Protein 4X57 (pdb70)

Organism: Arabidopsis thaliana (NCBI:txid3702)

Radius of gyration: 29.54 Å; Cα contacts (8 Å, |Δi|>4): 1012; chains: 4; bounding box: 74×45×90 Å

Foldseek 3Di:
DVAVVVLVVLVVVCVVPNDPQKDKAAPPPPRQKMKMWGAADPLALLHRFIWIKIWGHDPPPPQAGIAIFTPWDDLAFQADPGRHGDFPCNPPVPDNVDGVRNVSVSVNVCRNPPDLVRGPHVVSSCCCVPPVVVNSVVVVVSSVVTGD/DQWAKAWEWEAEPVRDIDDRDMGIQQAFVLNVLQVCLVVPDPDDPDHAPDSVFKWKAAPRDTGDGGHGNNVVDDPCRCVPPHYGYMYIDGHDD/DVQVVVLVVLVVVCVVPNDPQKDKAAPPPPRQKMKMWGAQDPLALLHRFIWIKIWGHDPPPPVAAIAMFIPWDDLAFQADPGRHGDFVCNPPVPDNPDGVRNVSVRVNVCRNPPDLVRGPHPVSSCCCVPPVVVNSVVVVVSRVVTGHD/DFAKAWEWEAEPVRDIDDRDIDTQQAFVLNVQQVCLVVPDPDDPDHAPDSVFKWKAAPRDTGDGGHGNNNVDDPVRCPPRHYGYIYIDGHPD

Sequence (482 aa):
TMASKRILKELKDLQKDPPTSCSAGPVAEDMFHWQATIMGPAESPYSGGVFLVTIHFPPDYPFKPPKVAFRTKVFHPNINSNGSICLDILKEQWSPALTISKVLLSICSLLTDPNPDDPLVPEIAHMYKTDRAKYEATARNWTQKYAMPEEESIDIKFRLYDGSDIGPFRYSAASTVDFLKQRVVSDWPKGKTVVPKGINEVKLISSGKILENNKTVGQCKTPFGDIAGGVIVMHVVVQPSTMASKRILKELKDLQKDPPTSCSAGPVAEDMFHWQATIMGPAESPYSGGVFLVTIHFPPDYPFKPPKVAFRTKVFHPNINSNGSICLDILKEQWSPALTISKVLLSICSLLTDPNPDDPLVPEIAHMYKTDRAKYEATARNWTQKYAMGEEESIDIKFRLYDGSDIGPFRYSAASTVDFLKQRVVSDWPKGKTVVPKGINEVKLISSGKILENNKTVGQCKTPFGDIAGGVIVMHVVVQPS

Nearest PDB structures (foldseek):
  4x57-assembly1_A  TM=1.007E+00  e=9.366E-30  Arabidopsis thaliana
  8ams-assembly1_A  TM=9.980E-01  e=2.968E-24  Homo sapiens
  2ayv-assembly1_A  TM=9.942E-01  e=7.937E-24  Toxoplasma gondii
  8uqd-assembly1_B  TM=9.882E-01  e=1.765E-23  Homo sapiens
  6sqr-assembly1_E  TM=9.823E-01  e=5.837E-24  Homo sapiens

Structure (mmCIF, N/CA/C/O backbone):
data_4X57
#
_entry.id   4X57
#
_cell.length_a   135.716
_cell.length_b   135.716
_cell.length_c   202.134
_cell.angle_alpha   90.00
_cell.angle_beta   90.00
_cell.angle_gamma   120.00
#
_symmetry.space_group_name_H-M   'P 63 2 2'
#
loop_
_entity.id
_entity.type
_entity.pdbx_description
1 polymer 'Ubiquitin-conjugating enzyme E2 8'
2 polymer 'Membrane-anchored ubiquitin-fold protein 3'
3 non-polymer 'SULFATE ION'
#
loop_
_atom_site.group_PDB
_atom_site.id
_atom_site.type_symbol
_atom_site.label_atom_id
_atom_site.label_alt_id
_atom_site.label_comp_id
_atom_site.label_asym_id
_atom_site.label_entity_id
_atom_site.label_seq_id
_atom_site.pdbx_PDB_ins_code
_atom_site.Cartn_x
_atom_site.Cartn_y
_atom_site.Cartn_z
_atom_site.occupancy
_atom_site.B_iso_or_equiv
_atom_site.auth_seq_id
_atom_site.auth_comp_id
_atom_site.auth_asym_id
_atom_site.auth_atom_id
_atom_site.pdbx_PDB_model_num
ATOM 1 N N . THR A 1 31 ? 62.788 45.178 28.071 1.00 83.14 0 THR A N 1
ATOM 2 C CA . THR A 1 31 ? 61.802 44.049 28.024 1.00 85.87 0 THR A CA 1
ATOM 3 C C . THR A 1 31 ? 62.355 42.690 28.546 1.00 79.71 0 THR A C 1
ATOM 4 O O . THR A 1 31 ? 62.020 41.633 28.017 1.00 70.15 0 THR A O 1
ATOM 8 N N . MET A 1 32 ? 63.154 42.714 29.610 1.00 72.53 1 MET A N 1
ATOM 9 C CA . MET A 1 32 ? 63.282 41.540 30.466 1.00 74.96 1 MET A CA 1
ATOM 10 C C . MET A 1 32 ? 61.927 41.321 31.161 1.00 63.09 1 MET A C 1
ATOM 11 O O . MET A 1 32 ? 61.464 40.196 31.313 1.00 59.66 1 MET A O 1
ATOM 16 N N . ALA A 1 33 ? 61.281 42.408 31.552 1.00 55.96 2 ALA A N 1
ATOM 17 C CA . ALA A 1 33 ? 60.007 42.315 32.218 1.00 54.05 2 ALA A CA 1
ATOM 18 C C . ALA A 1 33 ? 59.011 41.607 31.329 1.00 58.86 2 ALA A C 1
ATOM 19 O O . ALA A 1 33 ? 58.519 40.549 31.680 1.00 70.35 2 ALA A O 1
ATOM 21 N N . SER A 1 34 ? 58.762 42.148 30.143 1.00 65.43 3 SER A N 1
ATOM 22 C CA . SER A 1 34 ? 57.860 41.503 29.183 1.00 64.41 3 SER A CA 1
ATOM 23 C C . SER A 1 34 ? 58.146 40.023 29.002 1.00 56.27 3 SER A C 1
ATOM 24 O O . SER A 1 34 ? 57.245 39.208 29.060 1.00 54.28 3 SER A O 1
ATOM 27 N N . LYS A 1 35 ? 59.400 39.684 28.755 1.00 52.28 4 LYS A N 1
ATOM 28 C CA . LYS A 1 35 ? 59.748 38.314 28.455 1.00 58.39 4 LYS A CA 1
ATOM 29 C C . LYS A 1 35 ? 59.373 37.400 29.612 1.00 60.76 4 LYS A C 1
ATOM 30 O O . LYS A 1 35 ? 58.765 36.339 29.411 1.00 65.34 4 LYS A O 1
ATOM 36 N N . ARG A 1 36 ? 59.746 37.825 30.816 1.00 53.57 5 ARG A N 1
ATOM 37 C CA . ARG A 1 36 ? 59.487 37.070 32.043 1.00 53.38 5 ARG A CA 1
ATOM 38 C C . ARG A 1 36 ? 57.996 36.963 32.380 1.00 50.00 5 ARG A C 1
ATOM 39 O O . ARG A 1 36 ? 57.507 35.895 32.790 1.00 45.68 5 ARG A O 1
ATOM 47 N N . ILE A 1 37 ? 57.276 38.063 32.209 1.00 43.78 6 ILE A N 1
ATOM 48 C CA . ILE A 1 37 ? 55.829 38.034 32.341 1.00 43.65 6 ILE A CA 1
ATOM 49 C C . ILE A 1 37 ? 55.235 37.045 31.346 1.00 47.18 6 ILE A C 1
ATOM 50 O O . ILE A 1 37 ? 54.303 36.322 31.658 1.00 56.39 6 ILE A O 1
ATOM 55 N N . LEU A 1 38 ? 55.764 37.041 30.138 1.00 48.12 7 LEU A N 1
ATOM 56 C CA . LEU A 1 38 ? 55.229 36.219 29.101 1.00 51.68 7 LEU A CA 1
ATOM 57 C C . LEU A 1 38 ? 55.470 34.795 29.489 1.00 46.78 7 LEU A C 1
ATOM 58 O O . LEU A 1 38 ? 54.603 33.953 29.306 1.00 52.59 7 LEU A O 1
ATOM 63 N N . LYS A 1 39 ? 56.673 34.516 29.975 1.00 41.65 8 LYS A N 1
ATOM 64 C CA . LYS A 1 39 ? 57.011 33.174 30.457 1.00 47.55 8 LYS A CA 1
ATOM 65 C C . LYS A 1 39 ? 56.042 32.757 31.567 1.00 51.49 8 LYS A C 1
ATOM 66 O O . LYS A 1 39 ? 55.640 31.613 31.632 1.00 50.39 8 LYS A O 1
ATOM 72 N N . GLU A 1 40 ? 55.723 33.672 32.485 1.00 49.13 9 GLU A N 1
ATOM 73 C CA . GLU A 1 40 ? 54.898 33.304 33.609 1.00 48.83 9 GLU A CA 1
ATOM 74 C C . GLU A 1 40 ? 53.506 32.972 33.104 1.00 51.94 9 GLU A C 1
ATOM 75 O O . GLU A 1 40 ? 52.926 31.959 33.509 1.00 56.81 9 GLU A O 1
ATOM 81 N N . LEU A 1 41 ? 53.022 33.744 32.135 1.00 55.07 10 LEU A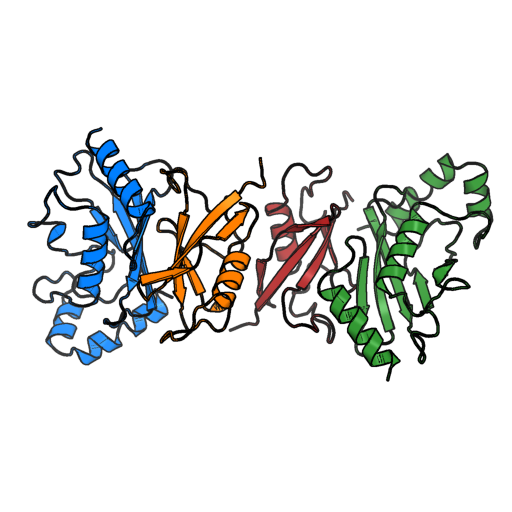 N 1
ATOM 82 C CA . LEU A 1 41 ? 51.736 33.440 31.469 1.00 54.79 10 LEU A CA 1
ATOM 83 C C . LEU A 1 41 ? 51.750 32.057 30.823 1.00 56.74 10 LEU A C 1
ATOM 84 O O . LEU A 1 41 ? 50.808 31.294 30.955 1.00 56.22 10 LEU A O 1
ATOM 89 N N . LYS A 1 42 ? 52.817 31.764 30.091 1.00 55.29 11 LYS A N 1
ATOM 90 C CA . LYS A 1 42 ? 52.901 30.536 29.352 1.00 55.60 11 LYS A CA 1
ATOM 91 C C . LYS A 1 42 ? 52.809 29.374 30.339 1.00 57.92 11 LYS A C 1
ATOM 92 O O . LYS A 1 42 ? 51.955 28.501 30.210 1.00 59.09 11 LYS A O 1
ATOM 98 N N . ASP A 1 43 ? 53.644 29.398 31.370 1.00 62.90 12 ASP A N 1
ATOM 99 C CA . ASP A 1 43 ? 53.615 28.347 32.392 1.00 62.94 12 ASP A CA 1
ATOM 100 C C . ASP A 1 43 ? 52.255 28.254 33.085 1.00 59.03 12 ASP A C 1
ATOM 101 O O . ASP A 1 43 ? 51.711 27.172 33.305 1.00 54.19 12 ASP A O 1
ATOM 106 N N . LEU A 1 44 ? 51.684 29.401 33.397 1.00 51.33 13 LEU A N 1
ATOM 107 C CA . LEU A 1 44 ? 50.412 29.403 34.060 1.00 54.57 13 LEU A CA 1
ATOM 108 C C . LEU A 1 44 ? 49.338 28.732 33.184 1.00 58.15 13 LEU A C 1
ATOM 109 O O . LEU A 1 44 ? 48.615 27.843 33.636 1.00 58.26 13 LEU A O 1
ATOM 114 N N . GLN A 1 45 ? 49.279 29.134 31.921 1.00 62.30 14 GLN A N 1
ATOM 115 C CA . GLN A 1 45 ? 48.305 28.608 30.974 1.00 57.51 14 GLN A CA 1
ATOM 116 C C . GLN A 1 45 ? 48.460 27.117 30.705 1.00 56.51 14 GLN A C 1
ATOM 117 O O . GLN A 1 45 ? 47.469 26.425 30.484 1.00 60.75 14 GLN A O 1
ATOM 123 N N . LYS A 1 46 ? 49.692 26.623 30.745 1.00 53.83 15 LYS A N 1
ATOM 124 C CA . LYS A 1 46 ? 49.936 25.180 30.644 1.00 56.36 15 LYS A CA 1
ATOM 125 C C . LYS A 1 46 ? 49.359 24.450 31.840 1.00 61.41 15 LYS A C 1
ATOM 126 O O . LYS A 1 46 ? 48.700 23.440 31.683 1.00 74.74 15 LYS A O 1
ATOM 132 N N . ASP A 1 47 ? 49.638 24.951 33.039 1.00 67.13 16 ASP A N 1
ATOM 133 C CA . ASP A 1 47 ? 49.190 24.308 34.259 1.00 64.87 16 ASP A CA 1
ATOM 134 C C . ASP A 1 47 ? 48.900 25.327 35.353 1.00 60.73 16 ASP A C 1
ATOM 135 O O . ASP A 1 47 ? 49.749 25.587 36.217 1.00 57.86 16 ASP A O 1
ATOM 140 N N . PRO A 1 48 ? 47.689 25.889 35.340 1.00 54.85 17 PRO A N 1
ATOM 141 C CA . PRO A 1 48 ? 47.350 26.928 36.302 1.00 52.45 17 PRO A CA 1
ATOM 142 C C . PRO A 1 48 ? 47.182 26.349 37.687 1.00 50.98 17 PRO A C 1
ATOM 143 O O . PRO A 1 48 ? 46.832 25.190 37.824 1.00 55.24 17 PRO A O 1
ATOM 147 N N . PRO A 1 49 ? 47.452 27.147 38.709 1.00 50.42 18 PRO A N 1
ATOM 148 C CA . PRO A 1 49 ? 47.133 26.695 40.040 1.00 54.67 18 PRO A CA 1
ATOM 149 C C . PRO A 1 49 ? 45.656 26.377 40.094 1.00 54.31 18 PRO A C 1
ATOM 150 O O . PRO A 1 49 ? 44.887 27.036 39.395 1.00 47.26 18 PRO A O 1
ATOM 154 N N . THR A 1 50 ? 45.251 25.374 40.879 1.00 50.99 19 THR A N 1
ATOM 155 C CA . THR A 1 50 ? 43.867 24.964 40.789 1.00 49.71 19 THR A CA 1
ATOM 156 C C . THR A 1 50 ? 42.962 26.074 41.341 1.00 51.85 19 THR A C 1
ATOM 157 O O . THR A 1 50 ? 41.885 26.308 40.816 1.00 52.52 19 THR A O 1
ATOM 161 N N . SER A 1 51 ? 43.442 26.824 42.324 1.00 53.87 20 SER A N 1
ATOM 162 C CA . SER A 1 51 ? 42.615 27.854 42.981 1.00 54.99 20 SER A CA 1
ATOM 163 C C . SER A 1 51 ? 42.573 29.244 42.346 1.00 53.05 20 SER A C 1
ATOM 164 O O . SER A 1 51 ? 41.899 30.134 42.890 1.00 46.13 20 SER A O 1
ATOM 167 N N . CYS A 1 52 ? 43.271 29.454 41.225 1.00 51.63 21 CYS A N 1
ATOM 168 C CA . CYS A 1 52 ? 43.254 30.774 40.596 1.00 51.80 21 CYS A CA 1
ATOM 169 C C . CYS A 1 52 ? 43.431 30.777 39.103 1.00 52.55 21 CYS A C 1
ATOM 170 O O . CYS A 1 52 ? 44.053 29.882 38.520 1.00 48.19 21 CYS A O 1
ATOM 173 N N . SER A 1 53 ? 42.940 31.870 38.519 1.00 53.13 22 SER A N 1
ATOM 174 C CA . SER A 1 53 ? 42.930 32.095 37.086 1.00 52.16 22 SER A CA 1
ATOM 175 C C . SER A 1 53 ? 43.373 33.532 36.831 1.00 49.56 22 SER A C 1
ATOM 176 O O . SER A 1 53 ? 42.936 34.452 37.503 1.00 52.57 22 SER A O 1
ATOM 179 N N . ALA A 1 54 ? 44.246 33.742 35.865 1.00 55.18 23 ALA A N 1
ATOM 180 C CA . ALA A 1 54 ? 44.670 35.099 35.552 1.00 55.79 23 ALA A CA 1
ATOM 181 C C . ALA A 1 54 ? 45.177 35.194 34.130 1.00 55.63 23 ALA A C 1
ATOM 182 O O . ALA A 1 54 ? 45.837 34.287 33.603 1.00 48.00 23 ALA A O 1
ATOM 184 N N . GLY A 1 55 ? 44.875 36.324 33.514 1.00 54.06 24 GLY A N 1
ATOM 185 C CA . GLY A 1 55 ? 45.568 36.716 32.309 1.00 45.66 24 GLY A CA 1
ATOM 186 C C . GLY A 1 55 ? 45.513 38.212 32.140 1.00 42.63 24 GLY A C 1
ATOM 187 O O . GLY A 1 55 ? 44.850 38.932 32.915 1.00 41.82 24 GLY A O 1
ATOM 188 N N . PRO A 1 56 ? 46.204 38.690 31.117 1.00 42.99 25 PRO A N 1
ATOM 189 C CA . PRO A 1 56 ? 46.122 40.076 30.692 1.00 48.01 25 PRO A CA 1
ATOM 190 C C . PRO A 1 56 ? 44.711 40.442 30.282 1.00 51.37 25 PRO A C 1
ATOM 191 O O . PRO A 1 56 ? 44.014 39.621 29.660 1.00 59.18 25 PRO A O 1
ATOM 195 N N . VAL A 1 57 ? 44.300 41.656 30.637 1.00 54.01 26 VAL A N 1
ATOM 196 C CA . VAL A 1 57 ? 42.936 42.105 30.403 1.00 64.02 26 VAL A CA 1
ATOM 197 C C . VAL A 1 57 ? 42.681 42.287 28.932 1.00 70.01 26 VAL A C 1
ATOM 198 O O . VAL A 1 57 ? 41.654 41.837 28.430 1.00 73.05 26 VAL A O 1
ATOM 202 N N . ALA A 1 58 ? 43.574 43.027 28.278 1.00 66.65 27 ALA A N 1
ATOM 203 C CA . ALA A 1 58 ? 43.459 43.312 26.844 1.00 61.08 27 ALA A CA 1
ATOM 204 C C . ALA A 1 58 ? 44.825 43.146 26.158 1.00 65.24 27 ALA A C 1
ATOM 205 O O . ALA A 1 58 ? 45.332 41.998 26.061 1.00 53.37 27 ALA A O 1
ATOM 207 N N . GLU A 1 59 ? 45.445 44.258 25.732 1.00 62.92 28 GLU A N 1
ATOM 208 C CA . GLU A 1 59 ? 46.767 44.170 25.087 1.00 82.39 28 GLU A CA 1
ATOM 209 C C . GLU A 1 59 ? 47.949 44.688 25.904 1.00 78.33 28 GLU A C 1
ATOM 210 O O . GLU A 1 59 ? 49.099 44.409 25.566 1.00 82.39 28 GLU A O 1
ATOM 216 N N . ASP A 1 60 ? 47.677 45.448 26.958 1.00 79.06 29 ASP A N 1
ATOM 217 C CA . ASP A 1 60 ? 48.706 45.802 27.937 1.00 72.68 29 ASP A CA 1
ATOM 218 C C . ASP A 1 60 ? 48.949 44.566 28.767 1.00 67.54 29 ASP A C 1
ATOM 219 O O . ASP A 1 60 ? 48.058 44.099 29.464 1.00 78.65 29 ASP A O 1
ATOM 224 N N . MET A 1 61 ? 50.138 44.009 28.644 1.00 58.41 30 MET A N 1
ATOM 225 C CA . MET A 1 61 ? 50.442 42.749 29.281 1.00 64.38 30 MET A CA 1
ATOM 226 C C . MET A 1 61 ? 51.053 42.937 30.690 1.00 65.61 30 MET A C 1
ATOM 227 O O . MET A 1 61 ? 51.317 41.976 31.429 1.00 51.71 30 MET A O 1
ATOM 232 N N . PHE A 1 62 ? 51.266 44.189 31.060 1.00 61.76 31 PHE A N 1
ATOM 233 C CA . PHE A 1 62 ? 51.530 44.524 32.440 1.00 54.48 31 PHE A CA 1
ATOM 234 C C . PHE A 1 62 ? 50.242 44.620 33.256 1.00 53.45 31 PHE A C 1
ATOM 235 O O . PHE A 1 62 ? 50.319 44.761 34.464 1.00 49.80 31 PHE A O 1
ATOM 243 N N . HIS A 1 63 ? 49.072 44.577 32.609 1.00 53.44 32 HIS A N 1
ATOM 244 C CA . HIS A 1 63 ? 47.799 44.706 33.329 1.00 60.62 32 HIS A CA 1
ATOM 245 C C . HIS A 1 63 ? 46.947 43.437 33.189 1.00 58.87 32 HIS A C 1
ATOM 246 O O . HIS A 1 63 ? 46.342 43.211 32.161 1.00 59.02 32 HIS A O 1
ATOM 253 N N . TRP A 1 64 ? 46.918 42.617 34.242 1.00 51.82 33 TRP A N 1
ATOM 254 C CA . TRP A 1 64 ? 46.190 41.357 34.240 1.00 47.04 33 TRP A CA 1
ATOM 255 C C . TRP A 1 64 ? 45.017 41.538 35.127 1.00 47.11 33 TRP A C 1
ATOM 256 O O . TRP A 1 64 ? 44.966 42.510 35.870 1.00 43.07 33 TRP A O 1
ATOM 267 N N . GLN A 1 65 ? 44.080 40.599 35.046 1.00 48.52 34 GLN A N 1
ATOM 268 C CA . GLN A 1 65 ? 43.070 40.457 36.065 1.00 52.31 34 GLN A CA 1
ATOM 269 C C . GLN A 1 65 ? 43.067 38.994 36.396 1.00 48.86 34 GLN A C 1
ATOM 270 O O . GLN A 1 65 ? 43.637 38.192 35.650 1.00 47.25 34 GLN A O 1
ATOM 276 N N . ALA A 1 66 ? 42.492 38.660 37.548 1.00 49.42 35 ALA A N 1
ATOM 277 C CA . ALA A 1 66 ? 42.545 37.303 38.058 1.00 52.56 35 ALA A CA 1
ATOM 278 C C . ALA A 1 66 ? 41.388 37.070 38.993 1.00 51.51 35 ALA A C 1
ATOM 279 O O . ALA A 1 66 ? 40.762 38.021 39.448 1.00 55.83 35 ALA A O 1
ATOM 281 N N . THR A 1 67 ? 41.120 35.800 39.273 1.00 48.92 36 THR A N 1
ATOM 282 C CA . THR A 1 67 ? 40.097 35.410 40.227 1.00 54.60 36 THR A CA 1
ATOM 283 C C . THR A 1 67 ? 40.703 34.452 41.216 1.00 52.42 36 THR A C 1
ATOM 284 O O . THR A 1 67 ? 41.418 33.509 40.823 1.00 55.59 36 THR A O 1
ATOM 288 N N . ILE A 1 68 ? 40.358 34.644 42.483 1.00 45.75 37 ILE A N 1
ATOM 289 C CA . ILE A 1 68 ? 40.767 33.721 43.522 1.00 49.73 37 ILE A CA 1
ATOM 290 C C . ILE A 1 68 ? 39.517 32.984 43.949 1.00 49.83 37 ILE A C 1
ATOM 291 O O . ILE A 1 68 ? 38.490 33.615 44.238 1.00 48.05 37 ILE A O 1
ATOM 296 N N . MET A 1 69 ? 39.616 31.664 43.991 1.00 42.78 38 MET A N 1
ATOM 297 C CA . MET A 1 69 ? 38.541 30.852 44.494 1.00 52.25 38 MET A CA 1
ATOM 298 C C . MET A 1 69 ? 38.782 30.611 45.976 1.00 54.24 38 MET A C 1
ATOM 299 O O . MET A 1 69 ? 39.689 29.864 46.376 1.00 55.59 38 MET A O 1
ATOM 304 N N . GLY A 1 70 ? 37.945 31.240 46.786 1.00 55.13 39 GLY A N 1
ATOM 305 C CA . GLY A 1 70 ? 37.948 31.020 48.226 1.00 54.22 39 GLY A CA 1
ATOM 306 C C . GLY A 1 70 ? 38.046 29.559 48.597 1.00 49.56 39 GLY A C 1
ATOM 307 O O . GLY A 1 70 ? 37.210 28.768 48.216 1.00 52.66 39 GLY A O 1
ATOM 308 N N . PRO A 1 71 ? 39.082 29.196 49.343 1.00 55.99 40 PRO A N 1
ATOM 309 C CA . PRO A 1 71 ? 39.382 27.815 49.673 1.00 54.76 40 PRO A CA 1
ATOM 310 C C . PRO A 1 71 ? 38.363 27.184 50.603 1.00 55.94 40 PRO A C 1
ATOM 311 O O . PRO A 1 71 ? 37.785 27.856 51.499 1.00 43.23 40 PRO A O 1
ATOM 315 N N . ALA A 1 72 ? 38.248 25.870 50.448 1.00 50.58 41 ALA A N 1
ATOM 316 C CA . ALA A 1 72 ? 37.372 25.057 51.272 1.00 58.55 41 ALA A CA 1
ATOM 317 C C . ALA A 1 72 ? 37.679 25.230 52.740 1.00 59.84 41 ALA A C 1
ATOM 318 O O . ALA A 1 72 ? 36.783 25.185 53.562 1.00 63.53 41 ALA A O 1
ATOM 320 N N . GLU A 1 73 ? 38.945 25.446 53.070 1.00 56.25 42 GLU A N 1
ATOM 321 C CA . GLU A 1 73 ? 39.324 25.446 54.458 1.00 55.08 42 GLU A CA 1
ATOM 322 C C . GLU A 1 73 ? 39.381 26.861 55.002 1.00 49.54 42 GLU A C 1
ATOM 323 O O . GLU A 1 73 ? 40.159 27.177 55.908 1.00 54.18 42 GLU A O 1
ATOM 329 N N . SER A 1 74 ? 38.476 27.686 54.480 1.00 48.55 43 SER A N 1
ATOM 330 C CA . SER A 1 74 ? 38.227 29.035 54.966 1.00 47.39 43 SER A CA 1
ATOM 331 C C . SER A 1 74 ? 36.730 29.352 54.904 1.00 51.20 43 SER A C 1
ATOM 332 O O . SER A 1 74 ? 35.975 28.760 54.118 1.00 51.10 43 SER A O 1
ATOM 335 N N . PRO A 1 75 ? 36.304 30.361 55.661 1.00 50.47 44 PRO A N 1
ATOM 336 C CA . PRO A 1 75 ? 34.923 30.850 55.538 1.00 51.76 44 PRO A CA 1
ATOM 337 C C . PRO A 1 75 ? 34.579 31.403 54.175 1.00 54.08 44 PRO A C 1
ATOM 338 O O . PRO A 1 75 ? 33.420 31.724 53.929 1.00 63.47 44 PRO A O 1
ATOM 342 N N . TYR A 1 76 ? 35.575 31.565 53.308 1.00 58.73 45 TYR A N 1
ATOM 343 C CA . TYR A 1 76 ? 35.329 32.146 52.000 1.00 58.63 45 TYR A CA 1
ATOM 344 C C . TYR A 1 76 ? 35.079 31.027 51.007 1.00 60.81 45 TYR A C 1
ATOM 345 O O . TYR A 1 76 ? 35.033 31.269 49.803 1.00 55.15 45 TYR A O 1
ATOM 354 N N . SER A 1 77 ? 34.891 29.810 51.520 1.00 58.36 46 SER A N 1
ATOM 355 C CA . SER A 1 77 ? 34.534 28.688 50.675 1.00 64.01 46 SER A CA 1
ATOM 356 C C . SER A 1 77 ? 33.430 29.044 49.707 1.00 66.63 46 SER A C 1
ATOM 357 O O . SER A 1 77 ? 32.475 29.746 50.071 1.00 66.97 46 SER A O 1
ATOM 360 N N . GLY A 1 78 ? 33.600 28.597 48.465 1.00 67.03 47 GLY A N 1
ATOM 361 C CA . GLY A 1 78 ? 32.622 28.831 47.413 1.00 73.22 47 GLY A CA 1
ATOM 362 C C . GLY A 1 78 ? 32.721 30.174 46.707 1.00 74.81 47 GLY A C 1
ATOM 363 O O . GLY A 1 78 ? 32.217 30.320 45.600 1.00 79.84 47 GLY A O 1
ATOM 364 N N . GLY A 1 79 ? 33.354 31.160 47.335 1.00 69.80 48 GLY A N 1
ATOM 365 C CA . GLY A 1 79 ? 33.412 32.497 46.767 1.00 63.70 48 GLY A CA 1
ATOM 366 C C . GLY A 1 79 ? 34.360 32.575 45.585 1.00 64.66 48 GLY A C 1
ATOM 367 O O . GLY A 1 79 ? 35.302 31.773 45.462 1.00 58.35 48 GLY A O 1
ATOM 368 N N . VAL A 1 80 ? 34.095 33.540 44.704 1.00 60.87 49 VAL A N 1
ATOM 369 C CA . VAL A 1 80 ? 35.017 33.886 43.636 1.00 52.63 49 VAL A CA 1
ATOM 370 C C . VAL A 1 80 ? 35.338 35.339 43.777 1.00 51.22 49 VAL A C 1
ATOM 371 O O . VAL A 1 80 ? 34.430 36.160 43.745 1.00 58.12 49 VAL A O 1
ATOM 375 N N . PHE A 1 81 ? 36.624 35.656 43.922 1.00 51.81 50 PHE A N 1
ATOM 376 C CA . PHE A 1 81 ? 37.044 37.012 44.234 1.00 52.49 50 PHE A CA 1
ATOM 377 C C . PHE A 1 81 ? 37.875 37.581 43.102 1.00 52.95 50 PHE A C 1
ATOM 378 O O . PHE A 1 81 ? 38.749 36.918 42.552 1.00 50.89 50 PHE A O 1
ATOM 386 N N . LEU A 1 82 ? 37.581 38.810 42.737 1.00 54.80 51 LEU A N 1
ATOM 387 C CA . LEU A 1 82 ? 38.243 39.407 41.615 1.00 60.89 51 LEU A CA 1
ATOM 388 C C . LEU A 1 82 ? 39.416 40.249 42.051 1.00 61.06 51 LEU A C 1
ATOM 389 O O . LEU A 1 82 ? 39.302 41.085 42.938 1.00 68.48 51 LEU A O 1
ATOM 394 N N . VAL A 1 83 ? 40.528 40.078 41.364 1.00 54.83 52 VAL A N 1
ATOM 395 C CA . VAL A 1 83 ? 41.745 40.765 41.711 1.00 51.85 52 VAL A CA 1
ATOM 396 C C . VAL A 1 83 ? 42.249 41.429 40.434 1.00 52.21 52 VAL A C 1
ATOM 397 O O . VAL A 1 83 ? 42.053 40.894 39.344 1.00 57.73 52 VAL A O 1
ATOM 401 N N . THR A 1 84 ? 42.856 42.605 40.575 1.00 50.80 53 THR A N 1
ATOM 402 C CA . THR A 1 84 ? 43.635 43.215 39.510 1.00 53.37 53 THR A CA 1
ATOM 403 C C . THR A 1 84 ? 45.094 43.223 39.864 1.00 52.87 53 THR A C 1
ATOM 404 O O . THR A 1 84 ? 45.455 43.302 41.037 1.00 55.34 53 THR A O 1
ATOM 408 N N . ILE A 1 85 ? 45.911 43.284 38.823 1.00 47.41 54 ILE A N 1
ATOM 409 C CA . ILE A 1 85 ? 47.320 43.054 38.907 1.00 44.99 54 ILE A CA 1
ATOM 410 C C . ILE A 1 85 ? 48.013 44.048 37.984 1.00 45.28 54 ILE A C 1
ATOM 411 O O . ILE A 1 85 ? 47.660 44.170 36.842 1.00 43.21 54 ILE A O 1
ATOM 416 N N . HIS A 1 86 ? 48.993 44.776 38.491 1.00 56.84 55 HIS A N 1
ATOM 417 C CA . HIS A 1 86 ? 49.779 45.674 37.663 1.00 56.95 55 HIS A CA 1
ATOM 418 C C . HIS A 1 86 ? 51.245 45.323 37.853 1.00 54.50 55 HIS A C 1
ATOM 419 O O . HIS A 1 86 ? 51.760 45.428 38.940 1.00 52.76 55 HIS A O 1
ATOM 426 N N . PHE A 1 87 ? 51.896 44.849 36.803 1.00 50.84 56 PHE A N 1
ATOM 427 C CA . PHE A 1 87 ? 53.297 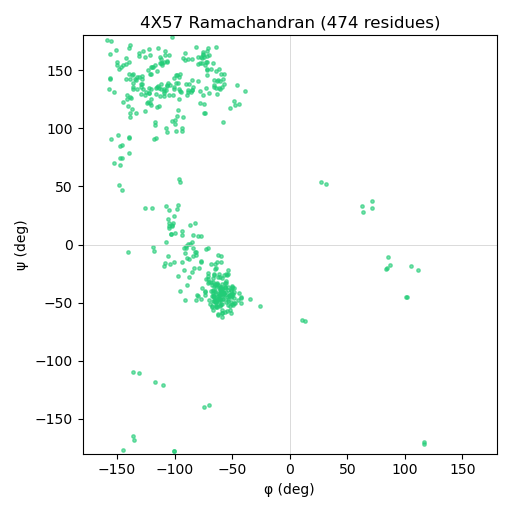44.501 36.884 1.00 51.43 56 PHE A CA 1
ATOM 428 C C . PHE A 1 87 ? 54.104 45.761 36.655 1.00 54.44 56 PHE A C 1
ATOM 429 O O . PHE A 1 87 ? 53.842 46.523 35.726 1.00 60.62 56 PHE A O 1
ATOM 437 N N . PRO A 1 88 ? 55.096 45.997 37.504 1.0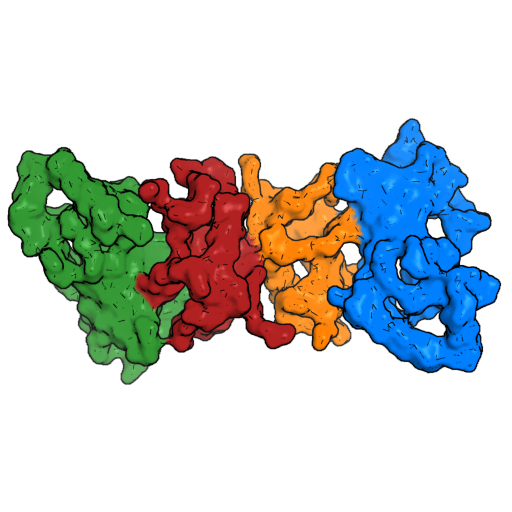0 55.44 57 PRO A N 1
ATOM 438 C CA . PRO A 1 88 ? 55.913 47.184 37.336 1.00 51.60 57 PRO A CA 1
ATOM 439 C C . PRO A 1 88 ? 56.895 47.004 36.165 1.00 54.52 57 PRO A C 1
ATOM 440 O O . PRO A 1 88 ? 57.166 45.881 35.757 1.00 52.97 57 PRO A O 1
ATOM 444 N N . PRO A 1 89 ? 57.499 48.098 35.694 1.00 53.64 58 PRO A N 1
ATOM 445 C CA . PRO A 1 89 ? 58.385 48.022 34.551 1.00 51.53 58 PRO A CA 1
ATOM 446 C C . PRO A 1 89 ? 59.643 47.243 34.774 1.00 51.65 58 PRO A C 1
ATOM 447 O O . PRO A 1 89 ? 60.171 46.727 33.804 1.00 63.09 58 PRO A O 1
ATOM 451 N N . ASP A 1 90 ? 60.129 47.149 36.014 1.00 57.75 59 ASP A N 1
ATOM 452 C CA . ASP A 1 90 ? 61.365 46.372 36.306 1.00 55.28 59 ASP A CA 1
ATOM 453 C C . ASP A 1 90 ? 61.112 45.020 36.986 1.00 52.46 59 ASP A C 1
ATOM 454 O O . ASP A 1 90 ? 61.988 44.486 37.692 1.00 48.78 59 ASP A O 1
ATOM 459 N N . TYR A 1 91 ? 59.951 44.427 36.697 1.00 43.26 60 TYR A N 1
ATOM 460 C CA . TYR A 1 91 ? 59.711 43.056 37.077 1.00 47.42 60 TYR A CA 1
ATOM 461 C C . TYR A 1 91 ? 60.806 42.190 36.457 1.00 50.59 60 TYR A C 1
ATOM 462 O O . TYR A 1 91 ? 61.196 42.444 35.312 1.00 63.87 60 TYR A O 1
ATOM 471 N N . PRO A 1 92 ? 61.355 41.213 37.184 1.00 45.17 61 PRO A N 1
ATOM 472 C CA . PRO A 1 92 ? 60.858 40.726 38.448 1.00 46.34 61 PRO A CA 1
ATOM 473 C C . PRO A 1 92 ? 61.590 41.249 39.689 1.00 45.71 61 PRO A C 1
ATOM 474 O O . PRO A 1 92 ? 61.631 40.546 40.693 1.00 45.19 61 PRO A O 1
ATOM 478 N N . PHE A 1 93 ? 62.231 42.403 39.619 1.00 47.81 62 PHE A N 1
ATOM 479 C CA . PHE A 1 93 ? 63.043 42.848 40.748 1.00 45.61 62 PHE A CA 1
ATOM 480 C C . PHE A 1 93 ? 62.192 43.534 41.803 1.00 45.24 62 PHE A C 1
ATOM 481 O O . PHE A 1 93 ? 62.584 43.606 42.972 1.00 40.95 62 PHE A O 1
ATOM 489 N N . LYS A 1 94 ? 61.020 43.989 41.368 1.00 45.77 63 LYS A N 1
ATOM 490 C CA . LYS A 1 94 ? 59.983 44.541 42.242 1.00 50.59 63 LYS A CA 1
ATOM 491 C C . LYS A 1 94 ? 58.676 43.772 42.079 1.00 48.99 63 LYS A C 1
ATOM 492 O O . LYS A 1 94 ? 58.349 43.321 40.996 1.00 56.17 63 LYS A O 1
ATOM 498 N N . PRO A 1 95 ? 57.886 43.703 43.137 1.00 50.06 64 PRO A N 1
ATOM 499 C CA . PRO A 1 95 ? 56.661 42.944 43.107 1.00 56.10 64 PRO A CA 1
ATOM 500 C C . PRO A 1 95 ? 55.567 43.593 42.271 1.00 51.91 64 PRO A C 1
ATOM 501 O O . PRO A 1 95 ? 55.620 44.791 41.988 1.00 54.64 64 PRO A O 1
ATOM 505 N N . PRO A 1 96 ? 54.558 42.800 41.900 1.00 46.53 65 PRO A N 1
ATOM 506 C CA . PRO A 1 96 ? 53.396 43.353 41.275 1.00 45.11 65 PRO A CA 1
ATOM 507 C C . PRO A 1 96 ? 52.539 44.031 42.304 1.00 41.95 65 PRO A C 1
ATOM 508 O O . PRO A 1 96 ? 52.699 43.779 43.474 1.00 42.84 65 PRO A O 1
ATOM 512 N N . LYS A 1 97 ? 51.664 44.909 41.841 1.00 45.25 66 LYS A N 1
ATOM 513 C CA . LYS A 1 97 ? 50.655 45.587 42.642 1.00 47.81 66 LYS A CA 1
ATOM 514 C C . LYS A 1 97 ? 49.357 44.770 42.511 1.00 54.01 66 LYS A C 1
ATOM 515 O O . LYS A 1 97 ? 48.971 44.377 41.406 1.00 54.13 66 LYS A O 1
ATOM 521 N N . VAL A 1 98 ? 48.708 44.487 43.636 1.00 50.53 67 VAL A N 1
ATOM 522 C CA . VAL A 1 98 ? 47.567 43.591 43.647 1.00 50.32 67 VAL A CA 1
ATOM 523 C C . VAL A 1 98 ? 46.475 44.119 44.560 1.00 54.37 67 VAL A C 1
ATOM 524 O O . VAL A 1 98 ? 46.642 44.192 45.755 1.00 66.16 67 VAL A O 1
ATOM 528 N N . ALA A 1 99 ? 45.351 44.495 43.963 1.00 60.99 68 ALA A N 1
ATOM 529 C CA . ALA A 1 99 ? 44.157 44.888 44.686 1.00 50.88 68 ALA A CA 1
ATOM 530 C C . ALA A 1 99 ? 43.000 43.908 44.429 1.00 55.41 68 ALA A C 1
ATOM 531 O O . ALA A 1 99 ? 42.775 43.490 43.288 1.00 56.84 68 ALA A O 1
ATOM 533 N N . PHE A 1 100 ? 42.293 43.532 45.491 1.00 51.96 69 PHE A N 1
ATOM 534 C CA . PHE A 1 100 ? 40.975 42.926 45.370 1.00 56.01 69 PHE A CA 1
ATOM 535 C C . PHE A 1 100 ? 39.993 43.925 44.790 1.00 57.33 69 PHE A C 1
ATOM 536 O O . PHE A 1 100 ? 40.021 45.074 45.180 1.00 60.35 69 PHE A O 1
ATOM 544 N N . ARG A 1 101 ? 39.145 43.478 43.859 1.00 65.65 70 ARG A N 1
ATOM 545 C CA . ARG A 1 101 ? 37.976 44.234 43.394 1.00 59.68 70 ARG A CA 1
ATOM 546 C C . ARG A 1 101 ? 36.677 43.813 44.100 1.00 55.26 70 ARG A C 1
ATOM 547 O O . ARG A 1 101 ? 35.777 44.622 44.245 1.00 62.43 70 ARG A O 1
ATOM 555 N N . THR A 1 102 ? 36.595 42.570 44.568 1.00 55.36 71 THR A N 1
ATOM 556 C CA . THR A 1 102 ? 35.398 42.044 45.260 1.00 51.97 71 THR A CA 1
ATOM 557 C C . THR A 1 102 ? 35.463 42.282 46.770 1.00 53.71 71 THR A C 1
ATOM 558 O O . THR A 1 102 ? 36.492 42.074 47.383 1.00 55.32 71 THR A O 1
ATOM 562 N N . LYS A 1 103 ? 34.357 42.680 47.374 1.00 59.48 72 LYS A N 1
ATOM 563 C CA . LYS A 1 103 ? 34.338 42.949 48.797 1.00 56.75 72 LYS A CA 1
ATOM 564 C C . LYS A 1 103 ? 34.573 41.680 49.592 1.00 57.93 72 LYS A C 1
ATOM 565 O O . LYS A 1 103 ? 33.943 40.627 49.324 1.00 57.69 72 LYS A O 1
ATOM 571 N N . VAL A 1 104 ? 35.438 41.812 50.607 1.00 56.62 73 VAL A N 1
ATOM 572 C CA . VAL A 1 104 ? 35.742 40.725 51.553 1.00 53.67 73 VAL A CA 1
ATOM 573 C C . VAL A 1 104 ? 35.814 41.193 52.988 1.00 51.84 73 VAL A C 1
ATOM 574 O O . VAL A 1 104 ? 36.348 42.256 53.281 1.00 54.26 73 VAL A O 1
ATOM 578 N N . PHE A 1 105 ? 35.395 40.327 53.901 1.00 54.17 74 PHE A N 1
ATOM 579 C CA . PHE A 1 105 ? 35.573 40.601 55.300 1.00 53.56 74 PHE A CA 1
ATOM 580 C C . PHE A 1 105 ? 36.879 39.947 55.752 1.00 58.88 74 PHE A C 1
ATOM 581 O O . PHE A 1 105 ? 36.936 38.733 55.972 1.00 48.19 74 PHE A O 1
ATOM 589 N N . HIS A 1 106 ? 37.941 40.750 55.858 1.00 59.92 75 HIS A N 1
ATOM 590 C CA . HIS A 1 106 ? 39.260 40.193 56.136 1.00 55.49 75 HIS A CA 1
ATOM 591 C C . HIS A 1 106 ? 40.170 41.225 56.763 1.00 51.70 75 HIS A C 1
ATOM 592 O O . HIS A 1 106 ? 40.269 42.325 56.242 1.00 52.15 75 HIS A O 1
ATOM 599 N N . PRO A 1 107 ? 40.880 40.848 57.841 1.00 47.78 76 PRO A N 1
ATOM 600 C CA . PRO A 1 107 ? 41.793 41.701 58.594 1.00 46.25 76 PRO A CA 1
ATOM 601 C C . PRO A 1 107 ? 42.796 42.402 57.731 1.00 51.91 76 PRO A C 1
ATOM 602 O O . PRO A 1 107 ? 43.100 43.569 57.984 1.00 56.09 76 PRO A O 1
ATOM 606 N N . ASN A 1 108 ? 43.304 41.688 56.727 1.00 48.30 77 ASN A N 1
ATOM 607 C CA . ASN A 1 108 ? 44.361 42.195 55.864 1.00 48.67 77 ASN A CA 1
ATOM 608 C C . ASN A 1 108 ? 43.910 42.691 54.468 1.00 48.24 77 ASN A C 1
ATOM 609 O O . ASN A 1 108 ? 44.708 42.882 53.560 1.00 48.74 77 ASN A O 1
ATOM 614 N N . ILE A 1 109 ? 42.631 42.922 54.286 1.00 49.45 78 ILE A N 1
ATOM 615 C CA . ILE A 1 109 ? 42.165 43.506 53.037 1.00 50.30 78 ILE A CA 1
ATOM 616 C C . ILE A 1 109 ? 41.106 44.557 53.353 1.00 52.27 78 ILE A C 1
ATOM 617 O O . ILE A 1 109 ? 40.132 44.275 54.049 1.00 65.94 78 ILE A O 1
ATOM 622 N N . ASN A 1 110 ? 41.293 45.766 52.858 1.00 56.34 79 ASN A N 1
ATOM 623 C CA . ASN A 1 110 ? 40.455 46.894 53.271 1.00 52.57 79 ASN A CA 1
ATOM 624 C C . ASN A 1 110 ? 39.332 47.267 52.279 1.00 54.85 79 ASN A C 1
ATOM 625 O O . ASN A 1 110 ? 39.144 46.596 51.282 1.00 51.64 79 ASN A O 1
ATOM 630 N N . SER A 1 111 ? 38.564 48.310 52.574 1.00 66.68 80 SER A N 1
ATOM 631 C CA . SER A 1 111 ? 37.410 48.666 51.741 1.00 67.32 80 SER A CA 1
ATOM 632 C C . SER A 1 111 ? 37.796 48.878 50.294 1.00 59.63 80 SER A C 1
ATOM 633 O O . SER A 1 111 ? 36.950 48.762 49.432 1.00 72.02 80 SER A O 1
ATOM 636 N N . ASN A 1 112 ? 39.045 49.238 50.028 1.00 56.15 81 ASN A N 1
ATOM 637 C CA . ASN A 1 112 ? 39.515 49.472 48.648 1.00 61.48 81 ASN A CA 1
ATOM 638 C C . ASN A 1 112 ? 40.321 48.347 48.031 1.00 61.34 81 ASN A C 1
ATOM 639 O O . ASN A 1 112 ? 41.041 48.553 47.036 1.00 65.58 81 ASN A O 1
ATOM 644 N N . GLY A 1 113 ? 40.199 47.164 48.621 1.00 53.85 82 GLY A N 1
ATOM 645 C CA . GLY A 1 113 ? 40.855 45.985 48.110 1.00 57.15 82 GLY A CA 1
ATOM 646 C C . GLY A 1 113 ? 42.369 46.032 48.123 1.00 52.77 82 GLY A C 1
ATOM 647 O O . GLY A 1 113 ? 43.000 45.367 47.327 1.00 55.80 82 GLY A O 1
ATOM 648 N N . SER A 1 114 ? 42.948 46.779 49.048 1.00 52.68 83 SER A N 1
ATOM 649 C CA . SER A 1 114 ? 44.374 46.730 49.282 1.00 52.03 83 SER A CA 1
ATOM 650 C C . SER A 1 114 ? 44.644 45.512 50.112 1.00 54.62 83 SER A C 1
ATOM 651 O O . SER A 1 114 ? 43.889 45.239 51.035 1.00 55.86 83 SER A O 1
ATOM 654 N N . ILE A 1 115 ? 45.739 44.817 49.816 1.00 52.21 84 ILE A N 1
ATOM 655 C CA . ILE A 1 115 ? 46.065 43.579 50.483 1.00 53.97 84 ILE A CA 1
ATOM 656 C C . ILE A 1 115 ? 47.328 43.817 51.271 1.00 55.19 84 ILE A C 1
ATOM 657 O O . ILE A 1 115 ? 48.256 44.413 50.756 1.00 61.66 84 ILE A O 1
ATOM 662 N N . CYS A 1 116 ? 47.376 43.334 52.510 1.00 60.00 85 CYS A N 1
ATOM 663 C CA . CYS A 1 116 ? 48.614 43.304 53.270 1.00 57.23 85 CYS A CA 1
ATOM 664 C C . CYS A 1 116 ? 49.157 41.910 53.183 1.00 57.04 85 CYS A C 1
ATOM 665 O O . CYS A 1 116 ? 48.694 40.991 53.868 1.00 60.83 85 CYS A O 1
ATOM 668 N N . LEU A 1 117 ? 50.172 41.759 52.347 1.00 58.01 86 LEU A N 1
ATOM 669 C CA . LEU A 1 117 ? 50.722 40.448 52.052 1.00 57.11 86 LEU A CA 1
ATOM 670 C C . LEU A 1 117 ? 52.244 40.480 52.044 1.00 48.94 86 LEU A C 1
ATOM 671 O O . LEU A 1 117 ? 52.852 41.179 51.237 1.00 47.73 86 LEU A O 1
ATOM 676 N N . ASP A 1 118 ? 52.836 39.729 52.973 1.00 51.21 87 ASP A N 1
ATOM 677 C CA . ASP A 1 118 ? 54.283 39.573 53.125 1.00 49.86 87 ASP A CA 1
ATOM 678 C C . ASP A 1 118 ? 55.091 39.580 51.843 1.00 49.66 87 ASP A C 1
ATOM 679 O O . ASP A 1 118 ? 56.146 40.208 51.774 1.00 44.29 87 ASP A O 1
ATOM 684 N N . ILE A 1 119 ? 54.651 38.818 50.849 1.00 50.96 88 ILE A N 1
ATOM 685 C CA . ILE A 1 119 ? 55.517 38.546 49.725 1.00 55.42 88 ILE A CA 1
ATOM 686 C C . ILE A 1 119 ? 55.356 39.583 48.636 1.00 56.64 88 ILE A C 1
ATOM 687 O O . ILE A 1 119 ? 56.068 39.531 47.631 1.00 54.15 88 ILE A O 1
ATOM 692 N N . LEU A 1 120 ? 54.456 40.539 48.863 1.00 53.55 89 LEU A N 1
ATOM 693 C CA . LEU A 1 120 ? 54.446 41.791 48.095 1.00 55.19 89 LEU A CA 1
ATOM 694 C C . LEU A 1 120 ? 55.281 42.879 48.731 1.00 50.22 89 LEU A C 1
ATOM 695 O O . LEU A 1 120 ? 55.427 43.951 48.164 1.00 60.45 89 LEU A O 1
ATOM 700 N N . LYS A 1 121 ? 55.771 42.619 49.934 1.00 56.35 90 LYS A N 1
ATOM 701 C CA . LYS A 1 121 ? 56.605 43.559 50.676 1.00 55.15 90 LYS A CA 1
ATOM 702 C C . LYS A 1 121 ? 57.969 42.930 50.871 1.00 51.39 90 LYS A C 1
ATOM 703 O O . LYS A 1 121 ? 58.622 42.568 49.915 1.00 47.68 90 LYS A O 1
ATOM 709 N N . GLU A 1 122 ? 58.371 42.720 52.116 1.00 53.25 91 GLU A N 1
ATOM 710 C CA . GLU A 1 122 ? 59.769 42.401 52.392 1.00 49.33 91 GLU A CA 1
ATOM 711 C C . GLU A 1 122 ? 60.205 41.038 51.892 1.00 41.95 91 GLU A C 1
ATOM 712 O O . GLU A 1 122 ? 61.364 40.763 51.865 1.00 44.33 91 GLU A O 1
ATOM 718 N N . GLN A 1 123 ? 59.278 40.156 51.576 1.00 45.66 92 GLN A N 1
ATOM 719 C CA . GLN A 1 123 ? 59.633 38.798 51.137 1.00 46.13 92 GLN A CA 1
ATOM 720 C C . GLN A 1 123 ? 59.509 38.584 49.625 1.00 44.04 92 GLN A C 1
ATOM 721 O O . GLN A 1 123 ? 59.606 37.456 49.151 1.00 40.10 92 GLN A O 1
ATOM 727 N N . TRP A 1 124 ? 59.284 39.653 48.871 1.00 45.73 93 TRP A N 1
ATOM 728 C CA . TRP A 1 124 ? 59.348 39.557 47.446 1.00 43.77 93 TRP A CA 1
ATOM 729 C C . TRP A 1 124 ? 60.712 39.056 47.087 1.00 42.97 93 TRP A C 1
ATOM 730 O O . TRP A 1 124 ? 61.683 39.411 47.691 1.00 47.03 93 TRP A O 1
ATOM 741 N N . SER A 1 125 ? 60.773 38.229 46.081 1.00 49.66 94 SER A N 1
ATOM 742 C CA . SER A 1 125 ? 62.013 37.709 45.583 1.00 50.92 94 SER A CA 1
ATOM 743 C C . SER A 1 125 ? 61.775 37.611 44.082 1.00 53.43 94 SER A C 1
ATOM 744 O O . SER A 1 125 ? 60.632 37.528 43.636 1.00 56.35 94 SER A O 1
ATOM 747 N N . PRO A 1 126 ? 62.832 37.672 43.284 1.00 53.59 95 PRO A N 1
ATOM 748 C CA . PRO A 1 126 ? 62.570 37.562 41.850 1.00 58.30 95 PRO A CA 1
ATOM 749 C C . PRO A 1 126 ? 62.470 36.100 41.406 1.00 54.43 95 PRO A C 1
ATOM 750 O O . PRO A 1 126 ? 62.193 35.818 40.262 1.00 45.68 95 PRO A O 1
ATOM 754 N N . ALA A 1 127 ? 62.697 35.187 42.332 1.00 51.61 96 ALA A N 1
ATOM 755 C CA . ALA A 1 127 ? 62.339 33.795 42.143 1.00 55.46 96 ALA A CA 1
ATOM 756 C C . ALA A 1 127 ? 60.824 33.599 42.060 1.00 55.25 96 ALA A C 1
ATOM 757 O O . ALA A 1 127 ? 60.368 32.588 41.532 1.00 62.66 96 ALA A O 1
ATOM 759 N N . LEU A 1 128 ? 60.054 34.504 42.658 1.00 53.65 97 LEU A N 1
ATOM 760 C CA . LEU A 1 128 ? 58.605 34.315 42.749 1.00 53.80 97 LEU A CA 1
ATOM 761 C C . LEU A 1 128 ? 57.884 34.641 41.452 1.00 50.23 97 LEU A C 1
ATOM 762 O O . LEU A 1 128 ? 58.349 35.438 40.657 1.00 51.66 97 LEU A O 1
ATOM 767 N N . THR A 1 129 ? 56.708 34.055 41.286 1.00 49.04 98 THR A N 1
ATOM 768 C CA . THR A 1 129 ? 55.874 34.272 40.102 1.00 47.19 98 THR A CA 1
ATOM 769 C C . THR A 1 129 ? 54.461 34.687 40.474 1.00 47.15 98 THR A C 1
ATOM 770 O O . THR A 1 129 ? 54.049 34.601 41.633 1.00 47.30 98 THR A O 1
ATOM 774 N N . ILE A 1 130 ? 53.716 35.171 39.495 1.00 45.44 99 ILE A N 1
ATOM 775 C CA . ILE A 1 130 ? 52.405 35.712 39.806 1.00 44.37 99 ILE A CA 1
ATOM 776 C C . ILE A 1 130 ? 51.531 34.558 40.344 1.00 46.03 99 ILE A C 1
ATOM 777 O O . ILE A 1 130 ? 50.759 34.735 41.285 1.00 47.99 99 ILE A O 1
ATOM 782 N N . SER A 1 131 ? 51.724 33.354 39.820 1.00 46.30 100 SER A N 1
ATOM 783 C CA . SER A 1 131 ? 51.073 32.186 40.401 1.00 51.72 100 SER A CA 1
ATOM 784 C C . SER A 1 131 ? 51.326 32.085 41.895 1.00 54.31 100 SER A C 1
ATOM 785 O O . SER A 1 131 ? 50.402 31.984 42.701 1.00 50.28 100 SER A O 1
ATOM 788 N N . LYS A 1 132 ? 52.603 32.052 42.242 1.00 53.21 101 LYS A N 1
ATOM 789 C CA . LYS A 1 132 ? 53.009 31.969 43.625 1.00 50.10 101 LYS A CA 1
ATOM 790 C C . LYS A 1 132 ? 52.327 33.088 44.441 1.00 47.10 101 LYS A C 1
ATOM 791 O O . LYS A 1 132 ? 51.783 32.847 45.512 1.00 46.18 101 LYS A O 1
ATOM 797 N N . VAL A 1 133 ? 52.290 34.297 43.902 1.00 46.39 102 VAL A N 1
ATOM 798 C CA . VAL A 1 133 ? 51.588 35.389 44.568 1.00 47.03 102 VAL A CA 1
ATOM 799 C C . VAL A 1 133 ? 50.095 35.098 44.796 1.00 45.39 102 VAL A C 1
ATOM 800 O O . VAL A 1 133 ? 49.598 35.122 45.926 1.00 43.36 102 VAL A O 1
ATOM 804 N N . LEU A 1 134 ? 49.386 34.851 43.705 1.00 46.58 103 LEU A N 1
ATOM 805 C CA . LEU A 1 134 ? 47.986 34.412 43.745 1.00 43.30 103 LEU A CA 1
ATOM 806 C C . LEU A 1 134 ? 47.732 33.303 44.782 1.00 43.44 103 LEU A C 1
ATOM 807 O O . LEU A 1 134 ? 46.840 33.425 45.609 1.00 47.00 103 LEU A O 1
ATOM 812 N N . LEU A 1 135 ? 48.564 32.272 44.810 1.00 41.98 104 LEU A N 1
ATOM 813 C CA . LEU A 1 135 ? 48.428 31.235 45.829 1.00 46.20 104 LEU A CA 1
ATOM 814 C C . LEU A 1 135 ? 48.572 31.772 47.237 1.00 49.53 104 LEU A C 1
ATOM 815 O O . LEU A 1 135 ? 47.943 31.261 48.135 1.00 49.20 104 LEU A O 1
ATOM 820 N N . SER A 1 136 ? 49.482 32.711 47.456 1.00 50.98 105 SER A N 1
ATOM 821 C CA . SER A 1 136 ? 49.660 33.266 48.790 1.00 48.96 105 SER A CA 1
ATOM 822 C C . SER A 1 136 ? 48.408 33.927 49.265 1.00 48.88 105 SER A C 1
ATOM 823 O O . SER A 1 136 ? 48.011 33.767 50.423 1.00 54.88 105 SER A O 1
ATOM 826 N N . ILE A 1 137 ? 47.767 34.650 48.355 1.00 47.68 106 ILE A N 1
ATOM 827 C CA . ILE A 1 137 ? 46.495 35.270 48.661 1.00 47.05 106 ILE A CA 1
ATOM 828 C C . ILE A 1 137 ? 45.457 34.211 49.088 1.00 50.45 106 ILE A C 1
ATOM 829 O O . ILE A 1 137 ? 44.689 34.436 50.013 1.00 51.21 106 ILE A O 1
ATOM 834 N N . CYS A 1 138 ? 45.427 33.059 48.427 1.00 47.01 107 CYS A N 1
ATOM 835 C CA . CYS A 1 138 ? 44.623 31.969 48.959 1.00 53.28 107 CYS A CA 1
ATOM 836 C C . CYS A 1 138 ? 44.959 31.647 50.396 1.00 52.38 107 CYS A C 1
ATOM 837 O O . CYS A 1 138 ? 44.050 31.593 51.214 1.00 56.48 107 CYS A O 1
ATOM 840 N N . SER A 1 139 ? 46.243 31.430 50.699 1.00 46.51 108 SER A N 1
ATOM 841 C CA . SER A 1 139 ? 46.648 31.058 52.047 1.00 46.85 108 SER A CA 1
ATOM 842 C C . SER A 1 139 ? 46.208 32.134 53.027 1.00 51.53 108 SER A C 1
ATOM 843 O O . SER A 1 139 ? 45.812 31.827 54.171 1.00 50.46 108 SER A O 1
ATOM 846 N N . LEU A 1 140 ? 46.235 33.383 52.568 1.00 40.36 109 LEU A N 1
ATOM 847 C CA . LEU A 1 140 ? 45.839 34.477 53.424 1.00 48.00 109 LEU A CA 1
ATOM 848 C C . LEU A 1 140 ? 44.347 34.371 53.792 1.00 50.22 109 LEU A C 1
ATOM 849 O O . LEU A 1 140 ? 43.938 34.602 54.936 1.00 52.04 109 LEU A O 1
ATOM 854 N N . LEU A 1 141 ? 43.527 34.010 52.826 1.00 49.57 110 LEU A N 1
ATOM 855 C CA . LEU A 1 141 ? 42.123 33.795 53.118 1.00 49.48 110 LEU A CA 1
ATOM 856 C C . LEU A 1 141 ? 41.978 32.689 54.192 1.00 48.38 110 LEU A C 1
ATOM 857 O O . LEU A 1 141 ? 41.160 32.788 55.101 1.00 47.45 110 LEU A O 1
ATOM 862 N N . THR A 1 142 ? 42.785 31.645 54.147 1.00 47.20 111 THR A N 1
ATOM 863 C CA . THR A 1 142 ? 42.538 30.583 55.101 1.00 53.43 111 THR A CA 1
ATOM 864 C C . THR A 1 142 ? 43.200 30.861 56.455 1.00 58.02 111 THR A C 1
ATOM 865 O O . THR A 1 142 ? 42.753 30.311 57.467 1.00 62.87 111 THR A O 1
ATOM 869 N N . ASP A 1 143 ? 44.253 31.688 56.446 1.00 55.07 112 ASP A N 1
ATOM 870 C CA . ASP A 1 143 ? 45.018 32.061 57.644 1.00 60.58 112 ASP A CA 1
ATOM 871 C C . ASP A 1 143 ? 45.401 33.538 57.624 1.00 57.25 112 ASP A C 1
ATOM 872 O O . ASP A 1 143 ? 46.450 33.892 57.122 1.00 55.43 112 ASP A O 1
ATOM 877 N N . PRO A 1 144 ? 44.562 34.400 58.206 1.00 55.51 113 PRO A N 1
ATOM 878 C CA . PRO A 1 144 ? 44.810 35.838 58.292 1.00 52.51 113 PRO A CA 1
ATOM 879 C C . PRO A 1 144 ? 45.859 36.172 59.329 1.00 54.38 113 PRO A C 1
ATOM 880 O O . PRO A 1 144 ? 46.158 35.322 60.153 1.00 55.89 113 PRO A O 1
ATOM 884 N N . ASN A 1 145 ? 46.457 37.365 59.254 1.00 61.89 114 ASN A N 1
ATOM 885 C CA . ASN A 1 145 ? 47.437 37.821 60.251 1.00 68.44 114 ASN A CA 1
ATOM 886 C C . ASN A 1 145 ? 46.939 39.044 60.948 1.00 70.51 114 ASN A C 1
ATOM 887 O O . ASN A 1 145 ? 47.214 40.151 60.507 1.00 67.57 114 ASN A O 1
ATOM 892 N N . PRO A 1 146 ? 46.229 38.852 62.062 1.00 69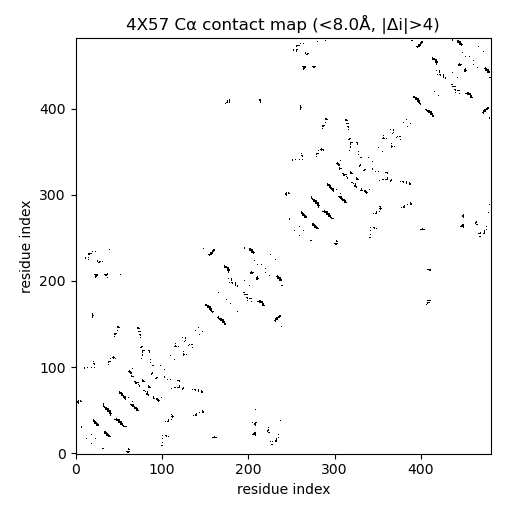.78 115 PRO A N 1
ATOM 893 C CA . PRO A 1 146 ? 45.589 39.966 62.741 1.00 70.68 115 PRO A CA 1
ATOM 894 C C . PRO A 1 146 ? 46.604 40.950 63.296 1.00 77.11 115 PRO A C 1
ATOM 895 O O . PRO A 1 146 ? 46.270 42.104 63.503 1.00 79.82 115 PRO A O 1
ATOM 899 N N . ASP A 1 147 ? 47.842 40.509 63.497 1.00 84.43 116 ASP A N 1
ATOM 900 C CA . ASP A 1 147 ? 48.872 41.369 64.060 1.00 83.71 116 ASP A CA 1
ATOM 901 C C . ASP A 1 147 ? 49.570 42.190 62.980 1.00 76.37 116 ASP A C 1
ATOM 902 O O . ASP A 1 147 ? 50.637 42.739 63.193 1.00 96.29 116 ASP A O 1
ATOM 907 N N . ASP A 1 148 ? 48.963 42.281 61.816 1.00 72.33 117 ASP A N 1
ATOM 908 C CA . ASP A 1 148 ? 49.520 43.080 60.744 1.00 81.24 117 ASP A CA 1
ATOM 909 C C . ASP A 1 148 ? 48.323 43.605 59.979 1.00 78.67 117 ASP A C 1
ATOM 910 O O . ASP A 1 148 ? 48.233 43.464 58.752 1.00 70.51 117 ASP A O 1
ATOM 915 N N . PRO A 1 149 ? 47.381 44.209 60.718 1.00 75.23 118 PRO A N 1
ATOM 916 C CA . PRO A 1 149 ? 46.051 44.476 60.200 1.00 68.44 118 PRO A CA 1
ATOM 917 C C . PRO A 1 149 ? 45.995 45.699 59.303 1.00 66.24 118 PRO A C 1
ATOM 918 O O . PRO A 1 149 ? 46.855 46.573 59.366 1.00 75.18 118 PRO A O 1
ATOM 922 N N . LEU A 1 150 ? 45.001 45.706 58.431 1.00 63.79 119 LEU A N 1
ATOM 923 C CA . LEU A 1 150 ? 44.726 46.828 57.574 1.00 62.38 119 LEU A CA 1
ATOM 924 C C . LEU A 1 150 ? 43.353 47.351 57.903 1.00 63.09 119 LEU A C 1
ATOM 925 O O . LEU A 1 150 ? 42.922 48.372 57.367 1.00 70.39 119 LEU A O 1
ATOM 930 N N . VAL A 1 151 ? 42.671 46.633 58.787 1.00 63.66 120 VAL A N 1
ATOM 931 C CA . VAL A 1 151 ? 41.288 46.897 59.126 1.00 65.98 120 VAL A CA 1
ATOM 932 C C . VAL A 1 151 ? 41.139 46.472 60.590 1.00 66.68 120 VAL A C 1
ATOM 933 O O . VAL A 1 151 ? 40.966 45.295 60.882 1.00 64.16 120 VAL A O 1
ATOM 937 N N . PRO A 1 152 ? 41.298 47.423 61.524 1.00 76.31 121 PRO A N 1
ATOM 938 C CA . PRO A 1 152 ? 41.435 46.970 62.905 1.00 73.86 121 PRO A CA 1
ATOM 939 C C . PRO A 1 152 ? 40.178 46.407 63.556 1.00 72.36 121 PRO A C 1
ATOM 940 O O . PRO A 1 152 ? 40.291 45.459 64.325 1.00 71.90 121 PRO A O 1
ATOM 944 N N . GLU A 1 153 ? 38.995 46.912 63.223 1.00 75.39 122 GLU A N 1
ATOM 945 C CA . GLU A 1 153 ? 37.774 46.280 63.722 1.00 85.81 122 GLU A CA 1
ATOM 946 C C . GLU A 1 153 ? 37.761 44.778 63.404 1.00 87.80 122 GLU A C 1
ATOM 947 O O . GLU A 1 153 ? 37.438 43.962 64.273 1.00 91.99 122 GLU A O 1
ATOM 953 N N . ILE A 1 154 ? 38.142 44.406 62.182 1.00 76.51 123 ILE A N 1
ATOM 954 C CA . ILE A 1 154 ? 38.098 42.996 61.786 1.00 69.57 123 ILE A CA 1
ATOM 955 C C . ILE A 1 154 ? 39.214 42.209 62.447 1.00 62.88 123 ILE A C 1
ATOM 956 O O . ILE A 1 154 ? 39.017 41.082 62.880 1.00 64.19 123 ILE A O 1
ATOM 961 N N . ALA A 1 155 ? 40.393 42.803 62.538 1.00 62.41 124 ALA A N 1
ATOM 962 C CA . ALA A 1 155 ? 41.494 42.145 63.230 1.00 68.03 124 ALA A CA 1
ATOM 963 C C . ALA A 1 155 ? 41.112 41.905 64.671 1.00 74.94 124 ALA A C 1
ATOM 964 O O . ALA A 1 155 ? 41.340 40.820 65.206 1.00 79.86 124 ALA A O 1
ATOM 966 N N . HIS A 1 156 ? 40.506 42.918 65.287 1.00 85.18 125 HIS A N 1
ATOM 967 C CA . HIS A 1 156 ? 40.069 42.808 66.668 1.00 82.13 125 HIS A CA 1
ATOM 968 C C . HIS A 1 156 ? 38.985 41.746 66.806 1.00 75.32 125 HIS A C 1
ATOM 969 O O . HIS A 1 156 ? 39.090 40.860 67.636 1.00 61.27 125 HIS A O 1
ATOM 976 N N . MET A 1 157 ? 37.963 41.803 65.963 1.00 72.07 126 MET A N 1
ATOM 977 C CA . MET A 1 157 ? 36.916 40.792 65.997 1.00 66.49 126 MET A CA 1
ATOM 978 C C . MET A 1 157 ? 37.516 39.398 65.835 1.00 71.94 126 MET A C 1
ATOM 979 O O . MET A 1 157 ? 37.070 38.435 66.456 1.00 65.61 126 MET A O 1
ATOM 984 N N . TYR A 1 158 ? 38.536 39.293 64.995 1.00 78.91 127 TYR A N 1
ATOM 985 C CA . TYR A 1 158 ? 39.128 38.002 64.713 1.00 83.24 127 TYR A CA 1
ATOM 986 C C . TYR A 1 158 ? 39.830 37.459 65.963 1.00 83.65 127 TYR A C 1
ATOM 987 O O . TYR A 1 158 ? 39.585 36.332 66.378 1.00 80.31 127 TYR A O 1
ATOM 996 N N . LYS A 1 159 ? 40.709 38.271 66.542 1.00 82.00 128 LYS A N 1
ATOM 997 C CA . LYS A 1 159 ? 41.438 37.906 67.758 1.00 83.41 128 LYS A CA 1
ATOM 998 C C . LYS A 1 159 ? 40.487 37.628 68.937 1.00 80.43 128 LYS A C 1
ATOM 999 O O . LYS A 1 159 ? 40.713 36.751 69.759 1.00 77.37 128 LYS A O 1
ATOM 1005 N N . THR A 1 160 ? 39.415 38.392 68.996 1.00 80.06 129 THR A N 1
ATOM 1006 C CA . THR A 1 160 ? 38.607 38.539 70.199 1.00 73.34 129 THR A CA 1
ATOM 1007 C C . THR A 1 160 ? 37.444 37.594 70.160 1.00 76.46 129 THR A C 1
ATOM 1008 O O . THR A 1 160 ? 37.057 37.058 71.182 1.00 83.57 129 THR A O 1
ATOM 1012 N N . ASP A 1 161 ? 36.849 37.451 68.977 1.00 87.50 130 ASP A N 1
ATOM 1013 C CA . ASP A 1 161 ? 35.576 36.754 68.802 1.00 84.63 130 ASP A CA 1
ATOM 1014 C C . ASP A 1 161 ? 35.540 36.050 67.425 1.00 82.03 130 ASP A C 1
ATOM 1015 O O . ASP A 1 161 ? 34.770 36.400 66.513 1.00 67.20 130 ASP A O 1
ATOM 1020 N N . ARG A 1 162 ? 36.376 35.022 67.312 1.00 81.37 131 ARG A N 1
ATOM 1021 C CA . ARG A 1 162 ? 36.645 34.359 66.034 1.00 80.39 131 ARG A CA 1
ATOM 1022 C C . ARG A 1 162 ? 35.362 33.827 65.389 1.00 73.59 131 ARG A C 1
ATOM 1023 O O . ARG A 1 162 ? 35.141 33.966 64.174 1.00 68.53 131 ARG A O 1
ATOM 1031 N N . ALA A 1 163 ? 34.501 33.240 66.205 1.00 70.63 132 ALA A N 1
ATOM 1032 C CA . ALA A 1 163 ? 33.286 32.636 65.678 1.00 74.08 132 ALA A CA 1
ATOM 1033 C C . ALA A 1 163 ? 32.432 33.655 64.950 1.00 69.45 132 ALA A C 1
ATOM 1034 O O . ALA A 1 163 ? 31.725 33.312 63.999 1.00 76.57 132 ALA A O 1
ATOM 1036 N N . LYS A 1 164 ? 32.530 34.917 65.355 1.00 64.84 133 LYS A N 1
ATOM 1037 C CA . LYS A 1 164 ? 31.738 35.943 64.712 1.00 70.33 133 LYS A CA 1
ATOM 1038 C C . LYS A 1 164 ? 32.364 36.394 63.398 1.00 75.59 133 LYS A C 1
ATOM 1039 O O . LYS A 1 164 ? 31.632 36.612 62.419 1.00 69.02 133 LYS A O 1
ATOM 1045 N N . TYR A 1 165 ? 33.693 36.589 63.403 1.00 69.55 134 TYR A N 1
ATOM 1046 C CA . TYR A 1 165 ? 34.465 36.773 62.163 1.00 68.87 134 TYR A CA 1
ATOM 1047 C C . TYR A 1 165 ? 34.081 35.681 61.160 1.00 68.50 134 TYR A C 1
ATOM 1048 O O . TYR A 1 165 ? 33.727 35.982 60.001 1.00 64.01 134 TYR A O 1
ATOM 1057 N N . GLU A 1 166 ? 34.101 34.422 61.609 1.00 59.82 135 GLU A N 1
ATOM 1058 C CA . GLU A 1 166 ? 33.832 33.326 60.692 1.00 61.67 135 GLU A CA 1
ATOM 1059 C C . GLU A 1 166 ? 32.463 33.560 60.094 1.00 66.87 135 GLU A C 1
ATOM 1060 O O . GLU A 1 166 ? 32.237 33.369 58.898 1.00 68.56 135 GLU A O 1
ATOM 1066 N N . ALA A 1 167 ? 31.527 33.956 60.942 1.00 73.81 136 ALA A N 1
ATOM 1067 C CA . ALA A 1 167 ? 30.152 34.070 60.504 1.00 73.37 136 ALA A CA 1
ATOM 1068 C C . ALA A 1 167 ? 30.002 35.189 59.493 1.00 70.84 136 ALA A C 1
ATOM 1069 O O . ALA A 1 167 ? 29.239 35.057 58.554 1.00 67.45 136 ALA A O 1
ATOM 1071 N N . THR A 1 168 ? 30.775 36.261 59.660 1.00 71.81 137 THR A N 1
ATOM 1072 C CA . THR A 1 168 ? 30.489 37.541 59.008 1.00 71.24 137 THR A CA 1
ATOM 1073 C C . THR A 1 168 ? 30.833 37.607 57.509 1.00 80.90 137 THR A C 1
ATOM 1074 O O . THR A 1 168 ? 30.119 38.246 56.746 1.00 99.26 137 THR A O 1
ATOM 1078 N N . ALA A 1 169 ? 31.922 36.996 57.072 1.00 73.76 138 ALA A N 1
ATOM 1079 C CA . ALA A 1 169 ? 31.915 36.373 55.739 1.00 78.86 138 ALA A CA 1
ATOM 1080 C C . ALA A 1 169 ? 32.494 35.151 56.193 1.00 80.40 138 ALA A C 1
ATOM 1081 O O . ALA A 1 169 ? 33.458 35.279 56.982 1.00 76.63 138 ALA A O 1
ATOM 1083 N N . ARG A 1 170 ? 31.981 33.973 55.817 1.00 82.61 139 ARG A N 1
ATOM 1084 C CA . ARG A 1 170 ? 30.677 33.615 55.204 1.00 79.87 139 ARG A CA 1
ATOM 1085 C C . ARG A 1 170 ? 29.594 34.560 54.619 1.00 84.36 139 ARG A C 1
ATOM 1086 O O . ARG A 1 170 ? 29.256 34.419 53.433 1.00 76.43 139 ARG A O 1
ATOM 1094 N N . ASN A 1 171 ? 28.950 35.413 55.418 1.00 81.76 140 ASN A N 1
ATOM 1095 C CA . ASN A 1 171 ? 27.844 36.228 54.871 1.00 85.37 140 ASN A CA 1
ATOM 1096 C C . ASN A 1 171 ? 28.270 37.111 53.709 1.00 87.27 140 ASN A C 1
ATOM 1097 O O . ASN A 1 171 ? 27.620 37.114 52.657 1.00 90.08 140 ASN A O 1
ATOM 1102 N N . TRP A 1 172 ? 29.350 37.869 53.908 1.00 79.29 141 TRP A N 1
ATOM 1103 C CA . TRP A 1 172 ? 29.901 38.724 52.858 1.00 68.66 141 TRP A CA 1
ATOM 1104 C C . TRP A 1 172 ? 30.371 37.923 51.639 1.00 69.76 141 TRP A C 1
ATOM 1105 O O . TRP A 1 172 ? 30.433 38.449 50.522 1.00 73.72 141 TRP A O 1
ATOM 1116 N N . THR A 1 173 ? 30.719 36.661 51.849 1.00 65.73 142 THR A N 1
ATOM 1117 C CA . THR A 1 173 ? 31.089 35.804 50.731 1.00 69.02 142 THR A CA 1
ATOM 1118 C C . THR A 1 173 ? 29.832 35.564 49.883 1.00 72.19 142 THR A C 1
ATOM 1119 O O . THR A 1 173 ? 29.877 35.687 48.653 1.00 71.54 142 THR A O 1
ATOM 1123 N N . GLN A 1 174 ? 28.706 35.275 50.544 1.00 72.37 143 GLN A N 1
ATOM 1124 C CA . GLN A 1 174 ? 27.410 35.115 49.852 1.00 75.19 143 GLN A CA 1
ATOM 1125 C C . GLN A 1 174 ? 26.916 36.394 49.173 1.00 71.69 143 GLN A C 1
ATOM 1126 O O . GLN A 1 174 ? 26.588 36.375 47.985 1.00 68.65 143 GLN A O 1
ATOM 1132 N N . LYS A 1 175 ? 26.852 37.495 49.920 1.00 65.40 144 LYS A N 1
ATOM 1133 C CA . LYS A 1 175 ? 26.415 38.763 49.335 1.00 73.90 144 LYS A CA 1
ATOM 1134 C C . LYS A 1 175 ? 27.262 39.091 48.118 1.00 76.19 144 LYS A C 1
ATOM 1135 O O . LYS A 1 175 ? 26.735 39.217 47.018 1.00 77.51 144 LYS A O 1
ATOM 1141 N N . TYR A 1 176 ? 28.579 39.168 48.302 1.00 77.47 145 TYR A N 1
ATOM 1142 C CA . TYR A 1 176 ? 29.430 39.871 47.346 1.00 69.28 145 TYR A CA 1
ATOM 1143 C C . TYR A 1 176 ? 30.272 38.985 46.442 1.00 63.99 145 TYR A C 1
ATOM 1144 O O . TYR A 1 176 ? 30.848 39.488 45.482 1.00 65.91 145 TYR A O 1
ATOM 1153 N N . ALA A 1 177 ? 30.331 37.682 46.704 1.00 60.21 146 ALA A N 1
ATOM 1154 C CA . ALA A 1 177 ? 31.233 36.824 45.932 1.00 65.50 146 ALA A CA 1
ATOM 1155 C C . ALA A 1 177 ? 30.607 35.616 45.273 1.00 72.10 146 ALA A C 1
ATOM 1156 O O . ALA A 1 177 ? 31.313 34.621 45.102 1.00 69.31 146 ALA A O 1
ATOM 1158 N N . MET A 1 178 ? 29.329 35.698 44.873 1.00 83.71 147 MET A N 1
ATOM 1159 C CA . MET A 1 178 ? 28.584 34.520 44.373 1.00 79.51 147 MET A CA 1
ATOM 1160 C C . MET A 1 178 ? 27.584 34.790 43.259 1.00 69.93 147 MET A C 1
ATOM 1161 O O . MET A 1 178 ? 27.592 35.843 42.644 1.00 81.63 147 MET A O 1
ATOM 1166 N N . PRO B 2 22 ? 36.398 31.955 8.582 1.00 97.54 2 PRO B N 1
ATOM 1167 C CA . PRO B 2 22 ? 36.856 32.850 9.704 1.00 106.90 2 PRO B CA 1
ATOM 1168 C C . PRO B 2 22 ? 35.707 33.456 10.581 1.00 107.47 2 PRO B C 1
ATOM 1169 O O . PRO B 2 22 ? 35.712 34.660 10.848 1.00 101.99 2 PRO B O 1
ATOM 1171 N N . GLU B 2 23 ? 34.733 32.638 11.014 1.00 102.47 3 GLU B N 1
ATOM 1172 C CA . GLU B 2 23 ? 33.894 32.954 12.218 1.00 106.86 3 GLU B CA 1
ATOM 1173 C C . GLU B 2 23 ? 33.571 31.722 13.117 1.00 97.50 3 GLU B C 1
ATOM 1174 O O . GLU B 2 23 ? 33.044 31.839 14.242 1.00 75.50 3 GLU B O 1
ATOM 1176 N N . GLU B 2 24 ? 33.960 30.552 12.627 1.00 99.52 4 GLU B N 1
ATOM 1177 C CA . GLU B 2 24 ? 33.594 29.279 13.212 1.00 104.49 4 GLU B CA 1
ATOM 1178 C C . GLU B 2 24 ? 34.860 28.377 13.131 1.00 116.50 4 GLU B C 1
ATOM 1179 O O . GLU B 2 24 ? 35.029 27.544 12.208 1.00 79.36 4 GLU B O 1
ATOM 1185 N N . GLU B 2 25 ? 35.770 28.640 14.083 1.00 124.85 5 GLU B N 1
ATOM 1186 C CA . GLU B 2 25 ? 37.091 27.981 14.223 1.00 100.34 5 GLU B CA 1
ATOM 1187 C C . GLU B 2 25 ? 37.110 27.180 15.536 1.00 95.63 5 GLU B C 1
ATOM 1188 O O . GLU B 2 25 ? 36.225 27.360 16.383 1.00 97.62 5 GLU B O 1
ATOM 1194 N N . SER B 2 26 ? 38.124 26.338 15.743 1.00 77.64 6 SER B N 1
ATOM 1195 C CA . SER B 2 26 ? 38.047 25.363 16.837 1.00 92.23 6 SER B CA 1
ATOM 1196 C C . SER B 2 26 ? 39.092 25.584 17.934 1.00 98.47 6 SER B C 1
ATOM 1197 O O . SER B 2 26 ? 40.201 26.041 17.663 1.00 107.09 6 SER B O 1
ATOM 1200 N N . ILE B 2 27 ? 38.739 25.223 19.166 1.00 96.95 7 ILE B N 1
ATOM 1201 C CA . ILE B 2 27 ? 39.699 25.211 20.252 1.00 90.57 7 ILE B CA 1
ATOM 1202 C C . ILE B 2 27 ? 39.428 24.141 21.290 1.00 83.42 7 ILE B C 1
ATOM 1203 O O . ILE B 2 27 ? 38.288 23.760 21.541 1.00 82.60 7 ILE B O 1
ATOM 1208 N N . ASP B 2 28 ? 40.500 23.698 21.921 1.00 73.36 8 ASP B N 1
ATOM 1209 C CA . ASP B 2 28 ? 40.433 22.614 22.865 1.00 84.54 8 ASP B CA 1
ATOM 1210 C C . ASP B 2 28 ? 40.452 23.119 24.308 1.00 80.37 8 ASP B C 1
ATOM 1211 O O . ASP B 2 28 ? 41.322 23.885 24.705 1.00 70.07 8 ASP B O 1
ATOM 1216 N N . ILE B 2 29 ? 39.489 22.660 25.091 1.00 71.50 9 ILE B N 1
ATOM 1217 C CA . ILE B 2 29 ? 39.321 23.121 26.444 1.00 69.29 9 ILE B CA 1
ATOM 1218 C C . ILE B 2 29 ? 39.435 21.928 27.363 1.00 65.29 9 ILE B C 1
ATOM 1219 O O . ILE B 2 29 ? 38.873 20.889 27.072 1.00 66.96 9 ILE B O 1
ATOM 1224 N N . LYS B 2 30 ? 40.201 22.041 28.443 1.00 67.34 10 LYS B N 1
ATOM 1225 C CA . LYS B 2 30 ? 39.968 21.150 29.573 1.00 68.70 10 LYS B CA 1
ATOM 1226 C C . LYS B 2 30 ? 39.559 21.956 30.762 1.00 68.38 10 LYS B C 1
ATOM 1227 O O . LYS B 2 30 ? 39.810 23.165 30.823 1.00 69.05 10 LYS B O 1
ATOM 1233 N N . PHE B 2 31 ? 38.837 21.301 31.658 1.00 62.42 11 PHE B N 1
ATOM 1234 C CA . PHE B 2 31 ? 38.125 22.004 32.702 1.00 67.89 11 PHE B CA 1
ATOM 1235 C C . PHE B 2 31 ? 38.754 21.642 34.027 1.00 68.35 11 PHE B C 1
ATOM 1236 O O . PHE B 2 31 ? 38.743 20.485 34.427 1.00 74.51 11 PHE B O 1
ATOM 1244 N N . ARG B 2 32 ? 39.269 22.639 34.730 1.00 68.09 12 ARG B N 1
ATOM 1245 C CA . ARG B 2 32 ? 39.882 22.392 36.026 1.00 66.03 12 ARG B CA 1
ATOM 1246 C C . ARG B 2 32 ? 38.848 22.457 37.127 1.00 55.23 12 ARG B C 1
ATOM 1247 O O . ARG B 2 32 ? 38.050 23.407 37.189 1.00 45.79 12 ARG B O 1
ATOM 1255 N N . LEU B 2 33 ? 38.863 21.431 37.980 1.00 55.59 13 LEU B N 1
ATOM 1256 C CA . LEU B 2 33 ? 37.875 21.291 39.070 1.00 65.34 13 LEU B CA 1
ATOM 1257 C C . LEU B 2 33 ? 38.436 21.635 40.458 1.00 63.22 13 LEU B C 1
ATOM 1258 O O . LEU B 2 33 ? 39.650 21.647 40.670 1.00 75.29 13 LEU B O 1
ATOM 1263 N N . TYR B 2 34 ? 37.553 21.876 41.415 1.00 63.74 14 TYR B N 1
ATOM 1264 C CA . TYR B 2 34 ? 37.975 22.277 42.775 1.00 67.40 14 TYR B CA 1
ATOM 1265 C C . TYR B 2 34 ? 39.043 21.317 43.329 1.00 64.97 14 TYR B C 1
ATOM 1266 O O . TYR B 2 34 ? 40.048 21.723 43.873 1.00 64.31 14 TYR B O 1
ATOM 1275 N N . ASP B 2 35 ? 38.799 20.036 43.108 1.00 74.05 15 ASP B N 1
ATOM 1276 C CA . ASP B 2 35 ? 39.649 18.903 43.467 1.00 68.06 15 ASP B CA 1
ATOM 1277 C C . ASP B 2 35 ? 41.104 19.053 43.060 1.00 63.62 15 ASP B C 1
ATOM 1278 O O . ASP B 2 35 ? 41.986 18.559 43.743 1.00 61.87 15 ASP B O 1
ATOM 1283 N N . GLY B 2 36 ? 41.331 19.645 41.890 1.00 61.24 16 GLY B N 1
ATOM 1284 C CA . GLY B 2 36 ? 42.626 19.615 41.231 1.00 63.92 16 GLY B CA 1
ATOM 1285 C C . GLY B 2 36 ? 42.566 18.779 39.966 1.00 68.17 16 GLY B C 1
ATOM 1286 O O . GLY B 2 36 ? 43.391 18.918 39.054 1.00 65.85 16 GLY B O 1
ATOM 1287 N N . SER B 2 37 ? 41.587 17.889 39.914 1.00 77.83 17 SER B N 1
ATOM 1288 C CA . SER B 2 37 ? 41.366 17.049 38.739 1.00 70.68 17 SER B CA 1
ATOM 1289 C C . SER B 2 37 ? 40.799 17.903 37.630 1.00 64.83 17 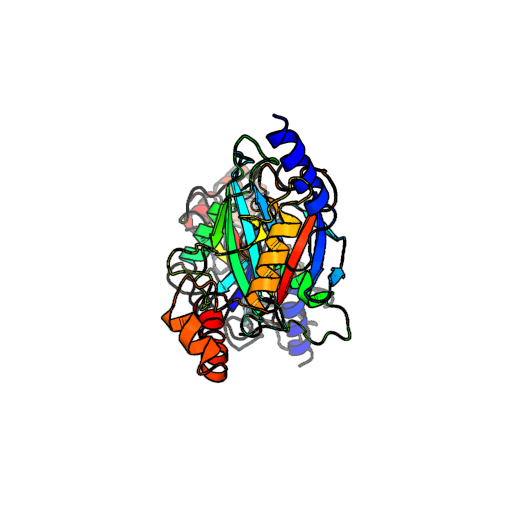SER B C 1
ATOM 1290 O O . SER B 2 37 ? 40.023 18.852 37.877 1.00 51.97 17 SER B O 1
ATOM 1293 N N . ASP B 2 38 ? 41.169 17.574 36.401 1.00 66.94 18 ASP B N 1
ATOM 1294 C CA . ASP B 2 38 ? 40.443 18.141 35.289 1.00 74.59 18 ASP B CA 1
ATOM 1295 C C . ASP B 2 38 ? 39.825 17.078 34.387 1.00 74.28 18 ASP B C 1
ATOM 1296 O O . ASP B 2 38 ? 40.116 15.897 34.521 1.00 84.57 18 ASP B O 1
ATOM 1301 N N . ILE B 2 39 ? 38.872 17.521 33.564 1.00 86.35 19 ILE B N 1
ATOM 1302 C CA . ILE B 2 39 ? 38.187 16.684 32.578 1.00 77.73 19 ILE B CA 1
ATOM 1303 C C . ILE B 2 39 ? 38.245 17.347 31.221 1.00 71.49 19 ILE B C 1
ATOM 1304 O O . ILE B 2 39 ? 38.112 18.567 31.108 1.00 81.28 19 ILE B O 1
ATOM 1309 N N . GLY B 2 40 ? 38.402 16.531 30.190 1.00 62.41 20 GLY B N 1
ATOM 1310 C CA . GLY B 2 40 ? 38.765 17.029 28.876 1.00 57.10 20 GLY B CA 1
ATOM 1311 C C . GLY B 2 40 ? 40.120 16.420 28.587 1.00 63.60 20 GLY B C 1
ATOM 1312 O O . GLY B 2 40 ? 40.584 15.576 29.353 1.00 68.45 20 GLY B O 1
ATOM 1313 N N . PRO B 2 41 ? 40.790 16.862 27.531 1.00 70.67 21 PRO B N 1
ATOM 1314 C CA . PRO B 2 41 ? 40.352 17.987 26.713 1.00 72.18 21 PRO B CA 1
ATOM 1315 C C . PRO B 2 41 ? 39.178 17.626 25.790 1.00 76.92 21 PRO B C 1
ATOM 1316 O O . PRO B 2 41 ? 38.886 16.453 25.572 1.00 76.88 21 PRO B O 1
ATOM 1320 N N . PHE B 2 42 ? 38.508 18.653 25.283 1.00 74.80 22 PHE B N 1
ATOM 1321 C CA . PHE B 2 42 ? 37.325 18.509 24.463 1.00 75.31 22 PHE B CA 1
ATOM 1322 C C . PHE B 2 42 ? 37.482 19.545 23.364 1.00 77.30 22 PHE B C 1
ATOM 1323 O O . PHE B 2 42 ? 38.047 20.601 23.615 1.00 79.21 22 PHE B O 1
ATOM 1331 N N . ARG B 2 43 ? 36.995 19.256 22.156 1.00 82.36 23 ARG B N 1
ATOM 1332 C CA . ARG B 2 43 ? 37.074 20.229 21.062 1.00 81.10 23 ARG B CA 1
ATOM 1333 C C . ARG B 2 43 ? 35.744 20.943 20.866 1.00 75.19 23 ARG B C 1
ATOM 1334 O O . ARG B 2 43 ? 34.699 20.320 20.899 1.00 85.37 23 ARG B O 1
ATOM 1342 N N . TYR B 2 44 ? 35.791 22.260 20.724 1.00 75.52 24 TYR B N 1
ATOM 1343 C CA . TYR B 2 44 ? 34.586 23.075 20.582 1.00 81.78 24 TYR B CA 1
ATOM 1344 C C . TYR B 2 44 ? 34.902 24.118 19.536 1.00 79.07 24 TYR B C 1
ATOM 1345 O O . TYR B 2 44 ? 36.054 24.268 19.137 1.00 73.15 24 TYR B O 1
ATOM 1354 N N . SER B 2 45 ? 33.889 24.833 19.082 1.00 72.70 25 SER B N 1
ATOM 1355 C CA . SER B 2 45 ? 34.132 25.888 18.125 1.00 81.64 25 SER B CA 1
ATOM 1356 C C . SER B 2 45 ? 33.989 27.238 18.813 1.00 78.59 25 SER B C 1
ATOM 1357 O O . SER B 2 45 ? 33.333 27.363 19.848 1.00 74.97 25 SER B O 1
ATOM 1360 N N . ALA B 2 46 ? 34.600 28.251 18.221 1.00 62.53 26 ALA B N 1
ATOM 1361 C CA . ALA B 2 46 ? 34.455 29.594 18.715 1.00 60.31 26 ALA B CA 1
ATOM 1362 C C . ALA B 2 46 ? 32.986 29.931 18.808 1.00 66.69 26 ALA B C 1
ATOM 1363 O O . ALA B 2 46 ? 32.591 30.820 19.570 1.00 72.62 26 ALA B O 1
ATOM 1365 N N . ALA B 2 47 ? 32.175 29.267 17.987 1.00 77.45 27 ALA B N 1
ATOM 1366 C CA . ALA B 2 47 ? 30.744 29.554 17.965 1.00 78.82 27 ALA B CA 1
ATOM 1367 C C . ALA B 2 47 ? 30.011 28.935 19.150 1.00 69.47 27 ALA B C 1
ATOM 1368 O O . ALA B 2 47 ? 28.889 29.333 19.428 1.00 72.21 27 ALA B O 1
ATOM 1370 N N . SER B 2 48 ? 30.641 27.995 19.858 1.00 61.11 28 SER B N 1
ATOM 1371 C CA . SER B 2 48 ? 30.015 27.389 21.048 1.00 67.36 28 SER B CA 1
ATOM 1372 C C . SER B 2 48 ? 29.785 28.418 22.147 1.00 73.87 28 SER B C 1
ATOM 1373 O O . SER B 2 48 ? 30.602 29.324 22.365 1.00 83.24 28 SER B O 1
ATOM 1376 N N . THR B 2 49 ? 28.646 28.296 22.814 1.00 73.78 29 THR B N 1
ATOM 1377 C CA . THR B 2 49 ? 28.331 29.200 23.894 1.00 76.91 29 THR B CA 1
ATOM 1378 C C . THR B 2 49 ? 28.887 28.654 25.195 1.00 81.59 29 THR B C 1
ATOM 1379 O O . THR B 2 49 ? 29.136 27.439 25.342 1.00 66.02 29 THR B O 1
ATOM 1383 N N . VAL B 2 50 ? 29.042 29.564 26.152 1.00 79.63 30 VAL B N 1
ATOM 1384 C CA . VAL B 2 50 ? 29.452 29.196 27.490 1.00 81.15 30 VAL B CA 1
ATOM 1385 C C . VAL B 2 50 ? 28.381 28.305 28.081 1.00 81.11 30 VAL B C 1
ATOM 1386 O O . VAL B 2 50 ? 28.678 27.236 28.655 1.00 72.61 30 VAL B O 1
ATOM 1390 N N . ASP B 2 51 ? 27.135 28.756 27.920 1.00 70.76 31 ASP B N 1
ATOM 1391 C CA . ASP B 2 51 ? 25.970 27.947 28.292 1.00 71.77 31 ASP B CA 1
ATOM 1392 C C . ASP B 2 51 ? 26.153 26.484 27.847 1.00 68.24 31 ASP B C 1
ATOM 1393 O O . ASP B 2 51 ? 25.906 25.546 28.596 1.00 59.30 31 ASP B O 1
ATOM 1398 N N . PHE B 2 52 ? 26.615 26.294 26.620 1.00 70.65 32 PHE B N 1
ATOM 1399 C CA . PHE B 2 52 ? 26.842 24.959 26.123 1.00 71.46 32 PHE B CA 1
ATOM 1400 C C . PHE B 2 52 ? 27.903 24.323 26.978 1.00 66.69 32 PHE B C 1
ATOM 1401 O O . PHE B 2 52 ? 27.687 23.250 27.538 1.00 63.09 32 PHE B O 1
ATOM 1409 N N . LEU B 2 53 ? 29.040 25.010 27.094 1.00 67.38 33 LEU B N 1
ATOM 1410 C CA . LEU B 2 53 ? 30.189 24.482 27.823 1.00 59.28 33 LEU B CA 1
ATOM 1411 C C . LEU B 2 53 ? 29.800 24.007 29.212 1.00 56.05 33 LEU B C 1
ATOM 1412 O O . LEU B 2 53 ? 30.225 22.946 29.643 1.00 51.36 33 LEU B O 1
ATOM 1417 N N . LYS B 2 54 ? 28.931 24.750 29.880 1.00 53.70 34 LYS B N 1
ATOM 1418 C CA . LYS B 2 54 ? 28.509 24.368 31.215 1.00 60.19 34 LYS B CA 1
ATOM 1419 C C . LYS B 2 54 ? 27.726 23.076 31.245 1.00 68.86 34 LYS B C 1
ATOM 1420 O O . LYS B 2 54 ? 27.946 22.242 32.126 1.00 67.70 34 LYS B O 1
ATOM 1426 N N . GLN B 2 55 ? 26.788 22.927 30.307 1.00 87.16 35 GLN B N 1
ATOM 1427 C CA . GLN B 2 55 ? 26.021 21.679 30.151 1.00 91.01 35 GLN B CA 1
ATOM 1428 C C . GLN B 2 55 ? 26.960 20.478 30.013 1.00 82.03 35 GLN B C 1
ATOM 1429 O O . GLN B 2 55 ? 26.826 19.475 30.723 1.00 84.60 35 GLN B O 1
ATOM 1435 N N . ARG B 2 56 ? 27.941 20.611 29.133 1.00 78.50 36 ARG B N 1
ATOM 1436 C CA . ARG B 2 56 ? 28.962 19.588 28.960 1.00 93.97 36 ARG B CA 1
ATOM 1437 C C . ARG B 2 56 ? 29.643 19.242 30.304 1.00 90.04 36 ARG B C 1
ATOM 1438 O O . ARG B 2 56 ? 29.917 18.068 30.596 1.00 84.39 36 ARG B O 1
ATOM 1446 N N . VAL B 2 57 ? 29.876 20.264 31.131 1.00 82.73 37 VAL B N 1
ATOM 1447 C CA . VAL B 2 57 ? 30.461 20.069 32.461 1.00 79.15 37 VAL B CA 1
ATOM 1448 C C . VAL B 2 57 ? 29.526 19.258 33.347 1.00 74.62 37 VAL B C 1
ATOM 1449 O O . VAL B 2 57 ? 29.925 18.211 33.861 1.00 74.91 37 VAL B O 1
ATOM 1453 N N . VAL B 2 58 ? 28.277 19.702 33.480 1.00 68.10 38 VAL B N 1
ATOM 1454 C CA . VAL B 2 58 ? 27.313 18.971 34.307 1.00 72.74 38 VAL B CA 1
ATOM 1455 C C . VAL B 2 58 ? 27.276 17.509 33.894 1.00 77.44 38 VAL B C 1
ATOM 1456 O O . VAL B 2 58 ? 27.286 16.619 34.739 1.00 86.66 38 VAL B O 1
ATOM 1460 N N . SER B 2 59 ? 27.276 17.280 32.584 1.00 84.41 39 SER B N 1
ATOM 1461 C CA . SER B 2 59 ? 27.250 15.937 32.018 1.00 87.54 39 SER B CA 1
ATOM 1462 C C . SER B 2 59 ? 28.453 15.079 32.364 1.00 88.17 39 SER B C 1
ATOM 1463 O O . SER B 2 59 ? 28.286 14.014 32.931 1.00 93.60 39 SER B O 1
ATOM 1466 N N . ASP B 2 60 ? 29.657 15.507 31.992 1.00 86.31 40 ASP B N 1
ATOM 1467 C CA . ASP B 2 60 ? 30.834 14.661 32.184 1.00 84.25 40 ASP B CA 1
ATOM 1468 C C . ASP B 2 60 ? 31.355 14.690 33.610 1.00 81.44 40 ASP B C 1
ATOM 1469 O O . ASP B 2 60 ? 32.418 14.129 33.895 1.00 69.44 40 ASP B O 1
ATOM 1474 N N . TRP B 2 61 ? 30.612 15.330 34.510 1.00 75.71 41 TRP B N 1
ATOM 1475 C CA . TRP B 2 61 ? 31.049 15.425 35.883 1.00 75.06 41 TRP B CA 1
ATOM 1476 C C . TRP B 2 61 ? 31.465 14.051 36.383 1.00 78.10 41 TRP B C 1
ATOM 1477 O O . TRP B 2 61 ? 30.695 13.111 36.303 1.00 86.78 41 TRP B O 1
ATOM 1488 N N . PRO B 2 62 ? 32.700 13.919 36.871 1.00 86.74 42 PRO B N 1
ATOM 1489 C CA . PRO B 2 62 ? 33.161 12.609 37.320 1.00 89.70 42 PRO B CA 1
ATOM 1490 C C . PRO B 2 62 ? 32.488 12.172 38.611 1.00 87.43 42 PRO B C 1
ATOM 1491 O O . PRO B 2 62 ? 31.822 12.978 39.266 1.00 88.27 42 PRO B O 1
ATOM 1495 N N . LYS B 2 63 ? 32.671 10.906 38.972 1.00 94.67 43 LYS B N 1
ATOM 1496 C CA . LYS B 2 63 ? 31.959 10.320 40.108 1.00 108.20 43 LYS B CA 1
ATOM 1497 C C . LYS B 2 63 ? 32.770 10.487 41.391 1.00 102.66 43 LYS B C 1
ATOM 1498 O O . LYS B 2 63 ? 33.980 10.697 41.340 1.00 100.33 43 LYS B O 1
ATOM 1500 N N . GLY B 2 64 ? 32.098 10.410 42.535 1.00 100.94 44 GLY B N 1
ATOM 1501 C CA . GLY B 2 64 ? 32.789 10.399 43.826 1.00 101.07 44 GLY B CA 1
ATOM 1502 C C . GLY B 2 64 ? 33.408 11.731 44.218 1.00 96.20 44 GLY B C 1
ATOM 1503 O O . GLY B 2 64 ? 34.482 11.776 44.801 1.00 93.47 44 GLY B O 1
ATOM 1504 N N . LYS B 2 65 ? 32.726 12.821 43.900 1.00 88.81 45 LYS B N 1
ATOM 1505 C CA . LYS B 2 65 ? 33.125 14.137 44.361 1.00 76.85 45 LYS B CA 1
ATOM 1506 C C . LYS B 2 65 ? 32.285 14.564 45.555 1.00 73.21 45 LYS B C 1
ATOM 1507 O O . LYS B 2 65 ? 31.092 14.325 45.620 1.00 78.14 45 LYS B O 1
ATOM 1513 N N . THR B 2 66 ? 32.896 15.246 46.495 1.00 77.26 46 THR B N 1
ATOM 1514 C CA . THR B 2 66 ? 32.131 15.772 47.599 1.00 84.04 46 THR B CA 1
ATOM 1515 C C . THR B 2 66 ? 31.104 16.791 47.065 1.00 82.04 46 THR B C 1
ATOM 1516 O O . THR B 2 66 ? 30.167 17.172 47.755 1.00 81.54 46 THR B O 1
ATOM 1520 N N . VAL B 2 67 ? 31.284 17.244 45.834 1.00 82.50 47 VAL B N 1
ATOM 1521 C CA . VAL B 2 67 ? 30.342 18.188 45.244 1.00 83.10 47 VAL B CA 1
ATOM 1522 C C . VAL B 2 67 ? 29.960 17.698 43.882 1.00 76.31 47 VAL B C 1
ATOM 1523 O O . VAL B 2 67 ? 30.794 17.157 43.155 1.00 75.02 47 VAL B O 1
ATOM 1527 N N . VAL B 2 68 ? 28.706 17.927 43.522 1.00 75.79 48 VAL B N 1
ATOM 1528 C CA . VAL B 2 68 ? 28.222 17.598 42.182 1.00 81.36 48 VAL B CA 1
ATOM 1529 C C . VAL B 2 68 ? 27.269 18.692 41.698 1.00 73.36 48 VAL B C 1
ATOM 1530 O O . VAL B 2 68 ? 26.303 18.997 42.379 1.00 77.56 48 VAL B O 1
ATOM 1534 N N . PRO B 2 69 ? 27.540 19.288 40.530 1.00 67.99 49 PRO B N 1
ATOM 1535 C CA . PRO B 2 69 ? 26.622 20.321 40.085 1.00 69.38 49 PRO B CA 1
ATOM 1536 C C . PRO B 2 69 ? 25.342 19.678 39.573 1.00 74.09 49 PRO B C 1
ATOM 1537 O O . PRO B 2 69 ? 25.388 18.749 38.751 1.00 71.79 49 PRO B O 1
ATOM 1541 N N . LYS B 2 70 ? 24.208 20.142 40.078 1.00 80.57 50 LYS B N 1
ATOM 1542 C CA . LYS B 2 70 ? 22.937 19.533 39.717 1.00 95.54 50 LYS B CA 1
ATOM 1543 C C . LYS B 2 70 ? 22.578 20.027 38.332 1.00 94.97 50 LYS B C 1
ATOM 1544 O O . LYS B 2 70 ? 22.242 19.238 37.446 1.00 88.82 50 LYS B O 1
ATOM 1550 N N . GLY B 2 71 ? 22.706 21.339 38.150 1.00 97.63 51 GLY B N 1
ATOM 1551 C CA . GLY B 2 71 ? 22.333 21.991 36.911 1.00 101.56 51 GLY B CA 1
ATOM 1552 C C . GLY B 2 71 ? 23.362 22.990 36.424 1.00 95.07 51 GLY B C 1
ATOM 1553 O O . GLY B 2 71 ? 24.467 23.074 36.924 1.00 96.45 51 GLY B O 1
ATOM 1554 N N . ILE B 2 72 ? 22.946 23.769 35.446 1.00 106.61 52 ILE B N 1
ATOM 1555 C CA . ILE B 2 72 ? 23.812 24.650 34.683 1.00 102.59 52 ILE B CA 1
ATOM 1556 C C . ILE B 2 72 ? 23.887 25.971 35.450 1.00 97.14 52 ILE B C 1
ATOM 1557 O O . ILE B 2 72 ? 24.882 26.696 35.403 1.00 99.73 52 ILE B O 1
ATOM 1562 N N . ASN B 2 73 ? 22.814 26.244 36.185 1.00 91.61 53 ASN B N 1
ATOM 1563 C CA . ASN B 2 73 ? 22.680 27.440 36.997 1.00 89.58 53 ASN B CA 1
ATOM 1564 C C . ASN B 2 73 ? 23.576 27.362 38.239 1.00 80.84 53 ASN B C 1
ATOM 1565 O O . ASN B 2 73 ? 23.683 28.315 38.983 1.00 81.68 53 ASN B O 1
ATOM 1570 N N . GLU B 2 74 ? 24.251 26.235 38.437 1.00 87.21 54 GLU B N 1
ATOM 1571 C CA . GLU B 2 74 ? 25.125 26.042 39.598 1.00 85.06 54 GLU B CA 1
ATOM 1572 C C . GLU B 2 74 ? 26.628 26.062 39.258 1.00 83.73 54 GLU B C 1
ATOM 1573 O O . GLU B 2 74 ? 27.439 25.836 40.146 1.00 89.07 54 GLU B O 1
ATOM 1579 N N . VAL B 2 75 ? 27.018 26.282 37.999 1.00 74.88 55 VAL B N 1
ATOM 1580 C CA . VAL B 2 75 ? 28.449 26.243 37.660 1.00 72.06 55 VAL B CA 1
ATOM 1581 C C . VAL B 2 75 ? 28.919 27.542 37.046 1.00 69.29 55 VAL B C 1
ATOM 1582 O O . VAL B 2 75 ? 28.306 28.051 36.132 1.00 70.27 55 VAL B O 1
ATOM 1586 N N . LYS B 2 76 ? 30.020 28.067 37.567 1.00 70.61 56 LYS B N 1
ATOM 1587 C CA . LYS B 2 76 ? 30.639 29.249 37.012 1.00 66.76 56 LYS B CA 1
ATOM 1588 C C . LYS B 2 76 ? 31.901 28.807 36.283 1.00 61.77 56 LYS B C 1
ATOM 1589 O O . LYS B 2 76 ? 32.577 27.900 36.732 1.00 55.87 56 LYS B O 1
ATOM 1595 N N . LEU B 2 77 ? 32.158 29.393 35.117 1.00 63.93 57 LEU B N 1
ATOM 1596 C CA . LEU B 2 77 ? 33.370 29.115 34.361 1.00 64.33 57 LEU B CA 1
ATOM 1597 C C . LEU B 2 77 ? 34.247 30.339 34.362 1.00 68.51 57 LEU B C 1
ATOM 1598 O O . LEU B 2 77 ? 33.771 31.481 34.146 1.00 64.01 57 LEU B O 1
ATOM 1603 N N . ILE B 2 78 ? 35.540 30.083 34.543 1.00 57.76 58 ILE B N 1
ATOM 1604 C CA . ILE B 2 78 ? 36.507 31.134 34.552 1.00 58.11 58 ILE B CA 1
ATOM 1605 C C . ILE B 2 78 ? 37.614 30.807 33.570 1.00 60.92 58 ILE B C 1
ATOM 1606 O O . ILE B 2 78 ? 38.111 29.676 33.524 1.00 55.91 58 ILE B O 1
ATOM 1611 N N . SER B 2 79 ? 37.976 31.813 32.776 1.00 59.49 59 SER B N 1
ATOM 1612 C CA . SER B 2 79 ? 39.088 31.721 31.860 1.00 55.46 59 SER B CA 1
ATOM 1613 C C . SER B 2 79 ? 39.842 33.022 31.905 1.00 56.73 59 SER B C 1
ATOM 1614 O O . SER B 2 79 ? 39.237 34.111 31.939 1.00 57.41 59 SER B O 1
ATOM 1617 N N . SER B 2 80 ? 41.163 32.886 31.816 1.00 50.33 60 SER B N 1
ATOM 1618 C CA . SER B 2 80 ? 42.107 33.969 32.032 1.00 51.21 60 SER B CA 1
ATOM 1619 C C . SER B 2 80 ? 41.665 35.106 32.954 1.00 51.81 60 SER B C 1
ATOM 1620 O O . SER B 2 80 ? 41.764 36.293 32.615 1.00 48.80 60 SER B O 1
ATOM 1623 N N . GLY B 2 81 ? 41.241 34.724 34.152 1.00 49.36 61 GLY B N 1
ATOM 1624 C CA . GLY B 2 81 ? 40.977 35.700 35.189 1.00 53.97 61 GLY B CA 1
ATOM 1625 C C . GLY B 2 81 ? 39.601 36.297 35.116 1.00 54.74 61 GLY B C 1
ATOM 1626 O O . GLY B 2 81 ? 39.190 37.009 36.045 1.00 58.89 61 GLY B O 1
ATOM 1627 N N . LYS B 2 82 ? 38.894 36.040 34.010 1.00 63.32 62 LYS B N 1
ATOM 1628 C CA . LYS B 2 82 ? 37.518 36.537 33.849 1.00 65.98 62 LYS B CA 1
ATOM 1629 C C . LYS B 2 82 ? 36.496 35.431 34.054 1.00 63.33 62 LYS B C 1
ATOM 1630 O O . LYS B 2 82 ? 36.657 34.294 33.571 1.00 58.88 62 LYS B O 1
ATOM 1636 N N . ILE B 2 83 ? 35.442 35.774 34.781 1.00 55.56 63 ILE B N 1
ATOM 1637 C CA . ILE B 2 83 ? 34.273 34.911 34.846 1.00 62.90 63 ILE B CA 1
ATOM 1638 C C . ILE B 2 83 ? 33.487 35.003 33.530 1.00 59.82 63 ILE B C 1
ATOM 1639 O O . ILE B 2 83 ? 33.035 36.076 33.149 1.00 57.92 63 ILE B O 1
ATOM 1644 N N . LEU B 2 84 ? 33.319 33.888 32.841 1.00 59.00 64 LEU B N 1
ATOM 1645 C CA . LEU B 2 84 ? 32.684 33.918 31.523 1.00 58.92 64 LEU B CA 1
ATOM 1646 C C . LEU B 2 84 ? 31.182 33.897 31.708 1.00 57.09 64 LEU B C 1
ATOM 1647 O O . LEU B 2 84 ? 30.685 33.118 32.514 1.00 52.87 64 LEU B O 1
ATOM 1652 N N . GLU B 2 85 ? 30.458 34.736 30.969 1.00 66.16 65 GLU B N 1
ATOM 1653 C CA . GLU B 2 85 ? 28.987 34.813 31.123 1.00 75.70 65 GLU B CA 1
ATOM 1654 C C . GLU B 2 85 ? 28.289 33.971 30.049 1.00 77.45 65 GLU B C 1
ATOM 1655 O O . GLU B 2 85 ? 28.802 33.846 28.931 1.00 70.95 65 GLU B O 1
ATOM 1661 N N . ASN B 2 86 ? 27.153 33.364 30.414 1.00 74.75 66 ASN B N 1
ATOM 1662 C CA . ASN B 2 86 ? 26.562 32.260 29.633 1.00 75.45 66 ASN B CA 1
ATOM 1663 C C . ASN B 2 86 ? 26.415 32.529 28.162 1.00 71.67 66 ASN B C 1
ATOM 1664 O O . ASN B 2 86 ? 26.830 31.732 27.311 1.00 65.79 66 ASN B O 1
ATOM 1669 N N . ASN B 2 87 ? 25.802 33.670 27.884 1.00 65.52 67 ASN B N 1
ATOM 1670 C CA . ASN B 2 87 ? 25.292 33.950 26.575 1.00 63.32 67 ASN B CA 1
ATOM 1671 C C . ASN B 2 87 ? 26.356 34.507 25.656 1.00 67.28 67 ASN B C 1
ATOM 1672 O O . ASN B 2 87 ? 26.066 34.919 24.535 1.00 81.92 67 ASN B O 1
ATOM 1677 N N . LYS B 2 88 ? 27.601 34.500 26.115 1.00 76.93 68 LYS B N 1
ATOM 1678 C CA . LYS B 2 88 ? 28.717 34.825 25.239 1.00 74.63 68 LYS B CA 1
ATOM 1679 C C . LYS B 2 88 ? 29.232 33.547 24.621 1.00 69.34 68 LYS B C 1
ATOM 1680 O O . LYS B 2 88 ? 28.872 32.447 25.053 1.00 67.70 68 LYS B O 1
ATOM 1686 N N . THR B 2 89 ? 30.024 33.692 23.569 1.00 65.76 69 THR B N 1
ATOM 1687 C CA . THR B 2 89 ? 30.556 32.534 22.865 1.00 74.22 69 THR B CA 1
ATOM 1688 C C . THR B 2 89 ? 32.032 32.457 23.093 1.00 68.37 69 THR B C 1
ATOM 1689 O O . THR B 2 89 ? 32.697 33.484 23.260 1.00 69.04 69 THR B O 1
ATOM 1693 N N . VAL B 2 90 ? 32.576 31.261 22.993 1.00 56.38 70 VAL B N 1
ATOM 1694 C CA . VAL B 2 90 ? 34.013 31.116 23.124 1.00 56.75 70 VAL B CA 1
ATOM 1695 C C . VAL B 2 90 ? 34.780 32.197 22.340 1.00 60.66 70 VAL B C 1
ATOM 1696 O O . VAL B 2 90 ? 35.756 32.757 22.825 1.00 76.89 70 VAL B O 1
ATOM 1700 N N . GLY B 2 91 ? 34.324 32.506 21.138 1.00 60.80 71 GLY B N 1
ATOM 1701 C CA . GLY B 2 91 ? 35.021 33.435 20.275 1.00 58.15 71 GLY B CA 1
ATOM 1702 C C . GLY B 2 91 ? 35.022 34.838 20.802 1.00 61.03 71 GLY B C 1
ATOM 1703 O O . GLY B 2 91 ? 35.962 35.586 20.570 1.00 72.52 71 GLY B O 1
ATOM 1704 N N . GLN B 2 92 ? 33.965 35.210 21.507 1.00 68.05 72 GLN B N 1
ATOM 1705 C CA . GLN B 2 92 ? 33.905 36.535 22.130 1.00 78.12 72 GLN B CA 1
ATOM 1706 C C . GLN B 2 92 ? 34.505 36.536 23.538 1.00 79.95 72 GLN B C 1
ATOM 1707 O O . GLN B 2 92 ? 34.639 37.589 24.144 1.00 84.92 72 GLN B O 1
ATOM 1713 N N . CYS B 2 93 ? 34.767 35.347 24.078 1.00 76.74 73 CYS B N 1
ATOM 1714 C CA . CYS B 2 93 ? 35.615 35.165 25.254 1.00 73.28 73 CYS B CA 1
ATOM 1715 C C . CYS B 2 93 ? 37.041 34.828 24.806 1.00 82.32 73 CYS B C 1
ATOM 1716 O O . CYS B 2 93 ? 37.619 33.776 25.164 1.00 97.37 73 CYS B O 1
ATOM 1719 N N . LYS B 2 94 ? 37.571 35.688 23.950 1.00 77.66 74 LYS B N 1
ATOM 1720 C CA . LYS B 2 94 ? 38.937 35.567 23.498 1.00 82.58 74 LYS B CA 1
ATOM 1721 C C . LYS B 2 94 ? 39.584 36.871 23.873 1.00 79.35 74 LYS B C 1
ATOM 1722 O O . LYS B 2 94 ? 38.982 37.924 23.709 1.00 70.85 74 LYS B O 1
ATOM 1728 N N . THR B 2 95 ? 40.777 36.789 24.448 1.00 79.74 75 THR B N 1
ATOM 1729 C CA . THR B 2 95 ? 41.595 37.966 24.732 1.00 66.91 75 THR B CA 1
ATOM 1730 C C . THR B 2 95 ? 42.906 37.845 23.945 1.00 55.90 75 THR B C 1
ATOM 1731 O O . THR B 2 95 ? 43.339 36.747 23.588 1.00 51.74 75 THR B O 1
ATOM 1735 N N . PRO B 2 96 ? 43.520 38.976 23.620 1.00 49.35 76 PRO B N 1
ATOM 1736 C CA . PRO B 2 96 ? 44.760 38.908 22.862 1.00 47.81 76 PRO B CA 1
ATOM 1737 C C . PRO B 2 96 ? 45.766 37.939 23.481 1.00 60.84 76 PRO B C 1
ATOM 1738 O O . PRO B 2 96 ? 46.464 37.213 22.768 1.00 57.67 76 PRO B O 1
ATOM 1742 N N . PHE B 2 97 ? 45.814 37.876 24.809 1.00 69.91 77 PHE B N 1
ATOM 1743 C CA . PHE B 2 97 ? 46.817 37.031 25.427 1.00 59.35 77 PHE B CA 1
ATOM 1744 C C . PHE B 2 97 ? 46.223 35.752 25.979 1.00 56.64 77 PHE B C 1
ATOM 1745 O O . PHE B 2 97 ? 46.869 35.031 26.724 1.00 61.53 77 PHE B O 1
ATOM 1753 N N . GLY B 2 98 ? 44.996 35.447 25.581 1.00 56.64 78 GLY B N 1
ATOM 1754 C CA . GLY B 2 98 ? 44.266 34.289 26.116 1.00 49.65 78 GLY B CA 1
ATOM 1755 C C . GLY B 2 98 ? 44.840 32.899 25.823 1.00 47.77 78 GLY B C 1
ATOM 1756 O O . GLY B 2 98 ? 44.491 31.939 26.524 1.00 55.47 78 GLY B O 1
ATOM 1757 N N . ASP B 2 99 ? 45.693 32.750 24.805 1.00 47.13 79 ASP B N 1
ATOM 1758 C CA . ASP B 2 99 ? 46.335 31.447 24.555 1.00 50.98 79 ASP B CA 1
ATOM 1759 C C . ASP B 2 99 ? 47.670 31.640 23.865 1.00 62.25 79 ASP B C 1
ATOM 1760 O O . ASP B 2 99 ? 47.854 31.279 22.722 1.00 64.56 79 ASP B O 1
ATOM 1765 N N . ILE B 2 100 ? 48.616 32.178 24.619 1.00 75.08 80 ILE B N 1
ATOM 1766 C CA . ILE B 2 100 ? 49.973 32.443 24.154 1.00 69.48 80 ILE B CA 1
ATOM 1767 C C . ILE B 2 100 ? 50.586 31.194 23.479 1.00 73.11 80 ILE B C 1
ATOM 1768 O O . ILE B 2 100 ? 51.193 31.292 22.415 1.00 59.31 80 ILE B O 1
ATOM 1773 N N . ALA B 2 101 ? 50.411 30.020 24.074 1.00 72.72 81 ALA B N 1
ATOM 1774 C CA . ALA B 2 101 ? 51.075 28.824 23.547 1.00 75.98 81 ALA B CA 1
ATOM 1775 C C . ALA B 2 101 ? 50.476 28.365 22.229 1.00 82.76 81 ALA B C 1
ATOM 1776 O O . ALA B 2 101 ? 51.155 27.737 21.426 1.00 88.29 81 ALA B O 1
ATOM 1778 N N . GLY B 2 102 ? 49.186 28.627 22.037 1.00 85.28 82 GLY B N 1
ATOM 1779 C CA . GLY B 2 102 ? 48.413 27.961 20.989 1.00 72.22 82 GLY B CA 1
ATOM 1780 C C . GLY B 2 102 ? 47.515 26.811 21.448 1.00 73.57 82 GLY B C 1
ATOM 1781 O O . GLY B 2 102 ? 46.369 26.751 21.060 1.00 84.32 82 GLY B O 1
ATOM 1782 N N . GLY B 2 103 ? 48.009 25.911 22.293 1.00 76.65 83 GLY B N 1
ATOM 1783 C CA . GLY B 2 103 ? 47.367 24.605 22.496 1.00 64.98 83 GLY B CA 1
ATOM 1784 C C . GLY B 2 103 ? 46.078 24.609 23.318 1.00 70.82 83 GLY B C 1
ATOM 1785 O O . GLY B 2 103 ? 45.247 25.524 23.192 1.00 60.84 83 GLY B O 1
ATOM 1786 N N . VAL B 2 104 ? 45.922 23.596 24.184 1.00 67.67 84 VAL B N 1
ATOM 1787 C CA . VAL B 2 104 ? 44.735 23.478 25.043 1.00 65.30 84 VAL B CA 1
ATOM 1788 C C . VAL B 2 104 ? 44.585 24.719 25.946 1.00 71.11 84 VAL B C 1
ATOM 1789 O O . VAL B 2 104 ? 45.534 25.190 26.569 1.00 68.76 84 VAL B O 1
ATOM 1793 N N . ILE B 2 105 ? 43.373 25.225 26.037 1.00 72.22 85 ILE B N 1
ATOM 1794 C CA . ILE B 2 105 ? 43.047 26.238 27.012 1.00 69.19 85 ILE B CA 1
ATOM 1795 C C . ILE B 2 105 ? 42.428 25.559 28.223 1.00 69.47 85 ILE B C 1
ATOM 1796 O O . ILE B 2 105 ? 41.464 24.810 28.084 1.00 72.62 85 ILE B O 1
ATOM 1801 N N . VAL B 2 106 ? 42.998 25.797 29.404 1.00 72.18 86 VAL B N 1
ATOM 1802 C CA . VAL B 2 106 ? 42.361 25.388 30.664 1.00 69.67 86 VAL B CA 1
ATOM 1803 C C . VAL B 2 106 ? 41.382 26.426 31.177 1.00 66.94 86 VAL B C 1
ATOM 1804 O O . VAL B 2 106 ? 41.720 27.606 31.249 1.00 63.92 86 VAL B O 1
ATOM 1808 N N . MET B 2 107 ? 40.181 25.971 31.541 1.00 65.58 87 MET B N 1
ATOM 1809 C CA . MET B 2 107 ? 39.161 26.824 32.149 1.00 63.06 87 MET B CA 1
ATOM 1810 C C . MET B 2 107 ? 38.824 26.256 33.502 1.00 59.47 87 MET B C 1
ATOM 1811 O O . MET B 2 107 ? 38.922 25.045 33.703 1.00 62.23 87 MET B O 1
ATOM 1816 N N . HIS B 2 108 ? 38.384 27.125 34.409 1.00 57.66 88 HIS B N 1
ATOM 1817 C CA . HIS B 2 108 ? 38.171 26.745 35.812 1.00 61.81 88 HIS B CA 1
ATOM 1818 C C . HIS B 2 108 ? 36.683 26.661 36.087 1.00 59.38 88 HIS B C 1
ATOM 1819 O O . HIS B 2 108 ? 35.940 27.597 35.789 1.00 59.88 88 HIS B O 1
ATOM 1826 N N . VAL B 2 109 ? 36.269 25.578 36.729 1.00 57.69 89 VAL B N 1
ATOM 1827 C CA . VAL B 2 109 ? 34.878 25.380 37.057 1.00 56.12 89 VAL B CA 1
ATOM 1828 C C . VAL B 2 109 ? 34.698 25.536 38.543 1.00 59.09 89 VAL B C 1
ATOM 1829 O O . VAL B 2 109 ? 35.351 24.850 39.327 1.00 68.20 89 VAL B O 1
ATOM 1833 N N . VAL B 2 110 ? 33.762 26.385 38.924 1.00 56.50 90 VAL B N 1
ATOM 1834 C CA . VAL B 2 110 ? 33.426 26.577 40.317 1.00 58.70 90 VAL B CA 1
ATOM 1835 C C . VAL B 2 110 ? 31.958 26.264 40.543 1.00 63.60 90 VAL B C 1
ATOM 1836 O O . VAL B 2 110 ? 31.072 26.890 39.944 1.00 61.24 90 VAL B O 1
ATOM 1840 N N . VAL B 2 111 ? 31.699 25.318 41.435 1.00 65.63 91 VAL B N 1
ATOM 1841 C CA . VAL B 2 111 ? 30.338 24.840 41.654 1.00 67.63 91 VAL B CA 1
ATOM 1842 C C . VAL B 2 111 ? 29.715 25.486 42.892 1.00 69.47 91 VAL B C 1
ATOM 1843 O O . VAL B 2 111 ? 30.074 25.165 44.016 1.00 80.81 91 VAL B O 1
ATOM 1847 N N . GLN B 2 112 ? 28.777 26.396 42.669 1.00 82.23 92 GLN B N 1
ATOM 1848 C CA . GLN B 2 112 ? 28.131 27.142 43.744 1.00 89.27 92 GLN B CA 1
ATOM 1849 C C . GLN B 2 112 ? 26.704 26.642 43.927 1.00 96.24 92 GLN B C 1
ATOM 1850 O O . GLN B 2 112 ? 25.823 27.025 43.154 1.00 112.18 92 GLN B O 1
ATOM 1856 N N . PRO B 2 113 ? 26.456 25.788 44.938 1.00 101.50 93 PRO B N 1
ATOM 1857 C CA . PRO B 2 113 ? 25.045 25.654 45.337 1.00 107.64 93 PRO B CA 1
ATOM 1858 C C . PRO B 2 113 ? 24.478 26.991 45.872 1.00 115.16 93 PRO B C 1
ATOM 1859 O O . PRO B 2 113 ? 25.106 27.610 46.736 1.00 120.81 93 PRO B O 1
ATOM 1863 N N . SER B 2 114 ? 23.318 27.432 45.368 1.00 116.40 94 SER B N 1
ATOM 1864 C CA . SER B 2 114 ? 22.818 28.801 45.651 1.00 119.81 94 SER B CA 1
ATOM 1865 C C . SER B 2 114 ? 21.901 28.912 46.887 1.00 117.29 94 SER B C 1
ATOM 1866 O O . SER B 2 114 ? 21.112 28.013 47.195 1.00 115.21 94 SER B O 1
ATOM 1869 N N . THR C 1 31 ? -5.748 5.089 22.694 1.00 109.74 0 THR C N 1
ATOM 1870 C CA . THR C 1 31 ? -4.645 6.098 22.732 1.00 110.14 0 THR C CA 1
ATOM 1871 C C . THR C 1 31 ? -3.311 5.549 22.189 1.00 106.61 0 THR C C 1
ATOM 1872 O O . THR C 1 31 ? -2.254 5.845 22.744 1.00 114.04 0 THR C O 1
ATOM 1876 N N . MET C 1 32 ? -3.353 4.755 21.115 1.00 104.18 1 MET C N 1
ATOM 1877 C CA . MET C 1 32 ? -2.168 4.564 20.270 1.00 108.31 1 MET C CA 1
ATOM 1878 C C . MET C 1 32 ? -1.912 5.897 19.572 1.00 117.02 1 MET C C 1
ATOM 1879 O O . MET C 1 32 ? -0.770 6.344 19.459 1.00 135.15 1 MET C O 1
ATOM 1884 N N . ALA C 1 33 ? -2.994 6.549 19.154 1.00 115.87 2 ALA C N 1
ATOM 1885 C CA . ALA C 1 33 ? -2.917 7.851 18.519 1.00 102.73 2 ALA C CA 1
ATOM 1886 C C . ALA C 1 33 ? -2.193 8.844 19.422 1.00 100.39 2 ALA C C 1
ATOM 1887 O O . ALA C 1 33 ? -1.177 9.401 19.025 1.00 117.18 2 ALA C O 1
ATOM 1889 N N . SER C 1 34 ? -2.696 9.050 20.637 1.00 95.74 3 SER C N 1
ATOM 1890 C CA . SER C 1 34 ? -2.063 9.980 21.590 1.00 99.28 3 SER C CA 1
ATOM 1891 C C . SER C 1 34 ? -0.584 9.723 21.807 1.00 100.65 3 SER C C 1
ATOM 1892 O O . SER C 1 34 ? 0.200 10.658 21.902 1.00 102.66 3 SER C O 1
ATOM 1895 N N . LYS C 1 35 ? -0.216 8.457 21.953 1.00 113.11 4 LYS C N 1
ATOM 1896 C CA . LYS C 1 35 ? 1.169 8.093 22.249 1.00 108.47 4 LYS C CA 1
ATOM 1897 C C . LYS C 1 35 ? 2.069 8.444 21.076 1.00 94.52 4 LYS C C 1
ATOM 1898 O O . LYS C 1 35 ? 3.099 9.093 21.240 1.00 90.87 4 LYS C O 1
ATOM 1904 N N . ARG C 1 36 ? 1.644 8.033 19.889 1.00 87.96 5 ARG C N 1
ATOM 1905 C CA . ARG C 1 36 ? 2.345 8.344 18.642 1.00 86.11 5 ARG C CA 1
ATOM 1906 C C . ARG C 1 36 ? 2.419 9.847 18.345 1.00 86.52 5 ARG C C 1
ATOM 1907 O O . ARG C 1 36 ? 3.459 10.350 17.948 1.00 89.98 5 ARG C O 1
ATOM 1915 N N . ILE C 1 37 ? 1.317 10.562 18.529 1.00 88.35 6 ILE C N 1
ATOM 1916 C CA . ILE C 1 37 ? 1.331 12.014 18.391 1.00 84.75 6 ILE C CA 1
ATOM 1917 C C . ILE C 1 37 ? 2.311 12.631 19.375 1.00 82.37 6 ILE C C 1
ATOM 1918 O O . ILE C 1 37 ? 3.031 13.578 19.036 1.00 86.61 6 ILE C O 1
ATOM 1923 N N . LEU C 1 38 ? 2.341 12.092 20.588 1.00 82.05 7 LEU C N 1
ATOM 1924 C CA . LEU C 1 38 ? 3.242 12.597 21.631 1.00 78.52 7 LEU C CA 1
ATOM 1925 C C . LEU C 1 38 ? 4.687 12.364 21.238 1.00 75.91 7 LEU C C 1
ATOM 1926 O O . LEU C 1 38 ? 5.553 13.191 21.515 1.00 71.45 7 LEU C O 1
ATOM 1931 N N . LYS C 1 39 ? 4.935 11.200 20.645 1.00 76.51 8 LYS C N 1
ATOM 1932 C CA . LYS C 1 39 ? 6.254 10.832 20.147 1.00 85.73 8 LYS C CA 1
ATOM 1933 C C . LYS C 1 39 ? 6.702 11.809 19.061 1.00 86.61 8 LYS C C 1
ATOM 1934 O O . LYS C 1 39 ? 7.854 12.265 19.060 1.00 86.95 8 LYS C O 1
ATOM 1940 N N . GLU C 1 40 ? 5.792 12.102 18.128 1.00 74.72 9 GLU C N 1
ATOM 1941 C CA . GLU C 1 40 ? 6.102 12.961 16.994 1.00 64.67 9 GLU C CA 1
ATOM 1942 C C . GLU C 1 40 ? 6.383 14.372 17.481 1.00 70.06 9 GLU C C 1
ATOM 1943 O O . GLU C 1 40 ? 7.241 15.052 16.929 1.00 70.12 9 GLU C O 1
ATOM 1949 N N . LEU C 1 41 ? 5.673 14.803 18.523 1.00 68.58 10 LEU C N 1
ATOM 1950 C CA . LEU C 1 41 ? 5.944 16.086 19.157 1.00 71.60 10 LEU C CA 1
ATOM 1951 C C . LEU C 1 41 ? 7.313 16.087 19.821 1.00 79.11 10 LEU C C 1
ATOM 1952 O O . LEU C 1 41 ? 8.052 17.062 19.729 1.00 99.65 10 LEU C O 1
ATOM 1957 N N . LYS C 1 42 ? 7.627 15.014 20.535 1.00 86.05 11 LYS C N 1
ATOM 1958 C CA . LYS C 1 42 ? 8.887 14.928 21.255 1.00 89.40 11 LYS C CA 1
ATO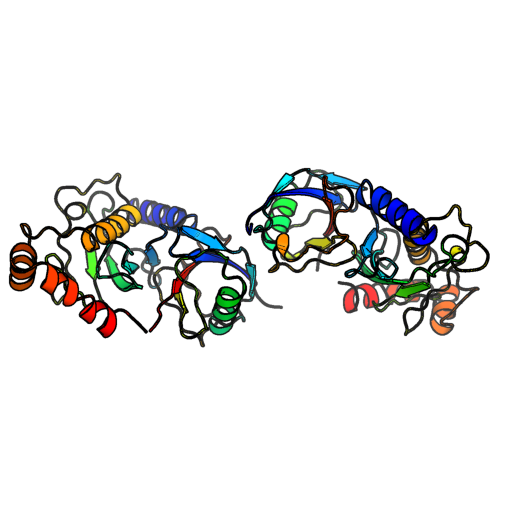M 1959 C C . LYS C 1 42 ? 10.054 15.020 20.267 1.00 79.18 11 LYS C C 1
ATOM 1960 O O . LYS C 1 42 ? 10.931 15.856 20.413 1.00 72.31 11 LYS C O 1
ATOM 1966 N N . ASP C 1 43 ? 10.041 14.186 19.239 1.00 82.47 12 ASP C N 1
ATOM 1967 C CA . ASP C 1 43 ? 11.083 14.236 18.205 1.00 84.94 12 ASP C CA 1
ATOM 1968 C C . ASP C 1 43 ? 11.190 15.618 17.566 1.00 81.12 12 ASP C C 1
ATOM 1969 O O . ASP C 1 43 ? 12.278 16.139 17.333 1.00 80.73 12 ASP C O 1
ATOM 1974 N N . LEU C 1 44 ? 10.045 16.207 17.275 1.00 83.79 13 LEU C N 1
ATOM 1975 C CA . LEU C 1 44 ? 10.020 17.464 16.563 1.00 83.92 13 LEU C CA 1
ATOM 1976 C C . LEU C 1 44 ? 10.651 18.548 17.430 1.00 78.42 13 LEU C C 1
ATOM 1977 O O . LEU C 1 44 ? 11.466 19.341 16.961 1.00 75.97 13 LEU C O 1
ATOM 1982 N N . GLN C 1 45 ? 10.279 18.573 18.701 1.00 74.12 14 GLN C N 1
ATOM 1983 C CA . GLN C 1 45 ? 10.818 19.568 19.630 1.00 81.02 14 GLN C CA 1
ATOM 1984 C C . GLN C 1 45 ? 12.340 19.432 19.823 1.00 82.48 14 GLN C C 1
ATOM 1985 O O . GLN C 1 45 ? 13.040 20.430 20.017 1.00 75.82 14 GLN C O 1
ATOM 1991 N N . LYS C 1 46 ? 12.837 18.197 19.773 1.00 78.98 15 LYS C N 1
ATOM 1992 C CA . LYS C 1 46 ? 14.261 17.929 19.897 1.00 83.21 15 LYS C CA 1
ATOM 1993 C C . LYS C 1 46 ? 14.991 18.480 18.702 1.00 83.92 15 LYS C C 1
ATOM 1994 O O . LYS C 1 46 ? 15.998 19.153 18.840 1.00 102.68 15 LYS C O 1
ATOM 2000 N N . ASP C 1 47 ? 14.493 18.173 17.516 1.00 89.24 16 ASP C N 1
ATOM 2001 C CA . ASP C 1 47 ? 15.133 18.643 16.308 1.00 83.12 16 ASP C CA 1
ATOM 2002 C C . ASP C 1 47 ? 14.109 18.949 15.235 1.00 76.49 16 ASP C C 1
ATOM 2003 O O . ASP C 1 47 ? 13.824 18.095 14.401 1.00 68.88 16 ASP C O 1
ATOM 2008 N N . PRO C 1 48 ? 13.552 20.170 15.253 1.00 66.94 17 PRO C N 1
ATOM 2009 C CA . PRO C 1 48 ? 12.503 20.508 14.297 1.00 68.16 17 PRO C CA 1
ATOM 2010 C C . PRO C 1 48 ? 13.052 20.663 12.906 1.00 63.57 17 PRO C C 1
ATOM 2011 O O . PRO C 1 48 ? 14.253 20.882 12.741 1.00 61.53 17 PRO C O 1
ATOM 2015 N N . PRO C 1 49 ? 12.183 20.503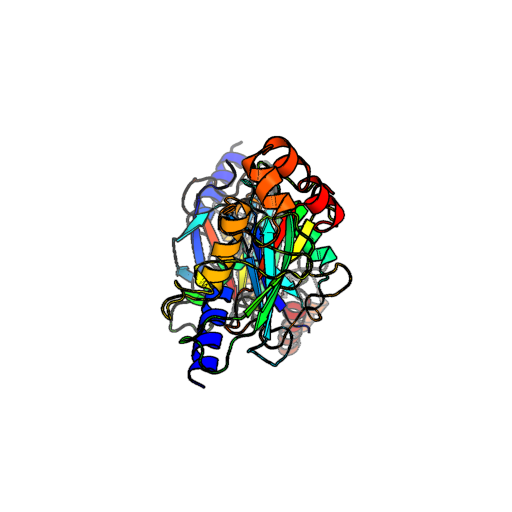 11.902 1.00 61.59 18 PRO C N 1
ATOM 2016 C CA . PRO C 1 49 ? 12.629 20.759 10.539 1.00 61.64 18 PRO C CA 1
ATOM 2017 C C . PRO C 1 49 ? 12.977 22.230 10.455 1.00 61.24 18 PRO C C 1
ATOM 2018 O O . PRO C 1 49 ? 12.413 23.035 11.225 1.00 53.75 18 PRO C O 1
ATOM 2022 N N . THR C 1 50 ? 13.934 22.600 9.607 1.00 55.94 19 THR C N 1
ATOM 2023 C CA . THR C 1 50 ? 14.382 23.978 9.682 1.00 56.12 19 THR C CA 1
ATOM 2024 C C . THR C 1 50 ? 13.281 24.899 9.162 1.00 59.37 19 THR C C 1
ATOM 2025 O O . THR C 1 50 ? 13.051 25.971 9.730 1.00 57.67 19 THR C O 1
ATOM 2029 N N . SER C 1 51 ? 12.508 24.401 8.197 1.00 66.56 20 SER C N 1
ATOM 2030 C CA . SER C 1 51 ? 11.447 25.189 7.547 1.00 63.29 20 SER C CA 1
ATOM 2031 C C . SER C 1 51 ? 10.094 25.292 8.280 1.00 61.07 20 SER C C 1
ATOM 2032 O O . SER C 1 51 ? 9.228 25.996 7.792 1.00 58.17 20 SER C O 1
ATOM 2035 N N . CYS C 1 52 ? 9.875 24.584 9.396 1.00 59.84 21 CYS C N 1
ATOM 2036 C CA . CYS C 1 52 ? 8.530 24.576 10.033 1.00 61.77 21 CYS C CA 1
ATOM 2037 C C . CYS C 1 52 ? 8.513 24.393 11.532 1.00 58.22 21 CYS C C 1
ATOM 2038 O O . CYS C 1 52 ? 9.385 23.774 12.094 1.00 62.29 21 CYS C O 1
ATOM 2041 N N . SER C 1 53 ? 7.453 24.896 12.148 1.00 55.26 22 SER C N 1
ATOM 2042 C CA . SER C 1 53 ? 7.292 24.914 13.580 1.00 55.06 22 SER C CA 1
ATOM 2043 C C . SER C 1 53 ? 5.863 24.480 13.876 1.00 57.79 22 SER C C 1
ATOM 2044 O O . SER C 1 53 ? 4.949 24.937 13.224 1.00 63.21 22 SER C O 1
ATOM 2047 N N . ALA C 1 54 ? 5.660 23.583 14.830 1.00 64.31 23 ALA C N 1
ATOM 2048 C CA . ALA C 1 54 ? 4.314 23.126 15.138 1.00 63.55 23 ALA C CA 1
ATOM 2049 C C . ALA C 1 54 ? 4.206 22.603 16.537 1.00 66.28 23 ALA C C 1
ATOM 2050 O O . ALA C 1 54 ? 5.127 21.976 17.063 1.00 74.15 23 ALA C O 1
ATOM 2052 N N . GLY C 1 55 ? 3.068 22.891 17.143 1.00 68.02 24 GLY C N 1
ATOM 2053 C CA . GLY C 1 55 ? 2.705 22.273 18.379 1.00 64.94 24 GLY C CA 1
ATOM 2054 C C . GLY C 1 55 ? 1.215 22.347 18.578 1.00 68.42 24 GLY C C 1
ATOM 2055 O O . GLY C 1 55 ? 0.501 22.930 17.754 1.00 62.19 24 GLY C O 1
ATOM 2056 N N . PRO C 1 56 ? 0.740 21.722 19.664 1.00 71.29 25 PRO C N 1
ATOM 2057 C CA . PRO C 1 56 ? -0.642 21.785 20.086 1.00 76.25 25 PRO C CA 1
ATOM 2058 C C . PRO C 1 56 ? -1.027 23.204 20.430 1.00 74.26 25 PRO C C 1
ATOM 2059 O O . PRO C 1 56 ? -0.239 23.910 21.042 1.00 77.11 25 PRO C O 1
ATOM 2063 N N . VAL C 1 57 ? -2.245 23.599 20.072 1.00 79.96 26 VAL C N 1
ATOM 2064 C CA . VAL C 1 57 ? -2.716 24.950 20.339 1.00 85.31 26 VAL C CA 1
ATOM 2065 C C . VAL C 1 57 ? -2.866 25.165 21.827 1.00 89.79 26 VAL C C 1
ATOM 2066 O O . VAL C 1 57 ? -2.285 26.100 22.381 1.00 81.44 26 VAL C O 1
ATOM 2070 N N . ALA C 1 58 ? -3.668 24.307 22.457 1.00 86.90 27 ALA C N 1
ATOM 2071 C CA . ALA C 1 58 ? -3.910 24.413 23.880 1.00 89.84 27 ALA C CA 1
ATOM 2072 C C . ALA C 1 58 ? -3.701 23.047 24.507 1.00 98.16 27 ALA C C 1
ATOM 2073 O O . ALA C 1 58 ? -2.562 22.590 24.569 1.00 107.40 27 ALA C O 1
ATOM 2075 N N . GLU C 1 59 ? -4.771 22.395 24.968 1.00 107.40 28 GLU C N 1
ATOM 2076 C CA . GLU C 1 59 ? -4.649 21.099 25.647 1.00 107.38 28 GLU C CA 1
ATOM 2077 C C . GLU C 1 59 ? -5.170 19.929 24.817 1.00 99.61 28 GLU C C 1
ATOM 2078 O O . GLU C 1 59 ? -4.840 18.771 25.097 1.00 111.10 28 GLU C O 1
ATOM 2084 N N . ASP C 1 60 ? -5.990 20.214 23.812 1.00 92.11 29 ASP C N 1
ATOM 2085 C CA . ASP C 1 60 ? -6.371 19.185 22.858 1.00 92.97 29 ASP C CA 1
ATOM 2086 C C . ASP C 1 60 ? -5.154 18.966 21.994 1.00 98.59 29 ASP C C 1
ATOM 2087 O O . ASP C 1 60 ? -4.735 19.861 21.254 1.00 114.84 29 ASP C O 1
ATOM 2092 N N . MET C 1 61 ? -4.576 17.781 22.119 1.00 87.92 30 MET C N 1
ATOM 2093 C CA . MET C 1 61 ? -3.326 17.473 21.474 1.00 84.61 30 MET C CA 1
ATOM 2094 C C . MET C 1 61 ? -3.543 16.882 20.087 1.00 81.33 30 MET C C 1
ATOM 2095 O O . MET C 1 61 ? -2.587 16.572 19.373 1.00 79.79 30 MET C O 1
ATOM 2100 N N . PHE C 1 62 ? -4.807 16.693 19.726 1.00 79.44 31 PHE C N 1
ATOM 2101 C CA . PHE C 1 62 ? -5.160 16.364 18.360 1.00 86.74 31 PHE C CA 1
ATOM 2102 C C . PHE C 1 62 ? -5.267 17.620 17.504 1.00 85.00 31 PHE C C 1
ATOM 2103 O O . PHE C 1 62 ? -5.360 17.527 16.279 1.00 75.21 31 PHE C O 1
ATOM 2111 N N . HIS C 1 63 ? -5.234 18.790 18.142 1.00 83.91 32 HIS C N 1
ATOM 2112 C CA . HIS C 1 63 ? -5.355 20.052 17.418 1.00 92.66 32 HIS C CA 1
ATOM 2113 C C . HIS C 1 63 ? -4.071 20.878 17.587 1.00 79.15 32 HIS C C 1
ATOM 2114 O O . HIS C 1 63 ? -3.809 21.420 18.655 1.00 83.30 32 HIS C O 1
ATOM 2121 N N . TRP C 1 64 ? -3.271 20.921 16.523 1.00 71.87 33 TRP C N 1
ATOM 2122 C CA . TRP C 1 64 ? -2.020 21.666 16.473 1.00 69.47 33 TRP C CA 1
ATOM 2123 C C . TRP C 1 64 ? -2.194 22.870 15.586 1.00 69.85 33 TRP C C 1
ATOM 2124 O O . TRP C 1 64 ? -3.105 22.913 14.766 1.00 65.14 33 TRP C O 1
ATOM 2135 N N . GLN C 1 65 ? -1.277 23.823 15.704 1.00 73.88 34 GLN C N 1
ATOM 2136 C CA . GLN C 1 65 ? -1.092 24.825 14.661 1.00 71.01 34 GLN C CA 1
ATOM 2137 C C . GLN C 1 65 ? 0.363 24.793 14.268 1.00 64.70 34 GLN C C 1
ATOM 2138 O O . GLN C 1 65 ? 1.197 24.247 14.990 1.00 66.78 34 GLN C O 1
ATOM 2144 N N . ALA C 1 66 ? 0.663 25.342 13.104 1.00 59.72 35 ALA C N 1
ATOM 2145 C CA . ALA C 1 66 ? 2.016 25.312 12.593 1.00 57.60 35 ALA C CA 1
ATOM 2146 C C . ALA C 1 66 ? 2.284 26.509 11.703 1.00 57.13 35 ALA C C 1
ATOM 2147 O O . ALA C 1 66 ? 1.369 27.217 11.332 1.00 56.49 35 ALA C O 1
ATOM 2149 N N . THR C 1 67 ? 3.555 26.740 11.389 1.00 62.04 36 THR C N 1
ATOM 2150 C CA . THR C 1 67 ? 3.954 27.767 10.444 1.00 59.09 36 THR C CA 1
ATOM 2151 C C . THR C 1 67 ? 4.878 27.164 9.410 1.00 59.50 36 THR C C 1
ATOM 2152 O O . THR C 1 67 ? 5.770 26.393 9.736 1.00 62.29 36 THR C O 1
ATOM 2156 N N . ILE C 1 68 ? 4.672 27.535 8.163 1.00 59.05 37 ILE C N 1
ATOM 2157 C CA . ILE C 1 68 ? 5.555 27.127 7.109 1.00 59.18 37 ILE C CA 1
ATOM 2158 C C . ILE C 1 68 ? 6.309 28.366 6.687 1.00 58.77 37 ILE C C 1
ATOM 2159 O O . ILE C 1 68 ? 5.723 29.420 6.495 1.00 67.79 37 ILE C O 1
ATOM 2164 N N . MET C 1 69 ? 7.615 28.244 6.570 1.00 53.66 38 MET C N 1
ATOM 2165 C CA . MET C 1 69 ? 8.425 29.334 6.103 1.00 57.27 38 MET C CA 1
ATOM 2166 C C . MET C 1 69 ? 8.689 29.128 4.629 1.00 59.51 38 MET C C 1
ATOM 2167 O O . MET C 1 69 ? 9.408 28.210 4.211 1.00 62.17 38 MET C O 1
ATOM 2172 N N . GLY C 1 70 ? 8.088 29.998 3.841 1.00 57.39 39 GLY C N 1
ATOM 2173 C CA . GLY C 1 70 ? 8.252 29.955 2.414 1.00 53.41 39 GLY C CA 1
ATOM 2174 C C . GLY C 1 70 ? 9.696 29.826 2.038 1.00 48.12 39 GLY C C 1
ATOM 2175 O O . GLY C 1 70 ? 10.501 30.669 2.367 1.00 56.96 39 GLY C O 1
ATOM 2176 N N . PRO C 1 71 ? 10.030 28.757 1.342 1.00 49.16 40 PRO C N 1
ATOM 2177 C CA . PRO C 1 71 ? 11.397 28.477 0.962 1.00 49.44 40 PRO C CA 1
ATOM 2178 C C . PRO C 1 71 ? 12.004 29.526 0.082 1.00 46.92 40 PRO C C 1
ATOM 2179 O O . PRO C 1 71 ? 11.362 30.045 -0.802 1.00 51.85 40 PRO C O 1
ATOM 2183 N N . ALA C 1 72 ? 13.302 29.658 0.194 1.00 56.26 41 ALA C N 1
ATOM 2184 C CA . ALA C 1 72 ? 14.087 30.482 -0.706 1.00 59.26 41 ALA C CA 1
ATOM 2185 C C . ALA C 1 72 ? 13.918 30.137 -2.166 1.00 53.95 41 ALA C C 1
ATOM 2186 O O . ALA C 1 72 ? 14.119 30.986 -3.014 1.00 68.32 41 ALA C O 1
ATOM 2188 N N . GLU C 1 73 ? 13.662 28.879 -2.485 1.00 58.24 42 GLU C N 1
ATOM 2189 C CA . GLU C 1 73 ? 13.661 28.495 -3.902 1.00 64.47 42 GLU C CA 1
ATOM 2190 C C . GLU C 1 73 ? 12.233 28.476 -4.445 1.00 61.44 42 GLU C C 1
ATOM 2191 O O . GLU C 1 73 ? 11.918 27.805 -5.427 1.00 68.14 42 GLU C O 1
ATOM 2197 N N . SER C 1 74 ? 11.424 29.348 -3.847 1.00 57.55 43 SER C N 1
ATOM 2198 C CA . SER C 1 74 ? 10.079 29.624 -4.287 1.00 57.19 43 SER C CA 1
ATOM 2199 C C . SER C 1 74 ? 9.752 31.137 -4.210 1.00 65.94 43 SER C C 1
ATOM 2200 O O . SER C 1 74 ? 10.348 31.880 -3.412 1.00 58.57 43 SER C O 1
ATOM 2203 N N . PRO C 1 75 ? 8.761 31.587 -5.000 1.00 67.65 44 PRO C N 1
ATOM 2204 C CA . PRO C 1 75 ? 8.281 32.960 -4.897 1.00 66.65 44 PRO C CA 1
ATOM 2205 C C . PRO C 1 75 ? 7.745 33.299 -3.505 1.00 60.20 44 PRO C C 1
ATOM 2206 O O . PRO C 1 75 ? 7.472 34.465 -3.201 1.00 56.25 44 PRO C O 1
ATOM 2210 N N . TYR C 1 76 ? 7.586 32.290 -2.659 1.00 58.14 45 TYR C N 1
ATOM 2211 C CA . TYR C 1 76 ? 7.005 32.525 -1.345 1.00 57.76 45 TYR C CA 1
ATOM 2212 C C . TYR C 1 76 ? 8.107 32.771 -0.329 1.00 55.06 45 TYR C C 1
ATOM 2213 O O . TYR C 1 76 ? 7.810 32.890 0.872 1.00 49.78 45 TYR C O 1
ATOM 2222 N N . SER C 1 77 ? 9.348 32.901 -0.824 1.00 47.68 46 SER C N 1
ATOM 2223 C CA . SER C 1 77 ? 10.505 33.318 -0.021 1.00 52.70 46 SER C CA 1
ATOM 2224 C C . SER C 1 77 ? 10.175 34.397 0.991 1.00 58.36 46 SER C C 1
ATOM 2225 O O . SER C 1 77 ? 9.485 35.362 0.690 1.00 69.49 46 SER C O 1
ATOM 2228 N N . GLY C 1 78 ? 10.608 34.193 2.223 1.00 62.78 47 GLY C N 1
ATOM 2229 C CA . GLY C 1 78 ? 10.386 35.181 3.257 1.00 62.58 47 GLY C CA 1
ATOM 2230 C C . GLY C 1 78 ? 9.046 35.105 3.940 1.00 61.67 47 GLY C C 1
ATOM 2231 O O . GLY C 1 78 ? 8.858 35.643 5.033 1.00 76.68 47 GLY C O 1
ATOM 2232 N N . GLY C 1 79 ? 8.084 34.468 3.311 1.00 58.53 48 GLY C N 1
ATOM 2233 C CA . GLY C 1 79 ? 6.760 34.433 3.910 1.00 59.40 48 GLY C CA 1
ATOM 2234 C C . GLY C 1 79 ? 6.678 33.523 5.117 1.00 54.80 48 GLY C C 1
ATOM 2235 O O . GLY C 1 79 ? 7.471 32.588 5.289 1.00 45.72 48 GLY C O 1
ATOM 2236 N N . VAL C 1 80 ? 5.694 33.800 5.954 1.00 54.36 49 VAL C N 1
ATOM 2237 C CA . VAL C 1 80 ? 5.338 32.885 7.020 1.00 58.12 49 VAL C CA 1
ATOM 2238 C C . VAL C 1 80 ? 3.875 32.551 6.863 1.00 57.12 49 VAL C C 1
ATOM 2239 O O . VAL C 1 80 ? 3.037 33.442 6.935 1.00 58.35 49 VAL C O 1
ATOM 2243 N N . PHE C 1 81 ? 3.570 31.264 6.720 1.00 55.44 50 PHE C N 1
ATOM 2244 C CA . PHE C 1 81 ? 2.218 30.833 6.463 1.00 55.40 50 PHE C CA 1
ATOM 2245 C C . PHE C 1 81 ? 1.656 29.989 7.588 1.00 56.84 50 PHE C C 1
ATOM 2246 O O . PHE C 1 81 ? 2.230 28.991 7.998 1.00 62.24 50 PHE C O 1
ATOM 2254 N N . LEU C 1 82 ? 0.481 30.354 8.035 1.00 55.30 51 LEU C N 1
ATOM 2255 C CA . LEU C 1 82 ? -0.123 29.662 9.135 1.00 63.37 51 LEU C CA 1
ATOM 2256 C C . LEU C 1 82 ? -0.925 28.462 8.667 1.00 62.61 51 LEU C C 1
ATOM 2257 O O . LEU C 1 82 ? -1.661 28.540 7.702 1.00 73.25 51 LEU C O 1
ATOM 2262 N N . VAL C 1 83 ? -0.811 27.360 9.391 1.00 66.84 52 VAL C N 1
ATOM 2263 C CA . VAL C 1 83 ? -1.491 26.123 9.057 1.00 58.70 52 VAL C CA 1
ATOM 2264 C C . VAL C 1 83 ? -2.149 25.556 10.308 1.00 62.97 52 VAL C C 1
ATOM 2265 O O . VAL C 1 83 ? -1.595 25.658 11.402 1.00 67.80 52 VAL C O 1
ATOM 2269 N N . THR C 1 84 ? -3.344 24.987 10.154 1.00 64.12 53 THR C N 1
ATOM 2270 C CA . THR C 1 84 ? -3.954 24.192 11.222 1.00 64.79 53 THR C CA 1
ATOM 2271 C C . THR C 1 84 ? -3.957 22.724 10.846 1.00 63.95 53 THR C C 1
ATOM 2272 O O . THR C 1 84 ? -3.955 22.353 9.667 1.00 57.90 53 THR C O 1
ATOM 2276 N N . ILE C 1 85 ? -4.020 21.902 11.880 1.00 59.11 54 ILE C N 1
ATOM 2277 C CA . ILE C 1 85 ? -3.737 20.505 11.779 1.00 58.29 54 ILE C CA 1
ATOM 2278 C C . ILE C 1 85 ? -4.678 19.814 12.736 1.00 65.06 54 ILE C C 1
ATOM 2279 O O . ILE C 1 85 ? -4.686 20.130 13.920 1.00 58.37 54 ILE C O 1
ATOM 2284 N N . HIS C 1 86 ? -5.478 18.881 12.225 1.00 75.86 55 HIS C N 1
ATOM 2285 C CA . HIS C 1 86 ? -6.351 18.075 13.071 1.00 72.61 55 HIS C CA 1
ATOM 2286 C C . HIS C 1 86 ? -5.961 16.622 12.859 1.00 71.53 55 HIS C C 1
ATOM 2287 O O . HIS C 1 86 ? -5.942 16.126 11.724 1.00 69.81 55 HIS C O 1
ATOM 2294 N N . PHE C 1 87 ? -5.553 15.973 13.939 1.00 68.60 56 PHE C N 1
ATOM 2295 C CA . PHE C 1 87 ? -5.178 14.579 13.883 1.00 72.72 56 PHE C CA 1
ATOM 2296 C C . PHE C 1 87 ? -6.425 13.759 14.143 1.00 75.88 56 PHE C C 1
ATOM 2297 O O . PHE C 1 87 ? -7.097 13.967 15.167 1.00 78.19 56 PHE C O 1
ATOM 2305 N N . PRO C 1 88 ? -6.706 12.785 13.261 1.00 70.07 57 PRO C N 1
ATOM 2306 C CA . PRO C 1 88 ? -7.869 11.937 13.442 1.00 71.15 57 PRO C CA 1
ATOM 2307 C C . PRO C 1 88 ? -7.679 10.960 14.596 1.00 80.74 57 PRO C C 1
ATOM 2308 O O . PRO C 1 88 ? -6.565 10.803 15.088 1.00 82.52 57 PRO C O 1
ATOM 2312 N N . PRO C 1 89 ? -8.765 10.320 15.049 1.00 89.84 58 PRO C N 1
ATOM 2313 C CA . PRO C 1 89 ? -8.673 9.492 16.245 1.00 88.82 58 PRO C CA 1
ATOM 2314 C C . PRO C 1 89 ? -7.889 8.205 16.029 1.00 88.40 58 PRO C C 1
ATOM 2315 O O . PRO C 1 89 ? -7.364 7.673 17.004 1.00 80.25 58 PRO C O 1
ATOM 2319 N N . ASP C 1 90 ? -7.812 7.718 14.782 1.00 86.61 59 ASP C N 1
ATOM 2320 C CA . ASP C 1 90 ? -7.042 6.501 14.454 1.00 96.77 59 ASP C CA 1
ATOM 2321 C C . ASP C 1 90 ? -5.727 6.782 13.685 1.00 100.67 59 ASP C C 1
ATOM 2322 O O . ASP C 1 90 ? -5.264 5.987 12.853 1.00 91.91 59 ASP C O 1
ATOM 2327 N N . TYR C 1 91 ? -5.115 7.917 13.997 1.00 100.43 60 TYR C N 1
ATOM 2328 C CA . TYR C 1 91 ? -3.745 8.194 13.595 1.00 94.92 60 TYR C CA 1
ATOM 2329 C C . TYR C 1 91 ? -2.872 7.115 14.234 1.00 93.70 60 TYR C C 1
ATOM 2330 O O . TYR C 1 91 ? -3.028 6.847 15.440 1.00 93.58 60 TYR C O 1
ATOM 2339 N N . PRO C 1 92 ? -1.950 6.513 13.473 1.00 74.97 61 PRO C N 1
ATOM 2340 C CA . PRO C 1 92 ? -1.478 7.010 12.196 1.00 66.65 61 PRO C CA 1
ATOM 2341 C C . PRO C 1 92 ? -2.047 6.334 10.987 1.00 68.10 61 PRO C C 1
ATOM 2342 O O . PRO C 1 92 ? -1.488 6.463 9.890 1.00 64.22 61 PRO C O 1
ATOM 2346 N N . PHE C 1 93 ? -3.142 5.611 11.135 1.00 77.64 62 PHE C N 1
ATOM 2347 C CA . PHE C 1 93 ? -3.591 4.798 10.000 1.00 82.50 62 PHE C CA 1
ATOM 2348 C C . PHE C 1 93 ? -4.307 5.660 8.981 1.00 79.09 62 PHE C C 1
ATOM 2349 O O . PHE C 1 93 ? -4.400 5.288 7.803 1.00 75.75 62 PHE C O 1
ATOM 2357 N N . LYS C 1 94 ? -4.775 6.822 9.448 1.00 89.96 63 LYS C N 1
ATOM 2358 C CA . LYS C 1 94 ? -5.325 7.879 8.587 1.00 96.49 63 LYS C CA 1
ATOM 2359 C C . LYS C 1 94 ? -4.584 9.214 8.729 1.00 83.93 63 LYS C C 1
ATOM 2360 O O . LYS C 1 94 ? -4.156 9.590 9.837 1.00 65.80 63 LYS C O 1
ATOM 2366 N N . PRO C 1 95 ? -4.494 9.966 7.616 1.00 78.21 64 PRO C N 1
ATOM 2367 C CA . PRO C 1 95 ? -3.721 11.199 7.605 1.00 82.64 64 PRO C CA 1
ATOM 2368 C C . PRO C 1 95 ? -4.341 12.325 8.430 1.00 78.64 64 PRO C C 1
ATOM 2369 O O . PRO C 1 95 ? -5.506 12.265 8.809 1.00 82.60 64 PRO C O 1
ATOM 2373 N N . PRO C 1 96 ? -3.541 13.341 8.743 1.00 79.10 65 PRO C N 1
ATOM 2374 C CA . PRO C 1 96 ? -4.081 14.467 9.473 1.00 74.80 65 PRO C CA 1
ATOM 2375 C C . PRO C 1 96 ? -4.810 15.357 8.498 1.00 68.74 65 PRO C C 1
ATOM 2376 O O . PRO C 1 96 ? -4.591 15.259 7.295 1.00 59.32 65 PRO C O 1
ATOM 2380 N N . LYS C 1 97 ? -5.679 16.208 9.019 1.00 68.19 66 LYS C N 1
ATOM 2381 C CA . LYS C 1 97 ? -6.340 17.215 8.217 1.00 73.63 66 LYS C CA 1
ATOM 2382 C C . LYS C 1 97 ? -5.510 18.512 8.344 1.00 66.67 66 LYS C C 1
ATOM 2383 O O . LYS C 1 97 ? -5.144 18.914 9.446 1.00 59.55 66 LYS C O 1
ATOM 2389 N N . VAL C 1 98 ? -5.206 19.147 7.221 1.00 58.88 67 VAL C N 1
ATOM 2390 C CA . VAL C 1 98 ? -4.304 20.281 7.210 1.00 64.42 67 VAL C CA 1
ATOM 2391 C C . VAL C 1 98 ? -4.799 21.392 6.283 1.00 71.38 67 VAL C C 1
ATOM 2392 O O . VAL C 1 98 ? -4.700 21.259 5.054 1.00 67.22 67 VAL C O 1
ATOM 2396 N N . ALA C 1 99 ? -5.237 22.508 6.879 1.00 70.94 68 ALA C N 1
ATOM 2397 C CA . ALA C 1 99 ? -5.607 23.731 6.145 1.00 61.12 68 ALA C CA 1
ATOM 2398 C C . ALA C 1 99 ? -4.642 24.901 6.387 1.00 63.46 68 ALA C C 1
ATOM 2399 O O . ALA C 1 99 ? -4.321 25.201 7.537 1.00 62.77 68 ALA C O 1
ATOM 2401 N N . PHE C 1 100 ? -4.230 25.583 5.311 1.00 59.61 69 PHE C N 1
ATOM 2402 C CA . PHE C 1 100 ? -3.654 26.935 5.402 1.00 55.25 69 PHE C CA 1
ATOM 2403 C C . PHE C 1 100 ? -4.627 27.936 5.978 1.00 54.85 69 PHE C C 1
ATOM 2404 O O . PHE C 1 100 ? -5.769 27.935 5.602 1.00 63.68 69 PHE C O 1
ATOM 2412 N N . ARG C 1 101 ? -4.175 28.766 6.912 1.00 63.36 70 ARG C N 1
ATOM 2413 C CA . ARG C 1 101 ? -4.953 29.918 7.420 1.00 63.50 70 ARG C CA 1
ATOM 2414 C C . ARG C 1 101 ? -4.541 31.260 6.815 1.00 57.29 70 ARG C C 1
ATOM 2415 O O . ARG C 1 101 ? -5.229 32.231 6.992 1.00 68.69 70 ARG C O 1
ATOM 2423 N N . THR C 1 102 ? -3.389 31.315 6.171 1.00 55.63 71 THR C N 1
ATOM 2424 C CA . THR C 1 102 ? -2.884 32.503 5.514 1.00 51.51 71 THR C CA 1
ATOM 2425 C C . THR C 1 102 ? -3.196 32.384 4.038 1.00 56.55 71 THR C C 1
ATOM 2426 O O . THR C 1 102 ? -3.153 31.301 3.479 1.00 67.69 71 THR C O 1
ATOM 2430 N N . LYS C 1 103 ? -3.483 33.504 3.402 1.00 60.41 72 LYS C N 1
ATOM 2431 C CA . LYS C 1 103 ? -3.747 33.520 1.974 1.00 55.18 72 LYS C CA 1
ATOM 2432 C C . LYS C 1 103 ? -2.478 33.309 1.182 1.00 55.12 72 LYS C C 1
ATOM 2433 O O . LYS C 1 103 ? -1.458 33.993 1.428 1.00 59.55 72 LYS C O 1
ATOM 2439 N N . VAL C 1 104 ? -2.591 32.430 0.177 1.00 51.03 73 VAL C N 1
ATOM 2440 C CA . VAL C 1 104 ? -1.531 32.151 -0.790 1.00 51.48 73 VAL C CA 1
ATOM 2441 C C . VAL C 1 104 ? -2.021 32.059 -2.228 1.00 54.85 73 VAL C C 1
ATOM 2442 O O . VAL C 1 104 ? -3.059 31.492 -2.515 1.00 46.49 73 VAL C O 1
ATOM 2446 N N . PHE C 1 105 ? -1.179 32.475 -3.149 1.00 56.89 74 PHE C N 1
ATOM 2447 C CA . PHE C 1 105 ? -1.487 32.283 -4.523 1.00 61.05 74 PHE C CA 1
ATOM 2448 C C . PHE C 1 105 ? -0.858 30.979 -4.988 1.00 60.49 74 PHE C C 1
ATOM 2449 O O . PHE C 1 105 ? 0.311 30.946 -5.375 1.00 60.05 74 PHE C O 1
ATOM 2457 N N . HIS C 1 106 ? -1.652 29.916 -5.020 1.00 63.17 75 HIS C N 1
ATOM 2458 C CA . HIS C 1 106 ? -1.108 28.591 -5.314 1.00 63.74 75 HIS C CA 1
ATOM 2459 C C . HIS C 1 106 ? -2.129 27.638 -5.950 1.00 58.15 75 HIS C C 1
ATOM 2460 O O . HIS C 1 106 ? -3.232 27.461 -5.408 1.00 57.90 75 HIS C O 1
ATOM 2467 N N . PRO C 1 107 ? -1.738 26.966 -7.051 1.00 53.93 76 PRO C N 1
ATOM 2468 C CA . PRO C 1 107 ? -2.600 26.046 -7.791 1.00 55.92 76 PRO C CA 1
ATOM 2469 C C . PRO C 1 107 ? -3.277 25.036 -6.929 1.00 58.52 76 PRO C C 1
ATOM 2470 O O . PRO C 1 107 ? -4.433 24.712 -7.172 1.00 69.00 76 PRO C O 1
ATOM 2474 N N . ASN C 1 108 ? -2.567 24.549 -5.922 1.00 53.64 77 ASN C N 1
ATOM 2475 C CA . ASN C 1 108 ? -3.076 23.454 -5.081 1.00 51.23 77 ASN C CA 1
ATOM 2476 C C . ASN C 1 108 ? -3.551 23.864 -3.708 1.00 50.37 77 ASN C C 1
ATOM 2477 O O . ASN C 1 108 ? -3.758 23.009 -2.834 1.00 46.20 77 ASN C O 1
ATOM 2482 N N . ILE C 1 109 ? -3.777 25.165 -3.526 1.00 54.26 78 ILE C N 1
ATOM 2483 C CA . ILE C 1 109 ? -4.348 25.670 -2.271 1.00 56.75 78 ILE C CA 1
ATOM 2484 C C . ILE C 1 109 ? -5.377 26.750 -2.589 1.00 57.57 78 ILE C C 1
ATOM 2485 O O . ILE C 1 109 ? -5.083 27.719 -3.321 1.00 55.17 78 ILE C O 1
ATOM 2490 N N . ASN C 1 110 ? -6.580 26.583 -2.049 1.00 61.96 79 ASN C N 1
ATOM 2491 C CA . ASN C 1 110 ? -7.731 27.407 -2.457 1.00 65.37 79 ASN C CA 1
ATOM 2492 C C . ASN C 1 110 ? -8.075 28.520 -1.448 1.00 64.34 79 ASN C C 1
ATOM 2493 O O . ASN C 1 110 ? -7.451 28.592 -0.406 1.00 59.26 79 ASN C O 1
ATOM 2498 N N . SER C 1 111 ? -9.082 29.348 -1.744 1.00 72.06 80 SER C N 1
ATOM 2499 C CA . SER C 1 111 ? -9.452 30.498 -0.894 1.00 67.47 80 SER C CA 1
ATOM 2500 C C . SER C 1 111 ? -9.705 30.118 0.543 1.00 63.75 80 SER C C 1
ATOM 2501 O O . SER C 1 111 ? -9.710 30.992 1.384 1.00 80.91 80 SER C O 1
ATOM 2504 N N . ASN C 1 112 ? -10.013 28.851 0.823 1.00 65.69 81 ASN C N 1
ATOM 2505 C CA . ASN C 1 112 ? -10.234 28.373 2.211 1.00 66.76 81 ASN C CA 1
ATOM 2506 C C . ASN C 1 112 ? -9.104 27.549 2.797 1.00 65.54 81 ASN C C 1
ATOM 2507 O O . ASN C 1 112 ? -9.301 26.807 3.769 1.00 69.70 81 ASN C O 1
ATOM 2512 N N . GLY C 1 113 ? -7.930 27.656 2.193 1.00 59.09 82 GLY C N 1
ATOM 2513 C CA . GLY C 1 113 ? -6.743 26.991 2.710 1.00 74.27 82 GLY C CA 1
ATOM 2514 C C . GLY C 1 113 ? -6.838 25.472 2.717 1.00 80.13 82 GLY C C 1
ATOM 2515 O O . GLY C 1 113 ? -6.309 24.796 3.601 1.00 73.49 82 GLY C O 1
ATOM 2516 N N . SER C 1 114 ? -7.536 24.927 1.739 1.00 75.70 83 SER C N 1
ATOM 2517 C CA . SER C 1 114 ? -7.500 23.509 1.531 1.00 70.73 83 SER C CA 1
ATOM 2518 C C . SER C 1 114 ? -6.299 23.230 0.679 1.00 65.98 83 SER C C 1
ATOM 2519 O O . SER C 1 114 ? -5.986 24.012 -0.221 1.00 66.05 83 SER C O 1
ATOM 2522 N N . ILE C 1 115 ? -5.620 22.124 0.975 1.00 62.48 84 ILE C N 1
ATOM 2523 C CA . ILE C 1 115 ? -4.391 21.782 0.282 1.00 62.90 84 ILE C CA 1
ATOM 2524 C C . ILE C 1 115 ? -4.639 20.518 -0.529 1.00 67.41 84 ILE C C 1
ATOM 2525 O O . ILE C 1 115 ? -5.217 19.557 -0.024 1.00 66.39 84 ILE C O 1
ATOM 2530 N N . CYS C 1 116 ? -4.182 20.509 -1.774 1.00 67.53 85 CYS C N 1
ATOM 2531 C CA . CYS C 1 116 ? -4.145 19.293 -2.563 1.00 68.61 85 CYS C CA 1
ATOM 2532 C C . CYS C 1 116 ? -2.733 18.676 -2.547 1.00 70.77 85 CYS C C 1
ATOM 2533 O O . CYS C 1 116 ? -1.841 19.005 -3.353 1.00 65.90 85 CYS C O 1
ATOM 2536 N N . LEU C 1 117 ? -2.571 17.707 -1.663 1.00 75.95 86 LEU C N 1
ATOM 2537 C CA . LEU C 1 117 ? -1.277 17.137 -1.369 1.00 72.51 86 LEU C CA 1
ATOM 2538 C C . LEU C 1 117 ? -1.363 15.597 -1.357 1.00 67.25 86 LEU C C 1
ATOM 2539 O O . LEU C 1 117 ? -1.992 15.001 -0.464 1.00 60.55 86 LEU C O 1
ATOM 2544 N N . ASP C 1 118 ? -0.704 14.972 -2.336 1.00 66.11 87 ASP C N 1
ATOM 2545 C CA . ASP C 1 118 ? -0.507 13.510 -2.413 1.00 57.38 87 ASP C CA 1
ATOM 2546 C C . ASP C 1 118 ? -0.527 12.752 -1.068 1.00 62.36 87 ASP C C 1
ATOM 2547 O O . ASP C 1 118 ? -1.191 11.731 -0.914 1.00 58.72 87 ASP C O 1
ATOM 2552 N N . ILE C 1 119 ? 0.278 13.189 -0.111 1.00 60.94 88 ILE C N 1
ATOM 2553 C CA . ILE C 1 119 ? 0.592 12.325 1.006 1.00 60.48 88 ILE C CA 1
ATOM 2554 C C . ILE C 1 119 ? -0.431 12.491 2.099 1.00 65.53 88 ILE C C 1
ATOM 2555 O O . ILE C 1 119 ? -0.365 11.849 3.173 1.00 63.97 88 ILE C O 1
ATOM 2560 N N . LEU C 1 120 ? -1.393 13.365 1.826 1.00 72.81 89 LEU C N 1
ATOM 2561 C CA . LEU C 1 120 ? -2.594 13.415 2.636 1.00 76.65 89 LEU C CA 1
ATOM 2562 C C . LEU C 1 120 ? -3.680 12.550 2.037 1.00 65.52 89 LEU C C 1
ATOM 2563 O O . LEU C 1 120 ? -4.624 12.168 2.727 1.00 63.46 89 LEU C O 1
ATOM 2568 N N . LYS C 1 121 ? -3.478 12.171 0.780 1.00 58.09 90 LYS C N 1
ATOM 2569 C CA . LYS C 1 121 ? -4.398 11.302 0.054 1.00 59.15 90 LYS C CA 1
ATOM 2570 C C . LYS C 1 121 ? -3.762 9.933 -0.165 1.00 59.19 90 LYS C C 1
ATOM 2571 O O . LYS C 1 121 ? -3.353 9.255 0.804 1.00 62.43 90 LYS C O 1
ATOM 2577 N N . GLU C 1 122 ? -3.625 9.530 -1.424 1.00 54.03 91 GLU C N 1
ATOM 2578 C CA . GLU C 1 122 ? -3.272 8.140 -1.691 1.00 66.99 91 GLU C CA 1
ATOM 2579 C C . GLU C 1 122 ? -1.902 7.684 -1.219 1.00 68.48 91 GLU C C 1
ATOM 2580 O O . GLU C 1 122 ? -1.674 6.485 -1.147 1.00 68.80 91 GLU C O 1
ATOM 2586 N N . GLN C 1 123 ? -0.994 8.614 -0.909 1.00 77.18 92 GLN C N 1
ATOM 2587 C CA . GLN C 1 123 ? 0.353 8.253 -0.443 1.00 59.33 92 GLN C CA 1
ATOM 2588 C C . GLN C 1 123 ? 0.515 8.333 1.045 1.00 52.13 92 GLN C C 1
ATOM 2589 O O . GLN C 1 123 ? 1.608 8.199 1.542 1.00 62.88 92 GLN C O 1
ATOM 2595 N N . TRP C 1 124 ? -0.560 8.514 1.788 1.00 52.22 93 TRP C N 1
ATOM 2596 C CA . TRP C 1 124 ? -0.400 8.504 3.217 1.00 55.15 93 TRP C CA 1
ATOM 2597 C C . TRP C 1 124 ? 0.171 7.162 3.573 1.00 59.90 93 TRP C C 1
ATOM 2598 O O . TRP C 1 124 ? -0.104 6.197 2.916 1.00 70.89 93 TRP C O 1
ATOM 2609 N N . SER C 1 125 ? 1.000 7.110 4.593 1.00 67.09 94 SER C N 1
ATOM 2610 C CA . SER C 1 125 ? 1.520 5.859 5.091 1.00 69.93 94 SER C CA 1
ATOM 2611 C C . SER C 1 125 ? 1.656 6.086 6.578 1.00 72.98 94 SER C C 1
ATOM 2612 O O . SER C 1 125 ? 1.795 7.230 7.000 1.00 87.22 94 SER C O 1
ATOM 2615 N N . PRO C 1 126 ? 1.581 5.031 7.392 1.00 64.13 95 PRO C N 1
ATOM 2616 C CA . PRO C 1 126 ? 1.663 5.317 8.836 1.00 68.93 95 PRO C CA 1
ATOM 2617 C C . PRO C 1 126 ? 3.114 5.471 9.295 1.00 73.64 95 PRO C C 1
ATOM 2618 O O . PRO C 1 126 ? 3.384 5.835 10.459 1.00 62.17 95 PRO C O 1
ATOM 2622 N N . ALA C 1 127 ? 4.026 5.190 8.366 1.00 74.64 96 ALA C N 1
ATOM 2623 C CA . ALA C 1 127 ? 5.434 5.548 8.505 1.00 91.85 96 ALA C CA 1
ATOM 2624 C C . ALA C 1 127 ? 5.606 7.055 8.637 1.00 88.42 96 ALA C C 1
ATOM 2625 O O . ALA C 1 127 ? 6.436 7.521 9.422 1.00 86.08 96 ALA C O 1
ATOM 2627 N N . LEU C 1 128 ? 4.804 7.807 7.884 1.00 83.48 97 LEU C N 1
ATOM 2628 C CA . LEU C 1 128 ? 4.921 9.260 7.845 1.00 77.31 97 LEU C CA 1
ATOM 2629 C C . LEU C 1 128 ? 4.561 9.952 9.164 1.00 72.47 97 LEU C C 1
ATOM 2630 O O . LEU C 1 128 ? 3.821 9.414 10.000 1.00 65.35 97 LEU C O 1
ATOM 2635 N N . THR C 1 129 ? 5.111 11.151 9.329 1.00 71.78 98 THR C N 1
ATOM 2636 C CA . THR C 1 129 ? 4.922 11.957 10.542 1.00 67.44 98 THR C CA 1
ATOM 2637 C C . THR C 1 129 ? 4.526 13.362 10.159 1.00 57.89 98 THR C C 1
ATOM 2638 O O . THR C 1 129 ? 4.699 13.788 9.014 1.00 58.47 98 THR C O 1
ATOM 2642 N N . ILE C 1 130 ? 4.031 14.105 11.129 1.00 55.43 99 ILE C N 1
ATOM 2643 C CA . ILE C 1 130 ? 3.547 15.442 10.837 1.00 57.51 99 ILE C CA 1
ATOM 2644 C C . ILE C 1 130 ? 4.678 16.305 10.269 1.00 57.39 99 ILE C C 1
ATOM 2645 O O . ILE C 1 130 ? 4.456 17.047 9.316 1.00 58.92 99 ILE C O 1
ATOM 2650 N N . SER C 1 131 ? 5.899 16.145 10.779 1.00 54.74 100 SER C N 1
ATOM 2651 C CA . SER C 1 131 ? 7.054 16.823 10.179 1.00 54.72 100 SER C CA 1
ATOM 2652 C C . SER C 1 131 ? 7.140 16.577 8.690 1.00 56.16 100 SER C C 1
ATOM 2653 O O . SER C 1 131 ? 7.290 17.504 7.901 1.00 55.79 100 SER C O 1
ATOM 2656 N N . LYS C 1 132 ? 7.119 15.299 8.339 1.00 59.76 101 LYS C N 1
ATOM 2657 C CA . LYS C 1 132 ? 7.246 14.850 6.963 1.00 60.73 101 LYS C CA 1
ATOM 2658 C C . LYS C 1 132 ? 6.140 15.502 6.133 1.00 55.49 101 LYS C C 1
ATOM 2659 O O . LYS C 1 132 ? 6.375 16.007 5.034 1.00 50.40 101 LYS C O 1
ATOM 2665 N N . VAL C 1 133 ? 4.944 15.548 6.698 1.00 52.80 102 VAL C N 1
ATOM 2666 C CA . VAL C 1 133 ? 3.842 16.254 6.051 1.00 58.61 102 VAL C CA 1
ATOM 2667 C C . VAL C 1 133 ? 4.161 17.750 5.812 1.00 55.66 102 VAL C C 1
ATOM 2668 O O . VAL C 1 133 ? 4.223 18.208 4.668 1.00 52.35 102 VAL C O 1
ATOM 2672 N N . LEU C 1 134 ? 4.374 18.480 6.907 1.00 50.60 103 LEU C N 1
ATOM 2673 C CA . LEU C 1 134 ? 4.811 19.862 6.874 1.00 43.11 103 LEU C CA 1
ATOM 2674 C C . LEU C 1 134 ? 5.896 20.049 5.809 1.00 44.48 103 LEU C C 1
ATOM 2675 O O . LEU C 1 134 ? 5.774 20.895 4.934 1.00 47.08 103 LEU C O 1
ATOM 2680 N N . LEU C 1 135 ? 6.927 19.223 5.809 1.00 44.23 104 LEU C N 1
ATOM 2681 C CA . LEU C 1 135 ? 7.949 19.368 4.796 1.00 51.96 104 LEU C CA 1
ATOM 2682 C C . LEU C 1 135 ? 7.408 19.231 3.399 1.00 53.53 104 LEU C C 1
ATOM 2683 O O . LEU C 1 135 ? 7.930 19.851 2.488 1.00 49.57 104 LEU C O 1
ATOM 2688 N N . SER C 1 136 ? 6.459 18.325 3.186 1.00 54.89 105 SER C N 1
ATOM 2689 C CA . SER C 1 136 ? 5.912 18.142 1.838 1.00 53.23 105 SER C CA 1
ATOM 2690 C C . SER C 1 136 ? 5.228 19.396 1.322 1.00 54.30 105 SER C C 1
ATOM 2691 O O . SER C 1 136 ? 5.439 19.814 0.160 1.00 44.55 105 SER C O 1
ATOM 2694 N N . ILE C 1 137 ? 4.464 20.030 2.213 1.00 47.78 106 ILE C N 1
ATOM 2695 C CA . ILE C 1 137 ? 3.890 21.331 1.925 1.00 47.60 106 ILE C CA 1
ATOM 2696 C C . ILE C 1 137 ? 4.965 22.319 1.434 1.00 51.44 106 ILE C C 1
ATOM 2697 O O . ILE C 1 137 ? 4.798 22.950 0.399 1.00 57.36 106 ILE C O 1
ATOM 2702 N N . CYS C 1 138 ? 6.079 22.433 2.145 1.00 49.11 107 CYS C N 1
ATOM 2703 C CA . CYS C 1 138 ? 7.171 23.271 1.659 1.00 49.57 107 CYS C CA 1
ATOM 2704 C C . CYS C 1 138 ? 7.555 22.891 0.260 1.00 43.31 107 CYS C C 1
ATOM 2705 O O . CYS C 1 138 ? 7.715 23.766 -0.571 1.00 57.45 107 CYS C O 1
ATOM 2708 N N . SER C 1 139 ? 7.717 21.605 -0.026 1.00 41.71 108 SER C N 1
ATOM 2709 C CA . SER C 1 139 ? 8.103 21.201 -1.385 1.00 49.47 108 SER C CA 1
ATOM 2710 C C . SER C 1 139 ? 7.049 21.609 -2.386 1.00 53.19 108 SER C C 1
ATOM 2711 O O . SER C 1 139 ? 7.383 21.990 -3.512 1.00 64.28 108 SER C O 1
ATOM 2714 N N . LEU C 1 140 ? 5.788 21.557 -1.957 1.00 48.33 109 LEU C N 1
ATOM 2715 C CA . LEU C 1 140 ? 4.677 21.993 -2.786 1.00 57.09 109 LEU C CA 1
ATOM 2716 C C . LEU C 1 140 ? 4.814 23.467 -3.157 1.00 61.45 109 LEU C C 1
ATOM 2717 O O . LEU C 1 140 ? 4.699 23.828 -4.341 1.00 69.75 109 LEU C O 1
ATOM 2722 N N . LEU C 1 141 ? 5.102 24.305 -2.162 1.00 50.93 110 LEU C N 1
ATOM 2723 C CA . LEU C 1 141 ? 5.324 25.709 -2.416 1.00 48.73 110 LEU C CA 1
ATOM 2724 C C . LEU C 1 141 ? 6.375 25.909 -3.475 1.00 48.44 110 LEU C C 1
ATOM 2725 O O . LEU C 1 141 ? 6.230 26.779 -4.290 1.00 59.88 110 LEU C O 1
ATOM 2730 N N . THR C 1 142 ? 7.408 25.090 -3.533 1.00 48.59 111 THR C N 1
ATOM 2731 C CA . THR C 1 142 ? 8.457 25.374 -4.517 1.00 51.71 111 THR C CA 1
ATOM 2732 C C . THR C 1 142 ? 8.191 24.654 -5.832 1.00 54.53 111 THR C C 1
ATOM 2733 O O . THR C 1 142 ? 8.787 25.006 -6.860 1.00 62.51 111 THR C O 1
ATOM 2737 N N . ASP C 1 143 ? 7.390 23.591 -5.784 1.00 61.02 112 ASP C N 1
ATOM 2738 C CA . ASP C 1 143 ? 7.021 22.824 -6.993 1.00 75.68 112 ASP C CA 1
ATOM 2739 C C . ASP C 1 143 ? 5.559 22.422 -6.957 1.00 70.99 112 ASP C C 1
ATOM 2740 O O . ASP C 1 143 ? 5.222 21.395 -6.385 1.00 64.95 112 ASP C O 1
ATOM 2745 N N . PRO C 1 144 ? 4.686 23.263 -7.540 1.00 69.82 113 PRO C N 1
ATOM 2746 C CA . PRO C 1 144 ? 3.243 23.025 -7.583 1.00 69.62 113 PRO C CA 1
ATOM 2747 C C . PRO C 1 144 ? 2.888 21.983 -8.639 1.00 67.57 113 PRO C C 1
ATOM 2748 O O . PRO C 1 144 ? 3.712 21.720 -9.508 1.00 68.56 113 PRO C O 1
ATOM 2752 N N . ASN C 1 145 ? 1.700 21.378 -8.548 1.00 72.52 114 ASN C N 1
ATOM 2753 C CA . ASN C 1 145 ? 1.209 20.411 -9.553 1.00 75.76 114 ASN C CA 1
ATOM 2754 C C . ASN C 1 145 ? -0.023 20.944 -10.224 1.00 71.32 114 ASN C C 1
ATOM 2755 O O . ASN C 1 145 ? -1.146 20.714 -9.757 1.00 57.62 114 ASN C O 1
ATOM 2760 N N . PRO C 1 146 ? 0.177 21.643 -11.340 1.00 73.45 115 PRO C N 1
ATOM 2761 C CA . PRO C 1 146 ? -0.945 22.264 -12.011 1.00 81.51 115 PRO C CA 1
ATOM 2762 C C . PRO C 1 146 ? -1.964 21.230 -12.507 1.00 85.72 115 PRO C C 1
ATOM 2763 O O . PRO C 1 146 ? -3.160 21.518 -12.556 1.00 88.04 115 PRO C O 1
ATOM 2767 N N . ASP C 1 147 ? -1.505 20.013 -12.793 1.00 88.76 116 ASP C N 1
ATOM 2768 C CA . ASP C 1 147 ? -2.384 18.961 -13.299 1.00 77.67 116 ASP C CA 1
ATOM 2769 C C . ASP C 1 147 ? -3.148 18.267 -12.171 1.00 73.26 116 ASP C C 1
ATOM 2770 O O . ASP C 1 147 ? -3.702 17.193 -12.357 1.00 82.25 116 ASP C O 1
ATOM 2775 N N . ASP C 1 148 ? -3.227 18.896 -11.010 1.00 70.88 117 ASP C N 1
ATOM 2776 C CA . ASP C 1 148 ? -4.042 18.357 -9.940 1.00 77.07 117 ASP C CA 1
ATOM 2777 C C . ASP C 1 148 ? -4.646 19.525 -9.163 1.00 81.25 117 ASP C C 1
ATOM 2778 O O . ASP C 1 148 ? -4.648 19.554 -7.915 1.00 75.99 117 ASP C O 1
ATOM 2783 N N . PRO C 1 149 ? -5.196 20.489 -9.914 1.00 84.20 118 PRO C N 1
ATOM 2784 C CA . PRO C 1 149 ? -5.428 21.816 -9.405 1.00 77.34 118 PRO C CA 1
ATOM 2785 C C . PRO C 1 149 ? -6.619 21.848 -8.499 1.00 70.48 118 PRO C C 1
ATOM 2786 O O . PRO C 1 149 ? -7.448 20.948 -8.525 1.00 88.88 118 PRO C O 1
ATOM 2790 N N . LEU C 1 150 ? -6.624 22.845 -7.635 1.00 74.67 119 LEU C N 1
ATOM 2791 C CA . LEU C 1 150 ? -7.729 23.133 -6.755 1.00 68.23 119 LEU C CA 1
ATOM 2792 C C . LEU C 1 150 ? -8.261 24.533 -7.067 1.00 70.48 119 LEU C C 1
ATOM 2793 O O . LEU C 1 150 ? -9.231 24.983 -6.436 1.00 69.39 119 LEU C O 1
ATOM 2798 N N . VAL C 1 151 ? -7.607 25.206 -8.022 1.00 57.26 120 VAL C N 1
ATOM 2799 C CA . VAL C 1 151 ? -7.844 26.609 -8.327 1.00 61.64 120 VAL C CA 1
ATOM 2800 C C . VAL C 1 151 ? -7.414 26.819 -9.780 1.00 72.46 120 VAL C C 1
ATOM 2801 O O . VAL C 1 151 ? -6.226 27.080 -10.068 1.00 69.61 120 VAL C O 1
ATOM 2805 N N . PRO C 1 152 ? -8.371 26.656 -10.711 1.00 77.77 121 PRO C N 1
ATOM 2806 C CA . PRO C 1 152 ? -7.924 26.488 -12.089 1.00 72.53 121 PRO C CA 1
ATOM 2807 C C . PRO C 1 152 ? -7.383 27.743 -12.788 1.00 75.83 121 PRO C C 1
ATOM 2808 O O . PRO C 1 152 ? -6.474 27.637 -13.630 1.00 68.56 121 PRO C O 1
ATOM 2812 N N . GLU C 1 153 ? -7.864 28.926 -12.423 1.00 81.14 122 GLU C N 1
ATOM 2813 C CA . GLU C 1 153 ? -7.234 30.147 -12.952 1.00 89.00 122 GLU C CA 1
ATOM 2814 C C . GLU C 1 153 ? -5.732 30.171 -12.651 1.00 87.92 122 GLU C C 1
ATOM 2815 O O . GLU C 1 153 ? -4.922 30.538 -13.516 1.00 79.78 122 GLU C O 1
ATOM 2821 N N . ILE C 1 154 ? -5.358 29.751 -11.435 1.00 84.52 123 ILE C N 1
ATOM 2822 C CA . ILE C 1 154 ? -3.954 29.780 -11.029 1.00 80.21 123 ILE C CA 1
ATOM 2823 C C . ILE C 1 154 ? -3.184 28.665 -11.728 1.00 76.71 123 ILE C C 1
ATOM 2824 O O . ILE C 1 154 ? -2.074 28.889 -12.245 1.00 68.40 123 ILE C O 1
ATOM 2829 N N . ALA C 1 155 ? -3.776 27.473 -11.774 1.00 62.39 124 ALA C N 1
ATOM 2830 C CA . ALA C 1 155 ? -3.130 26.364 -12.472 1.00 69.81 124 ALA C CA 1
ATOM 2831 C C . ALA C 1 155 ? -2.932 26.721 -13.925 1.00 79.26 124 ALA C C 1
ATOM 2832 O O . ALA C 1 155 ? -1.882 26.441 -14.509 1.00 80.68 124 ALA C O 1
ATOM 2834 N N . HIS C 1 156 ? -3.950 27.344 -14.513 1.00 87.07 125 HIS C N 1
ATOM 2835 C CA . HIS C 1 156 ? -3.836 27.779 -15.883 1.00 95.50 125 HIS C CA 1
ATOM 2836 C C . HIS C 1 156 ? -2.769 28.864 -16.016 1.00 84.02 125 HIS C C 1
ATOM 2837 O O . HIS C 1 156 ? -1.908 28.775 -16.881 1.00 73.42 125 HIS C O 1
ATOM 2844 N N . MET C 1 157 ? -2.816 29.878 -15.158 1.00 71.78 126 MET C N 1
ATOM 2845 C CA . MET C 1 157 ? -1.815 30.941 -15.212 1.00 72.48 126 MET C CA 1
ATOM 2846 C C . MET C 1 157 ? -0.403 30.380 -15.080 1.00 78.34 126 MET C C 1
ATOM 2847 O O . MET C 1 157 ? 0.532 30.851 -15.745 1.00 73.90 126 MET C O 1
ATOM 2852 N N . TYR C 1 158 ? -0.269 29.351 -14.243 1.00 71.35 127 TYR C N 1
ATOM 2853 C CA . TYR C 1 158 ? 1.018 28.734 -13.989 1.00 79.10 127 TYR C CA 1
ATOM 2854 C C . TYR C 1 158 ? 1.557 28.013 -15.216 1.00 81.96 127 TYR C C 1
ATOM 2855 O O . TYR C 1 158 ? 2.698 28.254 -15.616 1.00 82.14 127 TYR C O 1
ATOM 2864 N N . LYS C 1 159 ? 0.739 27.116 -15.782 1.00 82.73 128 LYS C N 1
ATOM 2865 C CA . LYS C 1 159 ? 1.078 26.374 -17.009 1.00 81.97 128 LYS C CA 1
ATOM 2866 C C . LYS C 1 159 ? 1.342 27.286 -18.196 1.00 87.17 128 LYS C C 1
ATOM 2867 O O . LYS C 1 159 ? 2.222 27.015 -19.000 1.00 88.27 128 LYS C O 1
ATOM 2873 N N . THR C 1 160 ? 0.570 28.374 -18.263 1.00 111.22 129 THR C N 1
ATOM 2874 C CA . THR C 1 160 ? 0.408 29.241 -19.436 1.00 100.04 129 THR C CA 1
ATOM 2875 C C . THR C 1 160 ? 1.424 30.379 -19.396 1.00 102.47 129 THR C C 1
ATOM 2876 O O . THR C 1 160 ? 2.097 30.660 -20.379 1.00 92.75 129 THR C O 1
ATOM 2880 N N . ASP C 1 161 ? 1.527 31.024 -18.238 1.00 105.87 130 ASP C N 1
ATOM 2881 C CA . ASP C 1 161 ? 2.238 32.291 -18.109 1.00 106.08 130 ASP C CA 1
ATOM 2882 C C . ASP C 1 161 ? 2.889 32.301 -16.725 1.00 99.06 130 ASP C C 1
ATOM 2883 O O . ASP C 1 161 ? 2.420 32.963 -15.788 1.00 86.50 130 ASP C O 1
ATOM 2888 N N . ARG C 1 162 ? 3.957 31.516 -16.612 1.00 100.65 131 ARG C N 1
ATOM 2889 C CA . ARG C 1 162 ? 4.607 31.222 -15.329 1.00 95.99 131 ARG C CA 1
ATOM 2890 C C . ARG C 1 162 ? 5.149 32.487 -14.647 1.00 86.61 131 ARG C C 1
ATOM 2891 O O . ARG C 1 162 ? 4.942 32.688 -13.440 1.00 71.23 131 ARG C O 1
ATOM 2899 N N . ALA C 1 163 ? 5.797 33.347 -15.437 1.00 72.08 132 ALA C N 1
ATOM 2900 C CA . ALA C 1 163 ? 6.413 34.579 -14.929 1.00 66.76 132 ALA C CA 1
ATOM 2901 C C . ALA C 1 163 ? 5.402 35.464 -14.221 1.00 71.71 132 ALA C C 1
ATOM 2902 O O . ALA C 1 163 ? 5.772 36.284 -13.384 1.00 72.26 132 ALA C O 1
ATOM 2904 N N . LYS C 1 164 ? 4.135 35.336 -14.592 1.00 74.10 133 LYS C N 1
ATOM 2905 C CA . LYS C 1 164 ? 3.107 36.127 -13.970 1.00 81.93 133 LYS C CA 1
ATOM 2906 C C . LYS C 1 164 ? 2.732 35.457 -12.667 1.00 81.48 133 LYS C C 1
ATOM 2907 O O . LYS C 1 164 ? 2.664 36.128 -11.627 1.00 80.36 133 LYS C O 1
ATOM 2913 N N . TYR C 1 165 ? 2.504 34.140 -12.714 1.00 78.21 134 TYR C N 1
ATOM 2914 C CA . TYR C 1 165 ? 2.292 33.360 -11.482 1.00 73.04 134 TYR C CA 1
ATOM 2915 C C . TYR C 1 165 ? 3.388 33.701 -10.478 1.00 67.57 134 TYR C C 1
ATOM 2916 O O . TYR C 1 165 ? 3.099 33.974 -9.305 1.00 56.74 134 TYR C O 1
ATOM 2925 N N . GLU C 1 166 ? 4.637 33.731 -10.944 1.00 60.30 135 GLU C N 1
ATOM 2926 C CA . GLU C 1 166 ? 5.749 34.041 -10.046 1.00 65.75 135 GLU C CA 1
ATOM 2927 C C . GLU C 1 166 ? 5.497 35.400 -9.442 1.00 69.06 135 GLU C C 1
ATOM 2928 O O . GLU C 1 166 ? 5.544 35.582 -8.227 1.00 70.19 135 GLU C O 1
ATOM 2934 N N . ALA C 1 167 ? 5.134 36.346 -10.289 1.00 73.85 136 ALA C N 1
ATOM 2935 C CA . ALA C 1 167 ? 4.993 37.709 -9.836 1.00 72.62 136 ALA C CA 1
ATOM 2936 C C . ALA C 1 167 ? 3.862 37.844 -8.822 1.00 66.57 136 ALA C C 1
ATOM 2937 O O . ALA C 1 167 ? 3.958 38.618 -7.878 1.00 66.02 136 ALA C O 1
ATOM 2939 N N . THR C 1 168 ? 2.814 37.058 -8.985 1.00 61.91 137 THR C N 1
ATOM 2940 C CA . THR C 1 168 ? 1.565 37.348 -8.302 1.00 68.07 137 THR C CA 1
ATOM 2941 C C . THR C 1 168 ? 1.554 37.049 -6.803 1.00 72.80 137 THR C C 1
ATOM 2942 O O . THR C 1 168 ? 1.000 37.812 -6.029 1.00 88.71 137 THR C O 1
ATOM 2946 N N . ALA C 1 169 ? 2.136 35.947 -6.371 1.00 83.66 138 ALA C N 1
ATOM 2947 C CA . ALA C 1 169 ? 2.787 35.948 -5.045 1.00 91.64 138 ALA C CA 1
ATOM 2948 C C . ALA C 1 169 ? 4.045 35.401 -5.524 1.00 90.24 138 ALA C C 1
ATOM 2949 O O . ALA C 1 169 ? 3.966 34.492 -6.362 1.00 95.94 138 ALA C O 1
ATOM 2951 N N . ARG C 1 170 ? 5.210 35.909 -5.125 1.00 81.30 139 ARG C N 1
ATOM 2952 C CA . ARG C 1 170 ? 5.556 37.212 -4.520 1.00 73.77 139 ARG C CA 1
ATOM 2953 C C . ARG C 1 170 ? 4.585 38.256 -3.928 1.00 69.34 139 ARG C C 1
ATOM 2954 O O . ARG C 1 170 ? 4.722 38.583 -2.751 1.00 69.55 139 ARG C O 1
ATOM 2962 N N . ASN C 1 171 ? 3.723 38.887 -4.719 1.00 65.45 140 ASN C N 1
ATOM 2963 C CA . ASN C 1 171 ? 2.939 39.994 -4.181 1.00 69.68 140 ASN C CA 1
ATOM 2964 C C . ASN C 1 171 ? 2.069 39.573 -3.020 1.00 68.77 140 ASN C C 1
ATOM 2965 O O . ASN C 1 171 ? 2.087 40.211 -1.971 1.00 79.46 140 ASN C O 1
ATOM 2970 N N . TRP C 1 172 ? 1.297 38.512 -3.212 1.00 62.69 141 TRP C N 1
ATOM 2971 C CA . TRP C 1 172 ? 0.449 37.984 -2.147 1.00 65.26 141 TRP C CA 1
ATOM 2972 C C . TRP C 1 172 ? 1.259 37.532 -0.920 1.00 62.87 141 TRP C C 1
ATOM 2973 O O . TRP C 1 172 ? 0.732 37.467 0.182 1.00 62.90 141 TRP C O 1
ATOM 2984 N N . THR C 1 173 ? 2.506 37.135 -1.130 1.00 62.02 142 THR C N 1
ATOM 2985 C CA . THR C 1 173 ? 3.368 36.768 -0.027 1.00 65.56 142 THR C CA 1
ATOM 2986 C C . THR C 1 173 ? 3.581 38.024 0.831 1.00 75.37 142 THR C C 1
ATOM 2987 O O . THR C 1 173 ? 3.382 37.986 2.055 1.00 67.00 142 THR C O 1
ATOM 2991 N N . GLN C 1 174 ? 3.934 39.137 0.173 1.00 75.72 143 GLN C N 1
ATOM 2992 C CA . GLN C 1 174 ? 4.098 40.445 0.836 1.00 66.00 143 GLN C CA 1
ATOM 2993 C C . GLN C 1 174 ? 2.826 40.914 1.525 1.00 63.35 143 GLN C C 1
ATOM 2994 O O . GLN C 1 174 ? 2.820 41.146 2.733 1.00 69.72 143 GLN C O 1
ATOM 3000 N N . LYS C 1 175 ? 1.734 41.010 0.777 1.00 66.64 144 LYS C N 1
ATOM 3001 C CA . LYS C 1 175 ? 0.457 41.422 1.370 1.00 74.16 144 LYS C CA 1
ATOM 3002 C C . LYS C 1 175 ? 0.140 40.596 2.598 1.00 67.18 144 LYS C C 1
ATOM 3003 O O . LYS C 1 175 ? 0.050 41.134 3.673 1.00 67.11 144 LYS C O 1
ATOM 3009 N N . TYR C 1 176 ? 0.049 39.279 2.450 1.00 77.97 145 TYR C N 1
ATOM 3010 C CA . TYR C 1 176 ? -0.656 38.449 3.439 1.00 75.84 145 TYR C CA 1
ATOM 3011 C C . TYR C 1 176 ? 0.241 37.642 4.380 1.00 68.92 145 TYR C C 1
ATOM 3012 O O . TYR C 1 176 ? -0.232 37.208 5.447 1.00 61.10 145 TYR C O 1
ATOM 3021 N N . ALA C 1 177 ? 1.521 37.487 4.023 1.00 61.14 146 ALA C N 1
ATOM 3022 C CA . ALA C 1 177 ? 2.427 36.595 4.761 1.00 64.14 146 ALA C CA 1
ATOM 3023 C C . ALA C 1 177 ? 3.685 37.259 5.398 1.00 65.94 146 ALA C C 1
ATOM 3024 O O . ALA C 1 177 ? 4.753 36.616 5.527 1.00 57.26 146 ALA C O 1
ATOM 3026 N N . MET C 1 178 ? 3.555 38.524 5.805 1.00 69.53 147 MET C N 1
ATOM 3027 C CA . MET C 1 178 ? 4.691 39.294 6.309 1.00 73.97 147 MET C CA 1
ATOM 3028 C C . MET C 1 178 ? 4.267 40.254 7.439 1.00 83.88 147 MET C C 1
ATOM 3029 O O . MET C 1 178 ? 3.131 40.195 7.909 1.00 79.82 147 MET C O 1
ATOM 3034 N N . GLY C 1 179 ? 5.195 41.063 7.947 1.00 101.00 148 GLY C N 1
ATOM 3035 C CA . GLY C 1 179 ? 4.931 41.874 9.145 1.00 106.68 148 GLY C CA 1
ATOM 3036 C C . GLY C 1 179 ? 4.506 41.047 10.352 1.00 102.79 148 GLY C C 1
ATOM 3037 O O . GLY C 1 179 ? 3.370 40.565 10.424 1.00 86.46 148 GLY C O 1
ATOM 3038 N N . GLU D 2 23 ? 15.263 33.861 42.045 1.00 151.68 3 GLU D N 1
ATOM 3039 C CA . GLU D 2 23 ? 13.819 34.134 42.330 1.00 155.50 3 GLU D CA 1
ATOM 3040 C C . GLU D 2 23 ? 12.865 33.653 41.207 1.00 170.27 3 GLU D C 1
ATOM 3041 O O . GLU D 2 23 ? 11.754 33.205 41.507 1.00 171.24 3 GLU D O 1
ATOM 3043 N N . GLU D 2 24 ? 13.300 33.725 39.937 1.00 174.86 4 GLU D N 1
ATOM 3044 C CA . GLU D 2 24 ? 12.443 33.409 38.759 1.00 153.31 4 GLU D CA 1
ATOM 3045 C C . GLU D 2 24 ? 12.700 32.010 38.180 1.00 145.42 4 GLU D C 1
ATOM 3046 O O . GLU D 2 24 ? 13.496 31.234 38.719 1.00 140.00 4 GLU D O 1
ATOM 3048 N N . GLU D 2 25 ? 11.999 31.685 37.095 1.00 133.07 5 GLU D N 1
ATOM 3049 C CA . GLU D 2 25 ? 12.329 30.504 36.302 1.00 123.33 5 GLU D CA 1
ATOM 3050 C C . GLU D 2 25 ? 13.238 30.908 35.132 1.00 119.40 5 GLU D C 1
ATOM 3051 O O . GLU D 2 25 ? 13.147 32.027 34.600 1.00 107.29 5 GLU D O 1
ATOM 3053 N N . SER D 2 26 ? 14.140 30.002 34.768 1.00 105.64 6 SER D N 1
ATOM 3054 C CA . SER D 2 26 ? 15.064 30.211 33.654 1.00 104.69 6 SER D CA 1
ATOM 3055 C C . SER D 2 26 ? 14.888 29.122 32.586 1.00 101.07 6 SER D C 1
ATOM 3056 O O . SER D 2 26 ? 14.567 27.977 32.906 1.00 96.41 6 SER D O 1
ATOM 3059 N N . ILE D 2 27 ? 15.095 29.475 31.318 1.00 101.77 7 ILE D N 1
ATOM 3060 C CA . ILE D 2 27 ? 15.060 28.482 30.244 1.00 102.23 7 ILE D CA 1
ATOM 3061 C C . ILE D 2 27 ? 16.102 28.759 29.182 1.00 87.29 7 ILE D C 1
ATOM 3062 O O . ILE D 2 27 ? 16.551 29.900 28.998 1.00 77.22 7 ILE D O 1
ATOM 3067 N N . ASP D 2 28 ? 16.478 27.692 28.491 1.00 78.67 8 ASP D N 1
ATOM 3068 C CA . ASP D 2 28 ? 17.521 27.761 27.484 1.00 88.97 8 ASP D CA 1
ATOM 3069 C C . ASP D 2 28 ? 16.929 27.710 26.082 1.00 81.39 8 ASP D C 1
ATOM 3070 O O . ASP D 2 28 ? 16.158 26.811 25.754 1.00 87.28 8 ASP D O 1
ATOM 3075 N N . ILE D 2 29 ? 17.318 28.668 25.253 1.00 72.61 9 ILE D N 1
ATOM 3076 C CA . ILE D 2 29 ? 16.782 28.794 23.914 1.00 70.17 9 ILE D CA 1
ATOM 3077 C C . ILE D 2 29 ? 17.919 28.736 22.924 1.00 73.94 9 ILE D C 1
ATOM 3078 O O . ILE D 2 29 ? 18.887 29.476 23.074 1.00 80.19 9 ILE D O 1
ATOM 3083 N N . LYS D 2 30 ? 17.817 27.906 21.891 1.00 74.96 10 LYS D N 1
ATOM 3084 C CA . LYS D 2 30 ? 18.645 28.166 20.706 1.00 80.83 10 LYS D CA 1
ATOM 3085 C C . LYS D 2 30 ? 17.786 28.582 19.537 1.00 72.73 10 LYS D C 1
ATOM 3086 O O . LYS D 2 30 ? 16.588 28.344 19.539 1.00 66.59 10 LYS D O 1
ATOM 3092 N N . PHE D 2 31 ? 18.388 29.296 18.597 1.00 67.70 11 PHE D N 1
ATOM 3093 C CA . PHE D 2 31 ? 17.625 30.004 17.584 1.00 66.87 11 PHE D CA 1
ATOM 3094 C C . PHE D 2 31 ? 17.917 29.413 16.235 1.00 61.95 11 PHE D C 1
ATOM 3095 O O . PHE D 2 31 ? 19.047 29.473 15.773 1.00 66.41 11 PHE D O 1
ATOM 3103 N N . ARG D 2 32 ? 16.885 28.868 15.594 1.00 67.12 12 ARG D N 1
ATOM 3104 C CA . ARG D 2 32 ? 17.047 28.230 14.304 1.00 67.78 12 ARG D CA 1
ATOM 3105 C C . ARG D 2 32 ? 16.887 29.229 13.182 1.00 59.38 12 ARG D C 1
ATOM 3106 O O . ARG D 2 32 ? 15.970 30.046 13.192 1.00 65.19 12 ARG D O 1
ATOM 3114 N N . LEU D 2 33 ? 17.818 29.170 12.240 1.00 61.53 13 LEU D N 1
ATOM 3115 C CA . LEU D 2 33 ? 17.935 30.167 11.179 1.00 69.47 13 LEU D CA 1
ATOM 3116 C C . LEU D 2 33 ? 17.583 29.577 9.816 1.00 64.48 13 LEU D C 1
ATOM 3117 O O . LEU D 2 33 ? 17.671 28.367 9.608 1.00 61.02 13 LEU D O 1
ATOM 3122 N N . TYR D 2 34 ? 17.255 30.449 8.869 1.00 70.79 14 TYR D N 1
ATOM 3123 C CA . TYR D 2 34 ? 16.821 30.027 7.527 1.00 67.64 14 TYR D CA 1
ATOM 3124 C C . TYR D 2 34 ? 17.774 29.001 6.933 1.00 65.81 14 TYR D C 1
ATOM 3125 O O . TYR D 2 34 ? 17.374 28.007 6.371 1.00 74.33 14 TYR D O 1
ATOM 3134 N N . ASP D 2 35 ? 19.053 29.267 7.127 1.00 84.90 15 ASP D N 1
ATOM 3135 C CA . ASP D 2 35 ? 20.190 28.425 6.740 1.00 80.84 15 ASP D CA 1
ATOM 3136 C C . ASP D 2 35 ? 20.104 26.958 7.166 1.00 72.19 15 ASP D C 1
ATOM 3137 O O . ASP D 2 35 ? 20.646 26.070 6.505 1.00 63.05 15 ASP D O 1
ATOM 3142 N N . GLY D 2 36 ? 19.526 26.726 8.339 1.00 68.76 16 GLY D N 1
ATOM 3143 C CA . GLY D 2 36 ? 19.611 25.428 8.983 1.00 72.88 16 GLY D CA 1
ATOM 3144 C C . GLY D 2 36 ? 20.571 25.447 10.160 1.00 76.59 16 GLY D C 1
ATOM 3145 O O . GLY D 2 36 ? 20.557 24.546 11.007 1.00 71.33 16 GLY D O 1
ATOM 3146 N N . SER D 2 37 ? 21.430 26.461 10.188 1.00 80.94 17 SER D N 1
ATOM 3147 C CA . SER D 2 37 ? 22.312 26.715 11.313 1.00 72.39 17 SER D CA 1
ATOM 3148 C C . SER D 2 37 ? 21.501 27.241 12.485 1.00 70.34 17 SER D C 1
ATOM 3149 O O . SER D 2 37 ? 20.474 27.904 12.289 1.00 68.58 17 SER D O 1
ATOM 3152 N N . ASP D 2 38 ? 21.942 26.961 13.711 1.00 76.74 18 ASP D N 1
ATOM 3153 C CA . ASP D 2 38 ? 21.411 27.720 14.849 1.00 81.39 18 ASP D CA 1
ATOM 3154 C C . ASP D 2 38 ? 22.499 28.427 15.651 1.00 69.21 18 ASP D C 1
ATOM 3155 O O . ASP D 2 38 ? 23.683 28.282 15.375 1.00 73.79 18 ASP D O 1
ATOM 3160 N N . ILE D 2 39 ? 22.059 29.318 16.525 1.00 63.32 19 ILE D N 1
ATOM 3161 C CA . ILE D 2 39 ? 22.926 30.001 17.459 1.00 62.27 19 ILE D CA 1
ATOM 3162 C C . ILE D 2 39 ? 22.322 29.955 18.843 1.00 69.01 19 ILE D C 1
ATOM 3163 O O . ILE D 2 39 ? 21.104 30.107 19.006 1.00 66.58 19 ILE D O 1
ATOM 3168 N N . GLY D 2 40 ? 23.192 29.836 19.840 1.00 64.34 20 GLY D N 1
ATOM 3169 C CA . GLY D 2 40 ? 22.779 29.489 21.190 1.00 56.67 20 GLY D CA 1
ATOM 3170 C C . GLY D 2 40 ? 23.441 28.162 21.481 1.00 48.05 20 GLY D C 1
ATOM 3171 O O . GLY D 2 40 ? 24.220 27.702 20.680 1.00 49.92 20 GLY D O 1
ATOM 3172 N N . PRO D 2 41 ? 23.112 27.516 22.591 1.00 56.06 21 PRO D N 1
ATOM 3173 C CA . PRO D 2 41 ? 22.012 27.933 23.456 1.00 59.89 21 PRO D CA 1
ATOM 3174 C C . PRO D 2 41 ? 22.345 29.170 24.300 1.00 65.73 21 PRO D C 1
ATOM 3175 O O . PRO D 2 41 ? 23.507 29.566 24.418 1.00 67.52 21 PRO D O 1
ATOM 3179 N N . PHE D 2 42 ? 21.308 29.781 24.849 1.00 63.84 22 PHE D N 1
ATOM 3180 C CA . PHE D 2 42 ? 21.431 30.985 25.627 1.00 70.24 22 PHE D CA 1
ATOM 3181 C C . PHE D 2 42 ? 20.439 30.863 26.771 1.00 72.88 22 PHE D C 1
ATOM 3182 O O . PHE D 2 42 ? 19.361 30.313 26.575 1.00 80.77 22 PHE D O 1
ATOM 3190 N N . ARG D 2 43 ? 20.800 31.332 27.965 1.00 71.35 23 ARG D N 1
ATOM 3191 C CA . ARG D 2 43 ? 19.913 31.190 29.109 1.00 75.15 23 ARG D CA 1
ATOM 3192 C C . ARG D 2 43 ? 19.211 32.507 29.325 1.00 75.62 23 ARG D C 1
ATOM 3193 O O . ARG D 2 43 ? 19.828 33.565 29.228 1.00 75.54 23 ARG D O 1
ATOM 3201 N N . TYR D 2 44 ? 17.907 32.447 29.561 1.00 74.13 24 TYR D N 1
ATOM 3202 C CA . TYR D 2 44 ? 17.104 33.658 29.760 1.00 81.90 24 TYR D CA 1
ATOM 3203 C C . TYR D 2 44 ? 16.161 33.333 30.891 1.00 87.37 24 TYR D C 1
ATOM 3204 O O . TYR D 2 44 ? 16.070 32.171 31.307 1.00 91.08 24 TYR D O 1
ATOM 3213 N N . SER D 2 45 ? 15.439 34.334 31.377 1.00 83.05 25 SER D N 1
ATOM 3214 C CA . SER D 2 45 ? 14.416 34.075 32.384 1.00 101.32 25 SER D CA 1
ATOM 3215 C C . SER D 2 45 ? 13.018 34.189 31.781 1.00 98.10 25 SER D C 1
ATOM 3216 O O . SER D 2 45 ? 12.837 34.843 30.752 1.00 91.82 25 SER D O 1
ATOM 3219 N N . ALA D 2 46 ? 12.039 33.546 32.422 1.00 93.87 26 ALA D N 1
ATOM 3220 C CA . ALA D 2 46 ? 10.639 33.655 32.005 1.00 96.16 26 ALA D CA 1
ATOM 3221 C C . ALA D 2 46 ? 10.211 35.116 31.925 1.00 92.48 26 ALA D C 1
ATOM 3222 O O . ALA D 2 46 ? 9.292 35.470 31.179 1.00 91.18 26 ALA D O 1
ATOM 3224 N N . ALA D 2 47 ? 10.890 35.961 32.692 1.00 87.18 27 ALA D N 1
ATOM 3225 C CA . ALA D 2 47 ? 10.609 37.387 32.690 1.00 88.69 27 ALA D CA 1
ATOM 3226 C C . ALA D 2 47 ? 11.188 38.137 31.469 1.00 92.46 27 ALA D C 1
ATOM 3227 O O . ALA D 2 47 ? 10.818 39.287 31.222 1.00 92.62 27 ALA D O 1
ATOM 3229 N N . SER D 2 48 ? 12.097 37.515 30.716 1.00 86.47 28 SER D N 1
ATOM 3230 C CA . SER D 2 48 ? 12.659 38.168 29.535 1.00 87.14 28 SER D CA 1
ATOM 3231 C C . SER D 2 48 ? 11.574 38.368 28.484 1.00 91.78 28 SER D C 1
ATOM 3232 O O . SER D 2 48 ? 10.725 37.500 28.278 1.00 100.77 28 SER D O 1
ATOM 3235 N N . THR D 2 49 ? 11.613 39.505 27.805 1.00 92.78 29 THR D N 1
ATOM 3236 C CA . THR D 2 49 ? 10.676 39.760 26.725 1.00 99.36 29 THR D CA 1
ATOM 3237 C C . THR D 2 49 ? 11.160 39.169 25.405 1.00 101.30 29 THR D C 1
ATOM 3238 O O . THR D 2 49 ? 12.350 38.902 25.209 1.00 103.61 29 THR D O 1
ATOM 3242 N N . VAL D 2 50 ? 10.218 38.973 24.493 1.00 106.20 30 VAL D N 1
ATOM 3243 C CA . VAL D 2 50 ? 10.551 38.561 23.138 1.00 114.86 30 VAL D CA 1
ATOM 3244 C C . VAL D 2 50 ? 11.416 39.658 22.532 1.00 103.85 30 VAL D C 1
ATOM 3245 O O . VAL D 2 50 ? 12.473 39.396 21.933 1.00 80.32 30 VAL D O 1
ATOM 3249 N N . ASP D 2 51 ? 10.947 40.888 22.718 1.00 97.34 31 ASP D N 1
ATOM 3250 C CA . ASP D 2 51 ? 11.657 42.069 22.282 1.00 101.26 31 ASP D CA 1
ATOM 3251 C C . ASP D 2 51 ? 13.145 41.926 22.595 1.00 108.61 31 ASP D C 1
ATOM 3252 O O . ASP D 2 51 ? 14.002 42.180 21.734 1.00 100.98 31 ASP D O 1
ATOM 3257 N N . PHE D 2 52 ? 13.439 41.483 23.817 1.00 100.73 32 PHE D N 1
ATOM 3258 C CA . PHE D 2 52 ? 14.814 41.271 24.247 1.00 92.7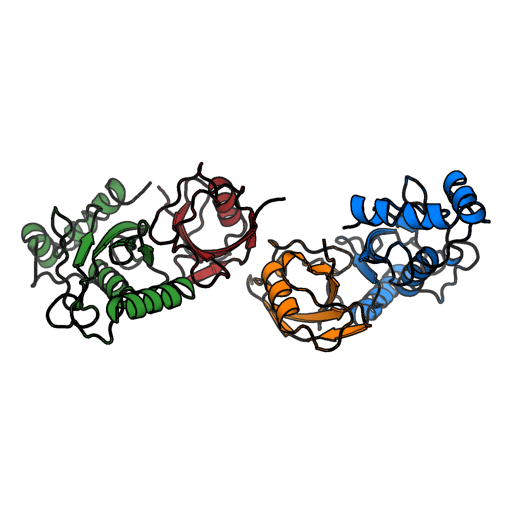5 32 PHE D CA 1
ATOM 3259 C C . PHE D 2 52 ? 15.454 40.170 23.425 1.00 89.98 32 PHE D C 1
ATOM 3260 O O . PHE D 2 52 ? 16.538 40.345 22.873 1.00 86.35 32 PHE D O 1
ATOM 3268 N N . LEU D 2 53 ? 14.774 39.033 23.345 1.00 90.39 33 LEU D N 1
ATOM 3269 C CA . LEU D 2 53 ? 15.287 37.902 22.591 1.00 84.01 33 LEU D CA 1
ATOM 3270 C C . LEU D 2 53 ? 15.705 38.328 21.191 1.00 78.30 33 LEU D C 1
ATOM 3271 O O . LEU D 2 53 ? 16.749 37.916 20.706 1.00 72.82 33 LEU D O 1
ATOM 3276 N N . LYS D 2 54 ? 14.895 39.162 20.549 1.00 77.78 34 LYS D N 1
ATOM 3277 C CA . LYS D 2 54 ? 15.160 39.563 19.175 1.00 82.78 34 LYS D CA 1
ATOM 3278 C C . LYS D 2 54 ? 16.455 40.355 19.069 1.00 88.93 34 LYS D C 1
ATOM 3279 O O . LYS D 2 54 ? 17.287 40.070 18.194 1.00 75.99 34 LYS D O 1
ATOM 3285 N N . GLN D 2 55 ? 16.620 41.344 19.955 1.00 98.49 35 GLN D N 1
ATOM 3286 C CA . GLN D 2 55 ? 17.870 42.133 20.051 1.00 100.62 35 GLN D CA 1
ATOM 3287 C C . GLN D 2 55 ? 19.116 41.235 20.149 1.00 94.95 35 GLN D C 1
ATOM 3288 O O . GLN D 2 55 ? 20.125 41.448 19.458 1.00 84.05 35 GLN D O 1
ATOM 3294 N N . ARG D 2 56 ? 19.020 40.222 21.003 1.00 87.36 36 ARG D N 1
ATOM 3295 C CA . ARG D 2 56 ? 20.058 39.207 21.129 1.00 94.50 36 ARG D CA 1
ATOM 3296 C C . ARG D 2 56 ? 20.347 38.522 19.778 1.00 93.48 36 ARG D C 1
ATOM 3297 O O . ARG D 2 56 ? 21.496 38.184 19.471 1.00 86.53 36 ARG D O 1
ATOM 3305 N N . VAL D 2 57 ? 19.301 38.310 18.979 1.00 90.31 37 VAL D N 1
ATOM 3306 C CA . VAL D 2 57 ? 19.447 37.678 17.662 1.00 84.91 37 VAL D CA 1
ATOM 3307 C C . VAL D 2 57 ? 20.152 38.603 16.683 1.00 85.27 37 VAL D C 1
ATOM 3308 O O . VAL D 2 57 ? 21.074 38.188 15.968 1.00 73.83 37 VAL D O 1
ATOM 3312 N N . VAL D 2 58 ? 19.705 39.854 16.636 1.00 82.04 38 VAL D N 1
ATOM 3313 C CA . VAL D 2 58 ? 20.350 40.830 15.770 1.00 88.17 38 VAL D CA 1
ATOM 3314 C C . VAL D 2 58 ? 21.845 40.889 16.073 1.00 92.29 38 VAL D C 1
ATOM 3315 O O . VAL D 2 58 ? 22.674 40.881 15.147 1.00 74.16 38 VAL D O 1
ATOM 3319 N N . SER D 2 59 ? 22.164 40.934 17.373 1.00 90.86 39 SER D N 1
ATOM 3320 C CA . SER D 2 59 ? 23.545 40.999 17.861 1.00 78.73 39 SER D CA 1
ATOM 3321 C C . SER D 2 59 ? 24.394 39.797 17.486 1.00 78.71 39 SER D C 1
ATOM 3322 O O . SER D 2 59 ? 25.392 39.955 16.802 1.00 81.18 39 SER D O 1
ATOM 3325 N N . ASP D 2 60 ? 24.007 38.600 17.917 1.00 82.00 40 ASP D N 1
ATOM 3326 C CA . ASP D 2 60 ? 24.856 37.426 17.700 1.00 91.17 40 ASP D CA 1
ATOM 3327 C C . ASP D 2 60 ? 24.763 36.921 16.270 1.00 84.09 40 ASP D C 1
ATOM 3328 O O . ASP D 2 60 ? 25.308 35.854 15.960 1.00 82.48 40 ASP D O 1
ATOM 3333 N N . TRP D 2 61 ? 24.074 37.665 15.405 1.00 70.69 41 TRP D N 1
ATOM 3334 C CA . TRP D 2 61 ? 23.876 37.210 14.045 1.00 78.88 41 TRP D CA 1
ATOM 3335 C C . TRP D 2 61 ? 25.200 36.821 13.397 1.00 80.42 41 TRP D C 1
ATOM 3336 O O . TRP D 2 61 ? 26.060 37.665 13.216 1.00 96.49 41 TRP D O 1
ATOM 3347 N N . PRO D 2 62 ? 25.362 35.548 13.022 1.00 79.80 42 PRO D N 1
ATOM 3348 C CA . PRO D 2 62 ? 26.649 35.119 12.478 1.00 92.10 42 PRO D CA 1
ATOM 3349 C C . PRO D 2 62 ? 27.003 35.804 11.153 1.00 97.46 42 PRO D C 1
ATOM 3350 O O . PRO D 2 62 ? 26.175 36.501 10.562 1.00 95.01 42 PRO D O 1
ATOM 3354 N N . LYS D 2 63 ? 28.241 35.613 10.711 1.00 106.15 43 LYS D N 1
ATOM 3355 C CA . LYS D 2 63 ? 28.768 36.332 9.562 1.00 105.44 43 LYS D CA 1
ATOM 3356 C C . LYS D 2 63 ? 28.540 35.494 8.305 1.00 108.01 43 LYS D C 1
ATOM 3357 O O . LYS D 2 63 ? 28.288 34.295 8.394 1.00 100.14 43 LYS D O 1
ATOM 3359 N N . GLY D 2 64 ? 28.582 36.143 7.144 1.00 118.33 44 GLY D N 1
ATOM 3360 C CA . GLY D 2 64 ? 28.535 35.446 5.856 1.00 114.02 44 GLY D CA 1
ATOM 3361 C C . GLY D 2 64 ? 27.184 34.840 5.500 1.00 111.32 44 GLY D C 1
ATOM 3362 O O . GLY D 2 64 ? 27.110 33.816 4.813 1.00 98.02 44 GLY D O 1
ATOM 3363 N N . LYS D 2 65 ? 26.111 35.478 5.952 1.00 113.23 45 LYS D N 1
ATOM 3364 C CA . LYS D 2 65 ? 24.765 35.061 5.583 1.00 117.99 45 LYS D CA 1
ATOM 3365 C C . LYS D 2 65 ? 24.261 35.907 4.424 1.00 118.12 45 LYS D C 1
ATOM 3366 O O . LYS D 2 65 ? 24.428 37.125 4.420 1.00 109.62 45 LYS D O 1
ATOM 3372 N N . THR D 2 66 ? 23.590 35.271 3.470 1.00 106.78 46 THR D N 1
ATOM 3373 C CA . THR D 2 66 ? 22.973 36.011 2.380 1.00 99.91 46 THR D CA 1
ATOM 3374 C C . THR D 2 66 ? 21.937 37.013 2.919 1.00 91.30 46 THR D C 1
ATOM 3375 O O . THR D 2 66 ? 21.506 37.907 2.208 1.00 101.61 46 THR D O 1
ATOM 3379 N N . VAL D 2 67 ? 21.538 36.859 4.176 1.00 90.95 47 VAL D N 1
ATOM 3380 C CA . VAL D 2 67 ? 20.602 37.783 4.813 1.00 89.40 47 VAL D CA 1
ATOM 3381 C C . VAL D 2 67 ? 21.108 38.147 6.188 1.00 84.83 47 VAL D C 1
ATOM 3382 O O . VAL D 2 67 ? 21.596 37.280 6.915 1.00 76.93 47 VAL D O 1
ATOM 3386 N N . VAL D 2 68 ? 20.906 39.409 6.561 1.00 83.59 48 VAL D N 1
ATOM 3387 C CA . VAL D 2 68 ? 21.316 39.926 7.864 1.00 85.22 48 VAL D CA 1
ATOM 3388 C C . VAL D 2 68 ? 20.262 40.876 8.429 1.00 78.54 48 VAL D C 1
ATOM 3389 O O . VAL D 2 68 ? 20.009 41.909 7.859 1.00 67.78 48 VAL D O 1
ATOM 3393 N N . PRO D 2 69 ? 19.686 40.560 9.592 1.00 93.21 49 PRO D N 1
ATOM 3394 C CA . PRO D 2 69 ? 18.679 41.492 10.085 1.00 94.71 49 PRO D CA 1
ATOM 3395 C C . PRO D 2 69 ? 19.365 42.773 10.526 1.00 99.98 49 PRO D C 1
ATOM 3396 O O . PRO D 2 69 ? 20.376 42.731 11.226 1.00 98.94 49 PRO D O 1
ATOM 3400 N N . LYS D 2 70 ? 18.858 43.902 10.062 1.00 107.07 50 LYS D N 1
ATOM 3401 C CA . LYS D 2 70 ? 19.470 45.178 10.382 1.00 117.40 50 LYS D CA 1
ATOM 3402 C C . LYS D 2 70 ? 19.028 45.571 11.780 1.00 110.42 50 LYS D C 1
ATOM 3403 O O . LYS D 2 70 ? 19.836 46.002 12.598 1.00 116.61 50 LYS D O 1
ATOM 3409 N N . GLY D 2 71 ? 17.740 45.391 12.050 1.00 102.62 51 GLY D N 1
ATOM 3410 C CA . GLY D 2 71 ? 17.162 45.762 13.324 1.00 97.42 51 GLY D CA 1
ATOM 3411 C C . GLY D 2 71 ? 16.228 44.705 13.875 1.00 106.09 51 GLY D C 1
ATOM 3412 O O . GLY D 2 71 ? 16.189 43.563 13.410 1.00 114.51 51 GLY D O 1
ATOM 3413 N N . ILE D 2 72 ? 15.452 45.132 14.861 1.00 109.24 52 ILE D N 1
ATOM 3414 C CA . ILE D 2 72 ? 14.624 44.267 15.687 1.00 100.79 52 ILE D CA 1
ATOM 3415 C C . ILE D 2 72 ? 13.257 44.116 15.015 1.00 100.93 52 ILE D C 1
ATOM 3416 O O . ILE D 2 72 ? 12.615 43.064 15.075 1.00 97.26 52 ILE D O 1
ATOM 3421 N N . ASN D 2 73 ? 12.811 45.187 14.369 1.00 112.26 53 ASN D N 1
ATOM 3422 C CA . ASN D 2 73 ? 11.560 45.166 13.639 1.00 106.27 53 ASN D CA 1
ATOM 3423 C C . ASN D 2 73 ? 11.676 44.318 12.359 1.00 97.15 53 ASN D C 1
ATOM 3424 O O . ASN D 2 73 ? 10.686 44.134 11.674 1.00 83.33 53 ASN D O 1
ATOM 3426 N N . GLU D 2 74 ? 12.863 43.784 12.056 1.00 89.82 54 GLU D N 1
ATOM 3427 C CA . GLU D 2 74 ? 13.056 42.911 10.888 1.00 93.47 54 GLU D CA 1
ATOM 3428 C C . GLU D 2 74 ? 13.154 41.403 11.232 1.00 95.18 54 GLU D C 1
ATOM 3429 O O . GLU D 2 74 ? 13.516 40.595 10.360 1.00 93.94 54 GLU D O 1
ATOM 3435 N N . VAL D 2 75 ? 12.878 41.008 12.478 1.00 87.19 55 VAL D N 1
ATOM 3436 C CA . VAL D 2 75 ? 12.960 39.576 12.826 1.00 89.88 55 VAL D CA 1
ATOM 3437 C C . VAL D 2 75 ? 11.711 39.066 13.525 1.00 83.12 55 VAL D C 1
ATOM 3438 O O . VAL D 2 75 ? 11.251 39.660 14.503 1.00 78.36 55 VAL D O 1
ATOM 3442 N N . LYS D 2 76 ? 11.181 37.951 13.019 1.00 79.66 56 LYS D N 1
ATOM 3443 C CA . LYS D 2 76 ? 10.032 37.304 13.639 1.00 82.53 56 LYS D CA 1
ATOM 3444 C C . LYS D 2 76 ? 10.507 36.029 14.330 1.00 72.52 56 LYS D C 1
ATOM 3445 O O . LYS D 2 76 ? 11.340 35.275 13.793 1.00 71.55 56 LYS D O 1
ATOM 3451 N N . LEU D 2 77 ? 10.004 35.815 15.539 1.00 59.45 57 LEU D N 1
ATOM 3452 C CA . LEU D 2 77 ? 10.320 34.617 16.295 1.00 67.24 57 LEU D CA 1
ATOM 3453 C C . LEU D 2 77 ? 9.136 33.681 16.392 1.00 72.60 57 LEU D C 1
ATOM 3454 O O . LEU D 2 77 ? 8.019 34.080 16.777 1.00 67.46 57 LEU D O 1
ATOM 3459 N N . ILE D 2 78 ? 9.406 32.408 16.137 1.00 71.90 58 ILE D N 1
ATOM 3460 C CA . ILE D 2 78 ? 8.357 31.419 16.180 1.00 73.22 58 ILE D CA 1
ATOM 3461 C C . ILE D 2 78 ? 8.697 30.286 17.117 1.00 69.66 58 ILE D C 1
ATOM 3462 O O . ILE D 2 78 ? 9.770 29.699 17.025 1.00 70.66 58 ILE D O 1
ATOM 3467 N N . SER D 2 79 ? 7.748 29.962 17.983 1.00 67.82 59 SER D N 1
ATOM 3468 C CA . SER D 2 79 ? 7.877 28.852 18.898 1.00 73.54 59 SER D CA 1
ATOM 3469 C C . SER D 2 79 ? 6.586 28.068 18.930 1.00 69.07 59 SER D C 1
ATOM 3470 O O . SER D 2 79 ? 5.505 28.644 19.047 1.00 71.82 59 SER D O 1
ATOM 3473 N N . SER D 2 80 ? 6.746 26.749 18.950 1.00 65.50 60 SER D N 1
ATOM 3474 C CA . SER D 2 80 ? 5.685 25.749 18.802 1.00 66.40 60 SER D CA 1
ATOM 3475 C C . SER D 2 80 ? 4.507 26.154 17.924 1.00 73.71 60 SER D C 1
ATOM 3476 O O . SER D 2 80 ? 3.330 26.034 18.292 1.00 76.73 60 SER D O 1
ATOM 3479 N N . GLY D 2 81 ? 4.833 26.604 16.726 1.00 68.96 61 GLY D N 1
ATOM 3480 C CA . GLY D 2 81 ? 3.812 26.876 15.752 1.00 64.81 61 GLY D CA 1
ATOM 3481 C C . GLY D 2 81 ? 3.248 28.266 15.860 1.00 65.94 61 GLY D C 1
ATOM 3482 O O . GLY D 2 81 ? 2.634 28.734 14.894 1.00 72.26 61 GLY D O 1
ATOM 3483 N N . LYS D 2 82 ? 3.460 28.938 17.001 1.00 68.30 62 LYS D N 1
ATOM 3484 C CA . LYS D 2 82 ? 2.971 30.316 17.183 1.00 72.36 62 LYS D CA 1
ATOM 3485 C C . LYS D 2 82 ? 4.048 31.372 16.939 1.00 70.74 62 LYS D C 1
ATOM 3486 O O . LYS D 2 82 ? 5.209 31.191 17.295 1.00 73.37 62 LYS D O 1
ATOM 3492 N N . ILE D 2 83 ? 3.656 32.448 16.264 1.00 78.03 63 ILE D N 1
ATOM 3493 C CA . ILE D 2 83 ? 4.505 33.628 16.099 1.00 77.43 63 ILE D CA 1
ATOM 3494 C C . ILE D 2 83 ? 4.458 34.420 17.383 1.00 74.35 63 ILE D C 1
ATOM 3495 O O . ILE D 2 83 ? 3.378 34.821 17.817 1.00 65.21 63 ILE D O 1
ATOM 3500 N N . LEU D 2 84 ? 5.616 34.632 17.997 1.00 76.85 64 LEU D N 1
ATOM 3501 C CA . LEU D 2 84 ? 5.666 35.297 19.296 1.00 74.77 64 LEU D CA 1
ATOM 3502 C C . LEU D 2 84 ? 5.680 36.801 19.070 1.00 78.68 64 LEU D C 1
ATOM 3503 O O . LEU D 2 84 ? 6.437 37.310 18.227 1.00 68.72 64 LEU D O 1
ATOM 3508 N N . GLU D 2 85 ? 4.836 37.505 19.818 1.00 93.93 65 GLU D N 1
ATOM 3509 C CA . GLU D 2 85 ? 4.723 38.960 19.693 1.00 108.73 65 GLU D CA 1
ATOM 3510 C C . GLU D 2 85 ? 5.590 39.655 20.746 1.00 113.91 65 GLU D C 1
ATOM 3511 O O . GLU D 2 85 ? 5.710 39.178 21.883 1.00 109.74 65 GLU D O 1
ATOM 3517 N N . ASN D 2 86 ? 6.172 40.791 20.364 1.00 113.97 66 ASN D N 1
ATOM 3518 C CA . ASN D 2 86 ? 7.260 41.414 21.129 1.00 114.00 66 ASN D CA 1
ATOM 3519 C C . ASN D 2 86 ? 6.983 41.561 22.612 1.00 124.11 66 ASN D C 1
ATOM 3520 O O . ASN D 2 86 ? 7.787 41.155 23.452 1.00 146.59 66 ASN D O 1
ATOM 3525 N N . ASN D 2 87 ? 5.838 42.153 22.924 1.00 120.33 67 ASN D N 1
ATOM 3526 C CA . ASN D 2 87 ? 5.588 42.665 24.256 1.00 118.90 67 ASN D CA 1
ATOM 3527 C C . ASN D 2 87 ? 5.050 41.630 25.239 1.00 110.39 67 ASN D C 1
ATOM 3528 O O . ASN D 2 87 ? 4.768 41.948 26.386 1.00 109.54 67 ASN D O 1
ATOM 3533 N N . LYS D 2 88 ? 4.912 40.387 24.802 1.00 117.50 68 LYS D N 1
ATOM 3534 C CA . LYS D 2 88 ? 4.743 39.286 25.742 1.00 116.42 68 LYS D CA 1
ATOM 3535 C C . LYS D 2 88 ? 6.133 38.879 26.264 1.00 114.69 68 LYS D C 1
ATOM 3536 O O . LYS D 2 88 ? 7.155 39.340 25.748 1.00 97.56 68 LYS D O 1
ATOM 3538 N N . THR D 2 89 ? 6.158 38.026 27.289 1.00 112.02 69 THR D N 1
ATOM 3539 C CA . THR D 2 89 ? 7.400 37.491 27.869 1.00 100.98 69 THR D CA 1
ATOM 3540 C C . THR D 2 89 ? 7.495 36.001 27.591 1.00 94.63 69 THR D C 1
ATOM 3541 O O . THR D 2 89 ? 6.491 35.352 27.324 1.00 107.64 69 THR D O 1
ATOM 3545 N N . VAL D 2 90 ? 8.696 35.453 27.705 1.00 88.54 70 VAL D N 1
ATOM 3546 C CA . VAL D 2 90 ? 8.891 34.012 27.604 1.00 85.14 70 VAL D CA 1
ATOM 3547 C C . VAL D 2 90 ? 7.905 33.209 28.467 1.00 83.75 70 VAL D C 1
ATOM 3548 O O . VAL D 2 90 ? 7.391 32.175 28.043 1.00 83.59 70 VAL D O 1
ATOM 3552 N N . GLY D 2 91 ? 7.648 33.684 29.678 1.00 94.41 71 GLY D N 1
ATOM 3553 C CA . GLY D 2 91 ? 6.745 32.993 30.590 1.00 97.96 71 GLY D CA 1
ATOM 3554 C C . GLY D 2 91 ? 5.325 32.927 30.071 1.00 97.21 71 GLY D C 1
ATOM 3555 O O . GLY D 2 91 ? 4.646 31.932 30.274 1.00 100.38 71 GLY D O 1
ATOM 3556 N N . GLN D 2 92 ? 4.880 33.987 29.397 1.00 101.89 72 GLN D N 1
ATOM 3557 C CA . GLN D 2 92 ? 3.528 34.046 28.831 1.00 105.60 72 GLN D CA 1
ATOM 3558 C C . GLN D 2 92 ? 3.482 33.445 27.427 1.00 103.81 72 GLN D C 1
ATOM 3559 O O . GLN D 2 92 ? 2.404 33.278 26.864 1.00 120.06 72 GLN D O 1
ATOM 3565 N N . CYS D 2 93 ? 4.657 33.204 26.846 1.00 106.47 73 CYS D N 1
ATOM 3566 C CA . CYS D 2 93 ? 4.825 32.342 25.670 1.00 100.59 73 CYS D CA 1
ATOM 3567 C C . CYS D 2 93 ? 5.231 30.943 26.144 1.00 106.08 73 CYS D C 1
ATOM 3568 O O . CYS D 2 93 ? 6.304 30.420 25.796 1.00 99.60 73 CYS D O 1
ATOM 3571 N N . LYS D 2 94 ? 4.391 30.382 27.006 1.00 111.61 74 LYS D N 1
ATOM 3572 C CA . LYS D 2 94 ? 4.526 29.009 27.457 1.00 120.49 74 LYS D CA 1
ATOM 3573 C C . LYS D 2 94 ? 3.193 28.320 27.173 1.00 122.79 74 LYS D C 1
ATOM 3574 O O . LYS D 2 94 ? 2.136 28.844 27.519 1.00 136.64 74 LYS D O 1
ATOM 3580 N N . THR D 2 95 ? 3.250 27.169 26.508 1.00 121.27 75 THR D N 1
ATOM 3581 C CA . THR D 2 95 ? 2.074 26.332 26.279 1.00 106.96 75 THR D CA 1
ATOM 3582 C C . THR D 2 95 ? 2.248 25.041 27.062 1.00 101.59 75 THR D C 1
ATOM 3583 O O . THR D 2 95 ? 3.374 24.667 27.392 1.00 97.98 75 THR D O 1
ATOM 3587 N N . PRO D 2 96 ? 1.136 24.370 27.394 1.00 103.23 76 PRO D N 1
ATOM 3588 C CA . PRO D 2 96 ? 1.254 23.150 28.188 1.00 111.85 76 PRO D CA 1
ATOM 3589 C C . PRO D 2 96 ? 2.162 22.106 27.548 1.00 99.73 76 PRO D C 1
ATOM 3590 O O . PRO D 2 96 ? 2.848 21.365 28.255 1.00 93.30 76 PRO D O 1
ATOM 3594 N N . PHE D 2 97 ? 2.169 22.056 26.220 1.00 89.94 77 PHE D N 1
ATOM 3595 C CA . PHE D 2 97 ? 3.009 21.103 25.517 1.00 91.02 77 PHE D CA 1
ATOM 3596 C C . PHE D 2 97 ? 4.224 21.772 24.862 1.00 89.60 77 PHE D C 1
ATOM 3597 O O . PHE D 2 97 ? 4.814 21.221 23.945 1.00 78.85 77 PHE D O 1
ATOM 3605 N N . GLY D 2 98 ? 4.616 22.943 25.356 1.00 102.91 78 GLY D N 1
ATOM 3606 C CA . GLY D 2 98 ? 5.731 23.696 24.776 1.00 108.26 78 GLY D CA 1
ATOM 3607 C C . GLY D 2 98 ? 7.124 23.118 24.998 1.00 111.13 78 GLY D C 1
ATOM 3608 O O . GLY D 2 98 ? 8.033 23.374 24.192 1.00 95.23 78 GLY D O 1
ATOM 3609 N N . ASP D 2 99 ? 7.313 22.360 26.082 1.00 97.04 79 ASP D N 1
ATOM 3610 C CA . ASP D 2 99 ? 8.596 21.721 26.322 1.00 101.17 79 ASP D CA 1
ATOM 3611 C C . ASP D 2 99 ? 8.410 20.392 27.028 1.00 107.22 79 ASP D C 1
ATOM 3612 O O . ASP D 2 99 ? 8.702 20.244 28.216 1.00 108.26 79 ASP D O 1
ATOM 3617 N N . ILE D 2 100 ? 7.951 19.419 26.250 1.00 102.84 80 ILE D N 1
ATOM 3618 C CA . ILE D 2 100 ? 7.749 18.053 26.715 1.00 99.01 80 ILE D CA 1
ATOM 3619 C C . ILE D 2 100 ? 9.031 17.471 27.320 1.00 102.96 80 ILE D C 1
ATOM 3620 O O . ILE D 2 100 ? 9.003 16.975 28.439 1.00 116.15 80 ILE D O 1
ATOM 3625 N N . ALA D 2 101 ? 10.161 17.580 26.625 1.00 107.35 81 ALA D N 1
ATOM 3626 C CA . ALA D 2 101 ? 11.405 16.972 27.110 1.00 102.21 81 ALA D CA 1
ATOM 3627 C C . ALA D 2 101 ? 11.927 17.635 28.387 1.00 99.27 81 ALA D C 1
ATOM 3628 O O . ALA D 2 101 ? 12.604 16.987 29.178 1.00 108.89 81 ALA D O 1
ATOM 3630 N N . GLY D 2 102 ? 11.637 18.923 28.571 1.00 99.58 82 GLY D N 1
ATOM 3631 C CA . GLY D 2 102 ? 12.313 19.735 29.584 1.00 101.80 82 GLY D CA 1
ATOM 3632 C C . GLY D 2 102 ? 13.398 20.666 29.036 1.00 99.83 82 GLY D C 1
ATOM 3633 O O . GLY D 2 102 ? 13.431 21.842 29.408 1.00 82.80 82 GLY D O 1
ATOM 3634 N N . GLY D 2 103 ? 14.266 20.155 28.147 1.00 93.39 83 GLY D N 1
ATOM 3635 C CA . GLY D 2 103 ? 15.580 20.769 27.873 1.00 93.78 83 GLY D CA 1
ATOM 3636 C C . GLY D 2 103 ? 15.589 22.098 27.122 1.00 93.89 83 GLY D C 1
ATOM 3637 O O . GLY D 2 103 ? 14.808 23.010 27.430 1.00 81.26 83 GLY D O 1
ATOM 3638 N N . VAL D 2 104 ? 16.521 22.231 26.176 1.00 86.92 84 VAL D N 1
ATOM 3639 C CA . VAL D 2 104 ? 16.613 23.434 25.338 1.00 81.86 84 VAL D CA 1
ATOM 3640 C C . VAL D 2 104 ? 15.360 23.589 24.481 1.00 77.30 84 VAL D C 1
ATOM 3641 O O . VAL D 2 104 ? 14.919 22.646 23.860 1.00 69.96 84 VAL D O 1
ATOM 3645 N N . ILE D 2 105 ? 14.813 24.793 24.425 1.00 80.66 85 ILE D N 1
ATOM 3646 C CA . ILE D 2 105 ? 13.716 25.113 23.518 1.00 77.49 85 ILE D CA 1
ATOM 3647 C C . ILE D 2 105 ? 14.235 25.769 22.250 1.00 75.19 85 ILE D C 1
ATOM 3648 O O . ILE D 2 105 ? 14.777 26.878 22.303 1.00 79.39 85 ILE D O 1
ATOM 3653 N N . VAL D 2 106 ? 14.048 25.102 21.113 1.00 69.98 86 VAL D N 1
ATOM 3654 C CA . VAL D 2 106 ? 14.358 25.705 19.817 1.00 68.13 86 VAL D CA 1
ATOM 3655 C C . VAL D 2 106 ? 13.268 26.665 19.387 1.00 63.15 86 VAL D C 1
ATOM 3656 O O . VAL D 2 106 ? 12.094 26.340 19.475 1.00 75.07 86 VAL D O 1
ATOM 3660 N N . MET D 2 107 ? 13.678 27.857 18.963 1.00 65.14 87 MET D N 1
ATOM 3661 C CA . MET D 2 107 ? 12.796 28.868 18.374 1.00 62.22 87 MET D CA 1
ATOM 3662 C C . MET D 2 107 ? 13.282 29.168 16.963 1.00 67.94 87 MET D C 1
ATOM 3663 O O . MET D 2 107 ? 14.457 28.986 16.650 1.00 64.21 87 MET D O 1
ATOM 3668 N N . HIS D 2 108 ? 12.371 29.598 16.098 1.00 73.05 88 HIS D N 1
ATOM 3669 C CA . HIS D 2 108 ? 12.716 29.832 14.703 1.00 66.73 88 HIS D CA 1
ATOM 3670 C C . HIS D 2 108 ? 12.766 31.324 14.456 1.00 63.65 88 HIS D C 1
ATOM 3671 O O . HIS D 2 108 ? 11.884 32.087 14.905 1.00 55.82 88 HIS D O 1
ATOM 3678 N N . VAL D 2 109 ? 13.787 31.734 13.719 1.00 59.92 89 VAL D N 1
ATOM 3679 C CA . VAL D 2 109 ? 13.955 33.135 13.395 1.00 70.62 89 VAL D CA 1
ATOM 3680 C C . VAL D 2 109 ? 13.738 33.297 11.917 1.00 68.70 89 VAL D C 1
ATOM 3681 O O . VAL D 2 109 ? 14.395 32.639 11.092 1.00 62.88 89 VAL D O 1
ATOM 3685 N N . VAL D 2 110 ? 12.854 34.221 11.591 1.00 69.04 90 VAL D N 1
ATOM 3686 C CA . VAL D 2 110 ? 12.589 34.549 10.208 1.00 76.60 90 VAL D CA 1
ATOM 3687 C C . VAL D 2 110 ? 12.903 36.016 9.999 1.00 77.49 90 VAL D C 1
ATOM 3688 O O . VAL D 2 110 ? 12.353 36.883 10.711 1.00 70.21 90 VAL D O 1
ATOM 3692 N N . VAL D 2 111 ? 13.767 36.295 9.022 1.00 71.29 91 VAL D N 1
ATOM 3693 C CA . VAL D 2 111 ? 14.215 37.668 8.782 1.00 82.51 91 VAL D CA 1
ATOM 3694 C C . VAL D 2 111 ? 13.504 38.270 7.582 1.00 84.98 91 VAL D C 1
ATOM 3695 O O . VAL D 2 111 ? 13.817 37.923 6.439 1.00 83.26 91 VAL D O 1
ATOM 3699 N N . GLN D 2 112 ? 12.567 39.183 7.857 1.00 90.81 92 GLN D N 1
ATOM 3700 C CA . GLN D 2 112 ? 11.756 39.835 6.828 1.00 91.54 92 GLN D CA 1
ATOM 3701 C C . GLN D 2 112 ? 12.202 41.284 6.624 1.00 104.10 92 GLN D C 1
ATOM 3702 O O . GLN D 2 112 ? 11.777 42.162 7.376 1.00 98.12 92 GLN D O 1
ATOM 3708 N N . PRO D 2 113 ? 13.054 41.549 5.608 1.00 125.92 93 PRO D N 1
ATOM 3709 C CA . PRO D 2 113 ? 13.097 42.945 5.160 1.00 134.62 93 PRO D CA 1
ATOM 3710 C C . PRO D 2 113 ? 11.677 43.347 4.737 1.00 125.38 93 PRO D C 1
ATOM 3711 O O . PRO D 2 113 ? 11.163 42.843 3.736 1.00 117.40 93 PRO D O 1
ATOM 3715 N N . SER D 2 114 ? 11.005 44.140 5.565 1.00 114.09 94 SER D N 1
ATOM 3716 C CA . SER D 2 114 ? 9.544 44.231 5.485 1.00 129.62 94 SER D CA 1
ATOM 3717 C C . SER D 2 114 ? 9.050 45.651 5.155 1.00 133.33 94 SER D C 1
ATOM 3718 O O . SER D 2 114 ? 9.650 46.653 5.554 1.00 123.78 94 SER D O 1
#

CATH classification: 3.10.110.10

GO terms:
  GO:0004842 ubiquitin-protein transferase activity (F, IDA)
  GO:0005634 nucleus (C, IDA)
  GO:0005737 cytoplasm (C, IDA)
  GO:0009960 endosperm development (P, IEP)
  GO:0006511 ubiquitin-dependent protein catabolic process (P, IDA)
  GO:0006511 ubiquitin-dependent protein catabolic process (P, TAS)
  GO:0005515 protein binding (F, IPI)

B-factor: mean 75.86, std 21.39, range [37.27, 174.86]

Solvent-accessible surface area: 22808 Å² total; per-residue (Å²): 135,104,6,23,157,56,0,52,108,10,0,106,68,10,24,168,96,7,22,58,34,0,5,0,0,1,53,49,133,86,17,55,51,0,19,0,0,0,22,8,15,82,134,12,13,0,53,24,1,8,0,60,0,18,0,81,10,26,116,59,0,9,126,120,40,4,152,11,18,4,152,19,104,12,21,0,0,0,2,41,104,115,6,49,18,5,11,54,23,27,115,131,93,32,39,57,86,34,32,0,22,103,0,0,72,25,0,12,66,7,1,36,99,15,56,25,113,60,58,64,26,93,145,13,5,118,27,34,141,87,63,132,78,118,2,36,42,27,0,113,77,65,2,104,143,100,4,92,145,60,115,95,56,46,32,0,58,1,16,2,101,76,30,37,54,21,33,82,49,170,17,23,12,48,16,1,0,0,79,0,6,56,95,1,34,89,52,27,40,100,81,44,132,45,89,3,178,15,35,106,24,2,60,0,0,20,19,0,106,51,9,109,42,24,70,19,10,34,92,29,97,34,86,41,10,32,57,72,56,49,60,19,17,5,5,5,16,22,18,88,155,136,106,6,23,157,55,0,54,110,11,0,106,70,10,28,170,98,10,21,58,35,0,5,1,0,2,58,52,135,84,19,56,50,0,22,0,0,0,23,8,16,81,138,10,14,0,55,24,0,9,0,63,0,20,0,80,9,28,119,60,0,8,129,118,37,5,156,11,17,3,151,19,104,13,21,0,0,0,2,43,104,116,6,50,18,6,11,55,22,27,115,128,94,30,39,56,85,35,32,0,22,105,0,0,72,27,0,10,69,7,1,36,100,16,56,26,114,60,57,65,26,92,145,12,6,119,26,34,139,90,64,131,79,121,2,36,42,28,0,114,77,64,2,106,142,102,4,44,76,169,78,64,52,43,14,0,62,1,18,2,100,74,30,37,58,22,18,13,2,37,12,38,27,73,17,51,0,57,95,0,5,94,53,1,33,91,23,25,40,74,84,45,133,45,87,3,178,22,72,102,35,2,43,0,0,21,22,0,121,52,10,130,62,135,21,30,9,33,131,32,99,38,94,46,12,35,60,78,54,48,42,18,18,5,7,6,13,21,4,91,105

Secondary structure (DSSP, 8-state):
-HHHHHHHHHHHHHHHS--TTEEEEESSS-TTEEEEEEE--TTSTTTT-EEEEEEE--TTTTSSPPEEEE-S---BTTB-TT-BB--GGGTTT--TT--HHHHHHHHHHHHHS--TTS-SSHHHHHHHHH-HHHHHHHHHHHHHHH--/--S-EEEEEEE-TTS-EEEEEEEETT-BHHHHHHHHHHHPPSS-S----SGGGEEEEETTEEEPTTSBGGGS--TTTTTTSSPEEEEEEE---/-HHHHHHHHHHHHHHHS--TTEEEEESSS-TTEEEEEEE--TTSTTTT-EEEEEEE--TTTTTSPPEEEE-S---BTTB-TT-BB--GGGTTT--TT--HHHHHHHHHHHHHS--TTS-SSHHHHHHHHH-HHHHHHHHHHHHHHHS--/---EEEEEEE-TTS-EEEEEEEETT-BHHHHHHHHHHHPPSS-S----SSTTEEEEETTEEEPTTSBTTTS--TTTTSSSSPEEEEEEE---

InterPro domains:
  IPR000608 Ubiquitin-conjugating (UBC), catalytic core domain [PF00179] (5-141)
  IPR000608 Ubiquitin-conjugating (UBC), catalytic core domain [PS50127] (1-147)
  IPR016135 Ubiquitin-conjugating enzyme/RWD-like [G3DSA:3.10.110.10] (1-148)
  IPR016135 Ubiquitin-conjugating enzyme/RWD-like [SSF54495] (2-147)
  IPR023313 Ubiquitin-conjugating enzyme, active site [PS00183] (74-89)